Protein AF-A0A7Y6ZA28-F1 (afdb_monomer_lite)

Structure (mmCIF, N/CA/C/O backbone):
data_AF-A0A7Y6ZA28-F1
#
_entry.id   AF-A0A7Y6ZA28-F1
#
loop_
_atom_site.group_PDB
_atom_site.id
_atom_site.type_symbol
_atom_site.label_atom_id
_atom_site.label_alt_id
_atom_site.label_comp_id
_atom_site.label_asym_id
_atom_site.label_entity_id
_atom_site.label_seq_id
_atom_site.pdbx_PDB_ins_code
_atom_site.Cartn_x
_atom_site.Cartn_y
_atom_site.Cartn_z
_atom_site.occupancy
_atom_site.B_iso_or_equiv
_atom_site.auth_seq_id
_atom_site.auth_comp_id
_atom_site.auth_asym_id
_atom_site.auth_atom_id
_atom_site.pdbx_PDB_model_num
ATOM 1 N N . MET A 1 1 ? -12.372 -1.539 38.598 1.00 47.72 1 MET A N 1
ATOM 2 C CA . MET A 1 1 ? -11.957 -2.935 38.362 1.00 47.72 1 MET A CA 1
ATOM 3 C C . MET A 1 1 ? -11.394 -2.991 36.962 1.00 47.72 1 MET A C 1
ATOM 5 O O . MET A 1 1 ? -12.109 -2.664 36.023 1.00 47.72 1 MET A O 1
ATOM 9 N N . THR A 1 2 ? -10.107 -3.279 36.846 1.00 55.38 2 THR A N 1
ATOM 10 C CA . THR A 1 2 ? -9.414 -3.467 35.571 1.00 55.38 2 THR A CA 1
ATOM 11 C C . THR A 1 2 ? -10.000 -4.704 34.899 1.00 55.38 2 THR A C 1
ATOM 13 O O . THR A 1 2 ? -10.110 -5.763 35.515 1.00 55.38 2 THR A O 1
ATOM 16 N N . LYS A 1 3 ? -10.510 -4.549 33.674 1.00 68.94 3 LYS A N 1
ATOM 17 C CA . LYS A 1 3 ? -11.118 -5.669 32.955 1.00 68.94 3 LYS A CA 1
ATOM 18 C C . LYS A 1 3 ? -10.004 -6.614 32.523 1.00 68.94 3 LYS A C 1
ATOM 20 O O . LYS A 1 3 ? -9.107 -6.215 31.789 1.00 68.94 3 LYS A O 1
ATOM 25 N N . ASN A 1 4 ? -10.065 -7.852 32.996 1.00 79.31 4 ASN A N 1
ATOM 26 C CA . ASN A 1 4 ? -9.059 -8.871 32.721 1.00 79.31 4 ASN A CA 1
ATOM 27 C C . ASN A 1 4 ? -9.410 -9.610 31.421 1.00 79.31 4 ASN A C 1
ATOM 29 O O . ASN A 1 4 ? -9.770 -10.785 31.428 1.00 79.31 4 ASN A O 1
ATOM 33 N N . TRP A 1 5 ? -9.410 -8.883 30.305 1.00 87.00 5 TRP A N 1
ATOM 34 C CA . TRP A 1 5 ? -9.676 -9.478 28.997 1.00 87.00 5 TRP A CA 1
ATOM 35 C C . TRP A 1 5 ? -8.461 -10.257 28.499 1.00 87.00 5 TRP A C 1
ATOM 37 O O . TRP A 1 5 ? -7.332 -9.792 28.695 1.00 87.00 5 TRP A O 1
ATOM 47 N N . PRO A 1 6 ? -8.667 -11.419 27.853 1.00 88.88 6 PRO A N 1
ATOM 48 C CA . PRO A 1 6 ? -7.572 -12.123 27.217 1.00 88.88 6 PRO A CA 1
ATOM 49 C C . PRO A 1 6 ? -6.985 -11.243 26.111 1.00 88.88 6 PRO A C 1
ATOM 51 O O . PRO A 1 6 ? -7.699 -10.525 25.406 1.00 88.88 6 PRO A O 1
ATOM 54 N N . ARG A 1 7 ? -5.666 -11.314 25.955 1.00 90.38 7 ARG A N 1
ATOM 55 C CA . ARG A 1 7 ? -4.997 -10.780 24.771 1.00 90.38 7 ARG A CA 1
ATOM 56 C C . ARG A 1 7 ? -5.184 -11.786 23.646 1.00 90.38 7 ARG A C 1
ATOM 58 O O . ARG A 1 7 ? -4.943 -12.973 23.857 1.00 90.38 7 ARG A O 1
ATOM 65 N N . LEU A 1 8 ? -5.595 -11.330 22.472 1.00 94.12 8 LEU A N 1
ATOM 66 C CA . LEU A 1 8 ? -5.726 -12.191 21.303 1.00 94.12 8 LEU A CA 1
ATOM 67 C C . LEU A 1 8 ? -4.525 -11.956 20.393 1.00 94.12 8 LEU A C 1
ATOM 69 O O . LEU A 1 8 ? -4.380 -10.876 19.829 1.00 94.12 8 LEU A O 1
ATOM 73 N N . LEU A 1 9 ? -3.660 -12.953 20.254 1.00 94.81 9 LEU A N 1
ATOM 74 C CA . LEU A 1 9 ? -2.624 -12.953 19.229 1.00 94.81 9 LEU A CA 1
ATOM 75 C C . LEU A 1 9 ? -3.291 -13.020 17.853 1.00 94.81 9 LEU A C 1
ATOM 77 O O . LEU A 1 9 ? -4.151 -13.874 17.642 1.00 94.81 9 LEU A O 1
ATOM 81 N N . VAL A 1 10 ? -2.870 -12.158 16.930 1.00 96.25 10 VAL A N 1
ATOM 82 C CA . VAL A 1 10 ? -3.241 -12.220 15.513 1.00 96.25 10 VAL A CA 1
ATOM 83 C C . VAL A 1 10 ? -2.059 -12.825 14.764 1.00 96.25 10 VAL A C 1
ATOM 85 O O . VAL A 1 10 ? -0.982 -12.231 14.723 1.00 96.25 10 VAL A O 1
ATOM 88 N N . TYR A 1 11 ? -2.242 -14.007 14.184 1.00 95.44 11 TYR A N 1
ATOM 89 C CA . TYR A 1 11 ? -1.186 -14.717 13.460 1.00 95.44 11 TYR A CA 1
ATOM 90 C C . TYR A 1 11 ? -1.617 -15.008 12.026 1.00 95.44 11 TYR A C 1
ATOM 92 O O . TYR A 1 11 ? -2.803 -15.145 11.727 1.00 95.44 11 TYR A O 1
ATOM 100 N N . ARG A 1 12 ? -0.648 -15.117 11.122 1.00 94.62 12 ARG A N 1
ATOM 101 C CA . ARG A 1 12 ? -0.892 -15.505 9.734 1.00 94.62 12 ARG A CA 1
ATOM 102 C C . ARG A 1 12 ? -1.319 -16.968 9.678 1.00 94.62 12 ARG A C 1
ATOM 104 O O . ARG A 1 12 ? -0.635 -17.825 10.229 1.00 94.62 12 ARG A O 1
ATOM 111 N N . LYS A 1 13 ? -2.432 -17.275 9.006 1.00 94.94 13 LYS A N 1
ATOM 112 C CA . LYS A 1 13 ? -2.810 -18.674 8.766 1.00 94.94 13 LYS A CA 1
ATOM 113 C C . LYS A 1 13 ? -1.759 -19.326 7.858 1.00 94.94 13 LYS A C 1
ATOM 115 O O . LYS A 1 13 ? -1.308 -18.671 6.911 1.00 94.94 13 LYS A O 1
ATOM 120 N N . PRO A 1 14 ? -1.365 -20.584 8.124 1.00 93.62 14 PRO A N 1
ATOM 121 C CA . PRO A 1 14 ? -0.619 -21.378 7.159 1.00 93.62 14 PRO A CA 1
ATOM 122 C C . PRO A 1 14 ? -1.397 -21.467 5.849 1.00 93.62 14 PRO A C 1
ATOM 124 O O . PRO A 1 14 ? -2.614 -21.645 5.867 1.00 93.62 14 PRO A O 1
ATOM 127 N N . ARG A 1 15 ? -0.702 -21.367 4.719 1.00 91.19 15 ARG A N 1
ATOM 128 C CA . ARG A 1 15 ? -1.324 -21.475 3.402 1.00 91.19 15 ARG A CA 1
ATOM 129 C C . ARG A 1 15 ? -1.320 -22.912 2.905 1.00 91.19 15 ARG A C 1
ATOM 131 O O . ARG A 1 15 ? -0.279 -23.562 2.907 1.00 91.19 15 ARG A O 1
ATOM 138 N N . ILE A 1 16 ? -2.456 -23.396 2.412 1.00 88.75 16 ILE A N 1
ATOM 139 C CA . ILE A 1 16 ? -2.547 -24.673 1.689 1.00 88.75 16 ILE A CA 1
ATOM 140 C C . ILE A 1 16 ? -3.011 -24.426 0.250 1.00 88.75 16 ILE A C 1
ATOM 142 O O . ILE A 1 16 ? -3.736 -23.474 -0.024 1.00 88.75 16 ILE A O 1
ATOM 146 N N . SER A 1 17 ? -2.575 -25.261 -0.698 1.00 80.94 17 SER A N 1
ATOM 147 C CA . SER A 1 17 ? -2.808 -25.017 -2.132 1.00 80.94 17 SER A CA 1
ATOM 148 C C . SER A 1 17 ? -4.274 -25.055 -2.563 1.00 80.94 17 SER A C 1
ATOM 150 O O . SER A 1 17 ? -4.596 -24.489 -3.597 1.00 80.94 17 SER A O 1
ATOM 152 N N . GLU A 1 18 ? -5.154 -25.716 -1.815 1.00 84.69 18 GLU A N 1
ATOM 153 C CA . GLU A 1 18 ? -6.560 -25.910 -2.206 1.00 84.69 18 GLU A CA 1
ATOM 154 C C . GLU A 1 18 ? -7.524 -24.913 -1.542 1.00 84.69 18 GLU A C 1
ATOM 156 O O . GLU A 1 18 ? -8.709 -24.901 -1.864 1.00 84.69 18 GLU A O 1
ATOM 161 N N . GLU A 1 19 ? -7.041 -24.072 -0.624 1.00 85.50 19 GLU A N 1
ATOM 162 C CA . GLU A 1 19 ? -7.889 -23.137 0.120 1.00 85.50 19 GLU A CA 1
ATOM 163 C C . GLU A 1 19 ? -8.209 -21.881 -0.700 1.00 85.50 19 GLU A C 1
ATOM 165 O O . GLU A 1 19 ? -7.347 -21.324 -1.388 1.00 85.50 19 GLU A O 1
ATOM 170 N N . ASP A 1 20 ? -9.455 -21.409 -0.591 1.00 86.81 20 ASP A N 1
ATOM 171 C CA . ASP A 1 20 ? -9.866 -20.114 -1.130 1.00 86.81 20 ASP A CA 1
ATOM 172 C C . ASP A 1 20 ? -9.310 -18.973 -0.266 1.00 86.81 20 ASP A C 1
ATOM 174 O O . ASP A 1 20 ? -9.959 -18.420 0.624 1.00 86.81 20 ASP A O 1
ATOM 178 N N . TRP A 1 21 ? -8.059 -18.627 -0.551 1.00 87.31 21 TRP A N 1
ATOM 179 C CA . TRP A 1 21 ? -7.316 -17.568 0.123 1.00 87.31 21 TRP A CA 1
ATOM 180 C C . TRP A 1 21 ? -7.980 -16.194 -0.020 1.00 87.31 21 TRP A C 1
ATOM 182 O O . TRP A 1 21 ? -8.008 -15.397 0.922 1.00 87.31 21 TRP A O 1
ATOM 192 N N . ALA A 1 22 ? -8.532 -15.925 -1.208 1.00 87.62 22 ALA A N 1
ATOM 193 C CA . ALA A 1 22 ? -9.233 -14.686 -1.513 1.00 87.62 22 ALA A CA 1
ATOM 194 C C . ALA A 1 22 ? -10.591 -14.618 -0.807 1.00 87.62 22 ALA A C 1
ATOM 196 O O . ALA A 1 22 ? -11.088 -13.517 -0.584 1.00 87.62 22 ALA A O 1
ATOM 197 N N . GLY A 1 23 ? -11.158 -15.768 -0.431 1.00 91.62 23 GLY A N 1
ATOM 198 C CA . GLY A 1 23 ? -12.406 -15.923 0.306 1.00 91.62 23 GLY A CA 1
ATOM 199 C C . GLY A 1 23 ? -12.328 -15.613 1.803 1.00 91.62 23 GLY A C 1
ATOM 200 O O . GLY A 1 23 ? -13.358 -15.239 2.357 1.00 91.62 23 GLY A O 1
ATOM 201 N N . SER A 1 24 ? -11.149 -15.662 2.443 1.00 95.06 24 SER A N 1
ATOM 202 C CA . SER A 1 24 ? -11.007 -15.504 3.908 1.00 95.06 24 SER A CA 1
ATOM 203 C C . SER A 1 24 ? -11.725 -14.273 4.477 1.00 95.06 24 SER A C 1
ATOM 205 O O . SER A 1 24 ? -11.596 -13.173 3.934 1.00 95.06 24 SER A O 1
ATOM 207 N N . ASN A 1 25 ? -12.408 -14.449 5.614 1.00 96.56 25 ASN A N 1
ATOM 208 C CA . ASN A 1 25 ? -13.155 -13.387 6.297 1.00 96.56 25 ASN A CA 1
ATOM 209 C C . ASN A 1 25 ? -12.294 -12.511 7.223 1.00 96.56 25 ASN A C 1
ATOM 211 O O . ASN A 1 25 ? -12.695 -11.400 7.559 1.00 96.56 25 ASN A O 1
ATOM 215 N N . SER A 1 26 ? -11.108 -12.993 7.608 1.00 97.94 26 SER A N 1
ATOM 216 C CA . SER A 1 26 ? -10.146 -12.257 8.435 1.00 97.94 26 SER A CA 1
ATOM 217 C C . SER A 1 26 ? -8.789 -12.203 7.737 1.00 97.94 26 SER A C 1
ATOM 219 O O . SER A 1 26 ? -8.253 -13.255 7.371 1.00 97.94 26 SER A O 1
ATOM 221 N N . TRP A 1 27 ? -8.224 -11.013 7.517 1.00 97.94 27 TRP A N 1
ATOM 222 C CA . TRP A 1 27 ? -6.942 -10.841 6.821 1.00 97.94 27 TRP A CA 1
ATOM 223 C C . TRP A 1 27 ? -6.222 -9.521 7.140 1.00 97.94 27 TRP A C 1
ATOM 225 O O . TRP A 1 27 ? -6.801 -8.575 7.675 1.00 97.94 27 TRP A O 1
ATOM 235 N N . LEU A 1 28 ? -4.942 -9.483 6.770 1.00 96.25 28 LEU A N 1
ATOM 236 C CA . LEU A 1 28 ? -4.070 -8.309 6.721 1.00 96.25 28 LEU A CA 1
ATOM 237 C C . LEU A 1 28 ? -3.801 -7.924 5.257 1.00 96.25 28 LEU A C 1
ATOM 239 O O . LEU A 1 28 ? -3.634 -8.808 4.414 1.00 96.25 28 LEU A O 1
ATOM 243 N N . GLY A 1 29 ? -3.734 -6.626 4.970 1.00 93.88 29 GLY A N 1
ATOM 244 C CA . GLY A 1 29 ? -3.397 -6.042 3.669 1.00 93.88 29 GLY A CA 1
ATOM 245 C C . GLY A 1 29 ? -4.397 -6.321 2.547 1.00 93.88 29 GLY A C 1
ATOM 246 O O . GLY A 1 29 ? -5.520 -6.751 2.778 1.00 93.88 29 GLY A O 1
ATOM 247 N N . GLY A 1 30 ? -4.022 -6.053 1.299 1.00 93.56 30 GLY A N 1
ATOM 248 C CA . GLY A 1 30 ? -4.948 -6.106 0.166 1.00 93.56 30 GLY A CA 1
ATOM 249 C C . GLY A 1 30 ? -6.022 -5.022 0.219 1.00 93.56 30 GLY A C 1
ATOM 250 O O . GLY A 1 30 ? -5.763 -3.896 0.642 1.00 93.56 30 GLY A O 1
ATOM 251 N N . TRP A 1 31 ? -7.223 -5.359 -0.250 1.00 95.50 31 TRP A N 1
ATOM 252 C CA . TRP A 1 31 ? -8.386 -4.476 -0.210 1.00 95.50 31 TRP A CA 1
ATOM 253 C C . TRP A 1 31 ? -9.406 -4.964 0.831 1.00 95.50 31 TRP A C 1
ATOM 255 O O . TRP A 1 31 ? -9.568 -6.177 0.992 1.00 95.50 31 TRP A O 1
ATOM 265 N N . PRO A 1 32 ? -10.081 -4.047 1.545 1.00 97.62 32 PRO A N 1
ATOM 266 C CA . PRO A 1 32 ? -11.199 -4.362 2.425 1.00 97.62 32 PRO A CA 1
ATOM 267 C C . PRO A 1 32 ? -12.423 -4.816 1.624 1.00 97.62 32 PRO A C 1
ATOM 269 O O . PRO A 1 32 ? -12.534 -4.547 0.430 1.00 97.62 32 PRO A O 1
ATOM 272 N N . ARG A 1 33 ? -13.403 -5.402 2.309 1.00 98.12 33 ARG A N 1
ATOM 273 C CA . ARG A 1 33 ? -14.768 -5.589 1.806 1.00 98.12 33 ARG A CA 1
ATOM 274 C C . ARG A 1 33 ? -15.711 -4.695 2.603 1.00 98.12 33 ARG A C 1
ATOM 276 O O . ARG A 1 33 ? -16.109 -5.059 3.712 1.00 98.12 33 ARG A O 1
ATOM 283 N N . LEU A 1 34 ? -16.021 -3.513 2.068 1.00 98.12 34 LEU A N 1
ATOM 284 C CA . LEU A 1 34 ? -16.698 -2.441 2.812 1.00 98.12 34 LEU A CA 1
ATOM 285 C C . LEU A 1 34 ? -18.225 -2.468 2.731 1.00 98.12 34 LEU A C 1
ATOM 287 O O . LEU A 1 34 ? -18.885 -1.783 3.514 1.00 98.12 34 LEU A O 1
ATOM 291 N N . GLY A 1 35 ? -18.796 -3.253 1.816 1.00 96.94 35 GLY A N 1
ATOM 292 C CA . GLY A 1 35 ? -20.238 -3.252 1.597 1.00 96.94 35 GLY A CA 1
ATOM 293 C C . GLY A 1 35 ? -20.732 -1.861 1.204 1.00 96.94 35 GLY A C 1
ATOM 294 O O . GLY A 1 35 ? -20.291 -1.291 0.209 1.00 96.94 35 GLY A O 1
ATOM 295 N N . SER A 1 36 ? -21.641 -1.308 2.009 1.00 96.75 36 SER A N 1
ATOM 296 C CA . SER A 1 36 ? -22.201 0.036 1.809 1.00 96.75 36 SER A CA 1
ATOM 297 C C . SER A 1 36 ? -21.375 1.175 2.428 1.00 96.75 36 SER A C 1
ATOM 299 O O . SER A 1 36 ? -21.711 2.346 2.238 1.00 96.75 36 SER A O 1
ATOM 301 N N . GLN A 1 37 ? -20.309 0.863 3.173 1.00 98.00 37 GLN A N 1
ATOM 302 C CA . GLN A 1 37 ? -19.486 1.864 3.855 1.00 98.00 37 GLN A CA 1
ATOM 303 C C . GLN A 1 37 ? -18.563 2.610 2.881 1.00 98.00 37 GLN A C 1
ATOM 305 O O . GLN A 1 37 ? -18.021 2.035 1.939 1.00 98.00 37 GLN A O 1
ATOM 310 N N . ASN A 1 38 ? -18.338 3.899 3.144 1.00 97.56 38 ASN A N 1
ATOM 311 C CA . ASN A 1 38 ? -17.383 4.699 2.376 1.00 97.56 38 ASN A CA 1
ATOM 312 C C . ASN A 1 38 ? -15.942 4.398 2.804 1.00 97.56 38 ASN A C 1
ATOM 314 O O . ASN A 1 38 ? -15.674 4.173 3.983 1.00 97.56 38 ASN A O 1
ATOM 318 N N . TRP A 1 39 ? -15.009 4.483 1.856 1.00 98.06 39 TRP A N 1
ATOM 319 C CA . TRP A 1 39 ? -13.578 4.402 2.143 1.00 98.06 39 TRP A CA 1
ATOM 320 C C . TRP A 1 39 ? -13.129 5.593 3.015 1.00 98.06 39 TRP A C 1
ATOM 322 O O . TRP A 1 39 ? -13.369 6.736 2.612 1.00 98.06 39 TRP A O 1
ATOM 332 N N . PRO A 1 40 ? -12.470 5.383 4.172 1.00 97.50 40 PRO A N 1
ATOM 333 C CA . PRO A 1 40 ? -12.008 6.486 5.014 1.00 97.50 40 PRO A CA 1
ATOM 334 C C . PRO A 1 40 ? -10.935 7.326 4.319 1.00 97.50 40 PRO A C 1
ATOM 336 O O . PRO A 1 40 ? -9.992 6.787 3.736 1.00 97.50 40 PRO A O 1
ATOM 339 N N . LEU A 1 41 ? -11.060 8.648 4.396 1.00 96.19 41 LEU A N 1
ATOM 340 C CA . LEU A 1 41 ? -10.125 9.587 3.777 1.00 96.19 41 LEU A CA 1
ATOM 341 C C . LEU A 1 41 ? -9.168 10.177 4.824 1.00 96.19 41 LEU A C 1
ATOM 343 O O . LEU A 1 41 ? -9.524 10.276 5.998 1.00 96.19 41 LEU A O 1
ATOM 347 N N . ASP A 1 42 ? -7.962 10.554 4.403 1.00 92.94 42 ASP A N 1
ATOM 348 C CA . ASP A 1 42 ? -7.021 11.331 5.214 1.00 92.94 42 ASP A CA 1
ATOM 349 C C . ASP A 1 42 ? -7.406 12.824 5.280 1.00 92.94 42 ASP A C 1
ATOM 351 O O . ASP A 1 42 ? -8.392 13.265 4.679 1.00 92.94 42 ASP A O 1
ATOM 355 N N . ASP A 1 43 ? -6.623 13.614 6.020 1.00 92.00 43 ASP A N 1
ATOM 356 C CA . ASP A 1 43 ? -6.853 15.056 6.197 1.00 92.00 43 ASP A CA 1
ATOM 357 C C . ASP A 1 43 ? -6.726 15.845 4.876 1.00 92.00 43 ASP A C 1
ATOM 359 O O . ASP A 1 43 ? -7.249 16.955 4.750 1.00 92.00 43 ASP A O 1
ATOM 363 N N . GLU A 1 44 ? -6.068 15.265 3.868 1.00 93.06 44 GLU A N 1
ATOM 364 C CA . GLU A 1 44 ? -5.940 15.808 2.517 1.00 93.06 44 GLU A CA 1
ATOM 365 C C . GLU A 1 44 ? -7.052 15.324 1.562 1.00 93.06 44 GLU A C 1
ATOM 367 O O . GLU A 1 44 ? -7.073 15.701 0.387 1.00 93.06 44 GLU A O 1
ATOM 372 N N . GLY A 1 45 ? -7.999 14.512 2.046 1.00 94.56 45 GLY A N 1
ATOM 373 C CA . GLY A 1 45 ? -9.106 13.961 1.263 1.00 94.56 45 GLY A CA 1
ATOM 374 C C . GLY A 1 45 ? -8.721 12.782 0.364 1.00 94.56 45 GLY A C 1
ATOM 375 O O . GLY A 1 45 ? -9.487 12.424 -0.534 1.00 94.56 45 GLY A O 1
ATOM 376 N N . ARG A 1 46 ? -7.550 12.176 0.571 1.00 94.44 46 ARG A N 1
ATOM 377 C CA . ARG A 1 46 ? -7.077 11.005 -0.177 1.00 94.44 46 ARG A CA 1
ATOM 378 C C . ARG A 1 46 ? -7.510 9.715 0.524 1.00 94.44 46 ARG A C 1
ATOM 380 O O . ARG A 1 46 ? -7.658 9.703 1.743 1.00 94.44 46 ARG A O 1
ATOM 387 N N . PRO A 1 47 ? -7.704 8.608 -0.208 1.00 95.94 47 PRO A N 1
ATOM 388 C CA . PRO A 1 47 ? -7.963 7.303 0.394 1.00 95.94 47 PRO A CA 1
ATOM 389 C C . PRO A 1 47 ? -6.875 6.910 1.399 1.00 95.94 47 PRO A C 1
ATOM 391 O O . PRO A 1 47 ? -5.695 6.857 1.054 1.00 95.94 47 PRO A O 1
ATOM 394 N N . SER A 1 48 ? -7.277 6.607 2.633 1.00 94.81 48 SER A N 1
ATOM 395 C CA . SER A 1 48 ? -6.355 6.125 3.668 1.00 94.81 48 SER A CA 1
ATOM 396 C C . SER A 1 48 ? -5.885 4.690 3.398 1.00 94.81 48 SER A C 1
ATOM 398 O O . SER A 1 48 ? -6.557 3.925 2.698 1.00 94.81 48 SER A O 1
ATOM 400 N N . LEU A 1 49 ? -4.733 4.315 3.965 1.00 92.88 49 LEU A N 1
ATOM 401 C CA . LEU A 1 49 ? -4.197 2.960 3.875 1.00 92.88 49 LEU A CA 1
ATOM 402 C C . LEU A 1 49 ? -5.086 1.994 4.661 1.00 92.88 49 LEU A C 1
ATOM 404 O O . LEU A 1 49 ? -5.370 2.222 5.833 1.00 92.88 49 LEU A O 1
ATOM 408 N N . PHE A 1 50 ? -5.475 0.889 4.033 1.00 95.75 50 PHE A N 1
ATOM 409 C CA . PHE A 1 50 ? -6.118 -0.232 4.706 1.00 95.75 50 PHE A CA 1
ATOM 410 C C . PHE A 1 50 ? -5.071 -1.156 5.334 1.00 95.75 50 PHE A C 1
ATOM 412 O O . PHE A 1 50 ? -4.137 -1.586 4.654 1.00 95.75 50 PHE A O 1
ATOM 419 N N . TYR A 1 51 ? -5.257 -1.508 6.605 1.00 95.44 51 TYR A N 1
ATOM 420 C CA . TYR A 1 51 ? -4.404 -2.481 7.275 1.00 95.44 51 TYR A CA 1
ATOM 421 C C . TYR A 1 51 ? -5.034 -3.862 7.350 1.00 95.44 51 TYR A C 1
ATOM 423 O O . TYR A 1 51 ? -4.410 -4.845 6.979 1.00 95.44 51 TYR A O 1
ATOM 431 N N . ALA A 1 52 ? -6.238 -3.976 7.896 1.00 97.75 52 ALA A N 1
ATOM 432 C CA . ALA A 1 52 ? -6.761 -5.270 8.308 1.00 97.75 52 ALA A CA 1
ATOM 433 C C . ALA A 1 52 ? -8.280 -5.282 8.316 1.00 97.75 52 ALA A C 1
ATOM 435 O O . ALA A 1 52 ? -8.904 -4.260 8.596 1.00 97.75 52 ALA A O 1
ATOM 436 N N . GLN A 1 53 ? -8.872 -6.446 8.079 1.00 98.50 53 GLN A N 1
ATOM 437 C CA . GLN A 1 53 ? -10.295 -6.670 8.299 1.00 98.50 53 GLN A CA 1
ATOM 438 C C . GLN A 1 53 ? -10.479 -7.995 9.015 1.00 98.50 53 GLN A C 1
ATOM 440 O O . GLN A 1 53 ? -9.947 -9.008 8.571 1.00 98.50 53 GLN A O 1
ATOM 445 N N . PHE A 1 54 ? -11.200 -7.971 10.135 1.00 98.62 54 PHE A N 1
ATOM 446 C CA . PHE A 1 54 ? -11.387 -9.127 11.007 1.00 98.62 54 PHE A CA 1
ATOM 447 C C . PHE A 1 54 ? -12.863 -9.446 11.179 1.00 98.62 54 PHE A C 1
ATOM 449 O O . PHE A 1 54 ? -13.639 -8.586 11.605 1.00 98.62 54 PHE A O 1
ATOM 456 N N . ASP A 1 55 ? -13.226 -10.690 10.886 1.00 98.31 55 ASP A N 1
ATOM 457 C CA . ASP A 1 55 ? -14.536 -11.251 11.178 1.00 98.31 55 ASP A CA 1
ATOM 458 C C . ASP A 1 55 ? -14.700 -11.401 12.691 1.00 98.31 55 ASP A C 1
ATOM 460 O O . ASP A 1 55 ? -13.895 -12.023 13.389 1.00 98.31 55 ASP A O 1
ATOM 464 N N . LEU A 1 56 ? -15.754 -10.798 13.222 1.00 98.44 56 LEU A N 1
ATOM 465 C CA . LEU A 1 56 ? -16.014 -10.807 14.651 1.00 98.44 56 LEU A CA 1
ATOM 466 C C . LEU A 1 56 ? -16.550 -12.154 15.147 1.00 98.44 56 LEU A C 1
ATOM 468 O O . LEU A 1 56 ? -16.457 -12.435 16.344 1.00 98.44 56 LEU A O 1
ATOM 472 N N . SER A 1 57 ? -17.060 -13.003 14.252 1.00 98.12 57 SER A N 1
ATOM 473 C CA . SER A 1 57 ? -17.446 -14.371 14.594 1.00 98.12 57 SER A CA 1
ATOM 474 C C . SER A 1 57 ? -16.227 -15.253 14.889 1.00 98.12 57 SER A C 1
ATOM 476 O O . SER A 1 57 ? -16.278 -16.042 15.835 1.00 98.12 57 SER A O 1
ATOM 478 N N . ASP A 1 58 ? -15.099 -15.044 14.193 1.00 97.50 58 ASP A N 1
ATOM 479 C CA . ASP A 1 58 ? -13.824 -15.717 14.491 1.00 97.50 58 ASP A CA 1
ATOM 480 C C . ASP A 1 58 ? -13.356 -15.379 15.916 1.00 97.50 58 ASP A C 1
ATOM 482 O O . ASP A 1 58 ? -12.928 -16.247 16.681 1.00 97.50 58 ASP A O 1
ATOM 486 N N . ILE A 1 59 ? -13.487 -14.108 16.305 1.00 97.12 59 ILE A N 1
ATOM 487 C CA . ILE A 1 59 ? -13.113 -13.634 17.641 1.00 97.12 59 ILE A CA 1
ATOM 488 C C . ILE A 1 59 ? -14.066 -14.189 18.704 1.00 97.12 59 ILE A C 1
ATOM 490 O O . ILE A 1 59 ? -13.610 -14.680 19.737 1.00 97.12 59 ILE A O 1
ATOM 494 N N . ALA A 1 60 ? -15.378 -14.136 18.463 1.00 97.31 60 ALA A N 1
ATOM 495 C CA . ALA A 1 60 ? -16.383 -14.644 19.394 1.00 97.31 60 ALA A CA 1
ATOM 496 C C . ALA A 1 60 ? -16.279 -16.165 19.601 1.00 97.31 60 ALA A C 1
ATOM 498 O O . ALA A 1 60 ? -16.563 -16.649 20.694 1.00 97.31 60 ALA A O 1
ATOM 499 N N . ALA A 1 61 ? -15.828 -16.920 18.594 1.00 97.31 61 ALA A N 1
ATOM 500 C CA . ALA A 1 61 ? -15.578 -18.354 18.723 1.00 97.31 61 ALA A CA 1
ATOM 501 C C . ALA A 1 61 ? -14.443 -18.668 19.717 1.00 97.31 61 ALA A C 1
ATOM 503 O O . ALA A 1 61 ? -14.502 -19.669 20.430 1.00 97.31 61 ALA A O 1
ATOM 504 N N . ILE A 1 62 ? -13.426 -17.805 19.788 1.00 95.88 62 ILE A N 1
ATOM 505 C CA . ILE A 1 62 ? -12.264 -17.970 20.674 1.00 95.88 62 ILE A CA 1
ATOM 506 C C . ILE A 1 62 ? -12.516 -17.348 22.049 1.00 95.88 62 ILE A C 1
ATOM 508 O O . ILE A 1 62 ? -12.089 -17.892 23.068 1.00 95.88 62 ILE A O 1
ATOM 512 N N . TRP A 1 63 ? -13.227 -16.221 22.091 1.00 95.06 63 TRP A N 1
ATOM 513 C CA . TRP A 1 63 ? -13.595 -15.527 23.318 1.00 95.06 63 TRP A CA 1
ATOM 514 C C . TRP A 1 63 ? -15.094 -15.173 23.325 1.00 95.06 63 TRP A C 1
ATOM 516 O O . TRP A 1 63 ? -15.468 -14.037 23.029 1.00 95.06 63 TRP A O 1
ATOM 526 N N . PRO A 1 64 ? -15.971 -16.121 23.714 1.00 95.06 64 PRO A N 1
ATOM 527 C CA . PRO A 1 64 ? -17.426 -15.918 23.702 1.00 95.06 64 PRO A CA 1
ATOM 528 C C . PRO A 1 64 ? -17.923 -14.802 24.628 1.00 95.06 64 PRO A C 1
ATOM 530 O O . PRO A 1 64 ? -19.002 -14.256 24.422 1.00 95.06 64 PRO A O 1
ATOM 533 N N . GLU A 1 65 ? -17.136 -14.450 25.648 1.00 92.81 65 GLU A N 1
ATOM 534 C CA . GLU A 1 65 ? -17.426 -13.361 26.592 1.00 92.81 65 GLU A CA 1
ATOM 535 C C . GLU A 1 65 ? -16.928 -11.991 26.094 1.00 92.81 65 GLU A C 1
ATOM 537 O O . GLU A 1 65 ? -16.836 -11.035 26.872 1.00 92.81 65 GLU A O 1
ATOM 542 N N . THR A 1 66 ? -16.570 -11.890 24.811 1.00 92.81 66 THR A N 1
ATOM 543 C CA . THR A 1 66 ? -16.093 -10.649 24.206 1.00 92.81 66 THR A CA 1
ATOM 544 C C . THR A 1 66 ? -17.107 -9.517 24.329 1.00 92.81 66 THR A C 1
ATOM 546 O O . THR A 1 66 ? -18.321 -9.705 24.263 1.00 92.81 66 THR A O 1
ATOM 549 N N . VAL A 1 67 ? -16.594 -8.298 24.490 1.00 92.06 67 VAL A N 1
ATOM 550 C CA . VAL A 1 67 ? -17.413 -7.078 24.439 1.00 92.06 67 VAL A CA 1
ATOM 551 C C . VAL A 1 67 ? -17.614 -6.547 23.023 1.00 92.06 67 VAL A C 1
ATOM 553 O O . VAL A 1 67 ? -18.388 -5.609 22.823 1.00 92.06 67 VAL A O 1
ATOM 556 N N . LEU A 1 68 ? -16.897 -7.111 22.052 1.00 96.31 68 LEU A N 1
ATOM 557 C CA . LEU A 1 68 ? -17.093 -6.805 20.644 1.00 96.31 68 LEU A CA 1
ATOM 558 C C . LEU A 1 68 ? -18.443 -7.382 20.177 1.00 96.31 68 LEU A C 1
ATOM 560 O O . LEU A 1 68 ? -18.983 -8.293 20.810 1.00 96.31 68 LEU A O 1
ATOM 564 N N . PRO A 1 69 ? -19.028 -6.868 19.081 1.00 97.38 69 PRO A N 1
ATOM 565 C CA . PRO A 1 69 ? -20.104 -7.583 18.404 1.00 97.38 69 PRO A CA 1
ATOM 566 C C . PRO A 1 69 ? -19.669 -9.020 18.077 1.00 97.38 69 PRO A C 1
ATOM 568 O O . PRO A 1 69 ? -18.484 -9.282 17.917 1.00 97.38 69 PRO A O 1
ATOM 571 N N . THR A 1 70 ? -20.620 -9.947 17.990 1.00 97.88 70 THR A N 1
ATOM 572 C CA . THR A 1 70 ? -20.337 -11.365 17.706 1.00 97.88 70 THR A CA 1
ATOM 573 C C . THR A 1 70 ? -20.479 -11.725 16.227 1.00 97.88 70 THR A C 1
ATOM 575 O O . THR A 1 70 ? -20.218 -12.862 15.854 1.00 97.88 70 THR A O 1
ATOM 578 N N . THR A 1 71 ? -20.943 -10.786 15.400 1.00 98.25 71 THR A N 1
ATOM 579 C CA . THR A 1 71 ? -21.095 -10.935 13.947 1.00 98.25 71 THR A CA 1
ATOM 580 C C . THR A 1 71 ? -20.686 -9.643 13.237 1.00 98.25 71 THR A C 1
ATOM 582 O O . THR A 1 71 ? -20.503 -8.607 13.885 1.00 98.25 71 THR A O 1
ATOM 585 N N . GLY A 1 72 ? -20.525 -9.710 11.913 1.00 98.31 72 GLY A N 1
ATOM 586 C CA . GLY A 1 72 ? -19.954 -8.629 11.106 1.00 98.31 72 GLY A CA 1
ATOM 587 C C . GLY A 1 72 ? -18.426 -8.615 11.157 1.00 98.31 72 GLY A C 1
ATOM 588 O O . GLY A 1 72 ? -17.802 -9.559 11.634 1.00 98.31 72 GLY A O 1
ATOM 589 N N . SER A 1 73 ? -17.814 -7.538 10.672 1.00 98.56 73 SER A N 1
ATOM 590 C CA . SER A 1 73 ? -16.354 -7.377 10.691 1.00 98.56 73 SER A CA 1
ATOM 591 C C . SER A 1 73 ? -15.926 -5.963 11.070 1.00 98.56 73 SER A C 1
ATOM 593 O O . SER A 1 73 ? -16.671 -5.009 10.843 1.00 98.56 73 SER A O 1
ATOM 595 N N . LEU A 1 74 ? -14.718 -5.823 11.614 1.00 98.69 74 LEU A N 1
ATOM 596 C CA . LEU A 1 74 ? -14.053 -4.529 11.792 1.00 98.69 74 LEU A CA 1
ATOM 597 C C . LEU A 1 74 ? -12.959 -4.364 10.738 1.00 98.69 74 LEU A C 1
ATOM 599 O O . LEU A 1 74 ? -12.110 -5.244 10.623 1.00 98.69 74 LEU A O 1
ATOM 603 N N . ALA A 1 75 ? -12.970 -3.249 10.006 1.00 98.62 75 ALA A N 1
ATOM 604 C CA . ALA A 1 75 ? -11.918 -2.862 9.066 1.00 98.62 75 ALA A CA 1
ATOM 605 C C . ALA A 1 75 ? -11.111 -1.680 9.619 1.00 98.62 75 ALA A C 1
ATOM 607 O O . ALA A 1 75 ? -11.695 -0.704 10.089 1.00 98.62 75 ALA A O 1
ATOM 608 N N . PHE A 1 76 ? -9.785 -1.776 9.554 1.00 98.25 76 PHE A N 1
ATOM 609 C CA . PHE A 1 76 ? -8.826 -0.861 10.170 1.00 98.25 76 PHE A CA 1
ATOM 610 C C . PHE A 1 76 ? -8.047 -0.093 9.100 1.00 98.25 76 PHE A C 1
ATOM 612 O O . PHE A 1 76 ? -7.500 -0.695 8.174 1.00 98.25 76 PHE A O 1
ATOM 619 N N . PHE A 1 77 ? -7.965 1.225 9.259 1.00 97.06 77 PHE A N 1
ATOM 620 C CA . PHE A 1 77 ? -7.384 2.161 8.300 1.00 97.06 77 PHE A CA 1
ATOM 621 C C . PHE A 1 77 ? -6.409 3.135 8.963 1.00 97.06 77 PHE A C 1
ATOM 623 O O . PHE A 1 77 ? -6.482 3.380 10.161 1.00 97.06 77 PHE A O 1
ATOM 630 N N . SER A 1 78 ? -5.532 3.759 8.178 1.00 94.44 78 SER A N 1
ATOM 631 C CA . SER A 1 78 ? -4.603 4.793 8.649 1.00 94.44 78 SER A CA 1
ATOM 632 C C . SER A 1 78 ? -5.225 6.190 8.792 1.00 94.44 78 SER A C 1
ATOM 634 O O . SER A 1 78 ? -4.491 7.152 9.013 1.00 94.44 78 SER A O 1
ATOM 636 N N . ALA A 1 79 ? -6.540 6.335 8.595 1.00 93.81 79 ALA A N 1
ATOM 637 C CA . ALA A 1 79 ? -7.229 7.620 8.684 1.00 93.81 79 ALA A CA 1
ATOM 638 C C . ALA A 1 79 ? -7.206 8.169 10.119 1.00 93.81 79 ALA A C 1
ATOM 640 O O . ALA A 1 79 ? -7.417 7.437 11.079 1.00 93.81 79 ALA A O 1
ATOM 641 N N . THR A 1 80 ? -7.007 9.475 10.270 1.00 91.12 80 THR A N 1
ATOM 642 C CA . THR A 1 80 ? -7.084 10.174 11.566 1.00 91.12 80 THR A CA 1
ATOM 643 C C . THR A 1 80 ? -8.524 10.270 12.078 1.00 91.12 80 THR A C 1
ATOM 645 O O . THR A 1 80 ? -8.758 10.253 13.285 1.00 91.12 80 THR A O 1
ATOM 648 N N . SER A 1 81 ? -9.503 10.334 11.168 1.00 93.00 81 SER A N 1
ATOM 649 C CA . SER A 1 81 ? -10.933 10.338 11.475 1.00 93.00 81 SER A CA 1
ATOM 650 C C . SER A 1 81 ? -11.604 9.065 10.967 1.00 93.00 81 SER A C 1
ATOM 652 O O . SER A 1 81 ? -11.451 8.693 9.806 1.00 93.00 81 SER A O 1
ATOM 654 N N . GLY A 1 82 ? -12.359 8.392 11.840 1.00 94.25 82 GLY A N 1
ATOM 655 C CA . GLY A 1 82 ? -12.980 7.105 11.521 1.00 94.25 82 GLY A CA 1
ATOM 656 C C . GLY A 1 82 ? -11.987 6.000 11.117 1.00 94.25 82 GLY A C 1
ATOM 657 O O . GLY A 1 82 ? -12.251 5.323 10.124 1.00 94.25 82 GLY A O 1
ATOM 658 N N . PRO A 1 83 ? -10.879 5.773 11.859 1.00 97.00 83 PRO A N 1
ATOM 659 C CA . PRO A 1 83 ? -9.884 4.743 11.527 1.00 97.00 83 PRO A CA 1
ATOM 660 C C . PRO A 1 83 ? -10.434 3.313 11.541 1.00 97.00 83 PRO A C 1
ATOM 662 O O . PRO A 1 83 ? -9.770 2.397 11.059 1.00 97.00 83 PRO A O 1
ATOM 665 N N . VAL A 1 84 ? -11.612 3.092 12.131 1.00 98.44 84 VAL A N 1
ATOM 666 C CA . VAL A 1 84 ? -12.245 1.777 12.206 1.00 98.44 84 VAL A CA 1
ATOM 667 C C . VAL A 1 84 ? -13.678 1.852 11.711 1.00 98.44 84 VAL A C 1
ATOM 669 O O . VAL A 1 84 ? -14.489 2.633 12.212 1.00 98.44 84 VAL A O 1
ATOM 672 N N . LEU A 1 85 ? -13.995 0.978 10.762 1.00 98.50 85 LEU A N 1
ATOM 673 C CA . LEU A 1 85 ? -15.343 0.775 10.252 1.00 98.50 85 LEU A CA 1
ATOM 674 C C . LEU A 1 85 ? -15.892 -0.555 10.754 1.00 98.50 85 LEU A C 1
ATOM 676 O O . LEU A 1 85 ? -15.192 -1.565 10.747 1.00 98.50 85 LEU A O 1
ATOM 680 N N . TYR A 1 86 ? -17.162 -0.563 11.149 1.00 98.50 86 TYR A N 1
ATOM 681 C CA . TYR A 1 86 ? -17.915 -1.795 11.358 1.00 98.50 86 TYR A CA 1
ATOM 682 C C . TYR A 1 86 ? -18.743 -2.092 10.116 1.00 98.50 86 TYR A C 1
ATOM 684 O O . TYR A 1 86 ? -19.559 -1.271 9.699 1.00 98.50 86 TYR A O 1
ATOM 692 N N . ILE A 1 87 ? -18.538 -3.277 9.555 1.00 98.50 87 ILE A N 1
ATOM 693 C CA . ILE A 1 87 ? -19.264 -3.774 8.396 1.00 98.50 87 ILE A CA 1
ATOM 694 C C . ILE A 1 87 ? -20.268 -4.812 8.904 1.00 98.50 87 ILE A C 1
ATOM 696 O O . ILE A 1 87 ? -19.846 -5.810 9.501 1.00 98.50 87 ILE A O 1
ATOM 700 N N . PRO A 1 88 ? -21.582 -4.590 8.716 1.00 98.06 88 PRO A N 1
ATOM 701 C CA . PRO A 1 88 ? -22.602 -5.541 9.132 1.00 98.06 88 PRO A CA 1
ATOM 702 C C . PRO A 1 88 ? -22.418 -6.928 8.510 1.00 98.06 88 PRO A C 1
ATOM 704 O O . PRO A 1 88 ? -21.862 -7.094 7.423 1.00 98.06 88 PRO A O 1
ATOM 707 N N . GLU A 1 89 ? -22.922 -7.939 9.211 1.00 97.75 89 GLU A N 1
ATOM 708 C CA . GLU A 1 89 ? -22.950 -9.312 8.718 1.00 97.75 89 GLU A CA 1
ATOM 709 C C . GLU A 1 89 ? -23.641 -9.395 7.348 1.00 97.75 89 GLU A C 1
ATOM 711 O O . GLU A 1 89 ? -24.716 -8.831 7.144 1.00 97.75 89 GLU A O 1
ATOM 716 N N . GLY A 1 90 ? -23.010 -10.096 6.405 1.00 96.69 90 GLY A N 1
ATOM 717 C CA . GLY A 1 90 ? -23.519 -10.262 5.043 1.00 96.69 90 GLY A CA 1
ATOM 718 C C . GLY A 1 90 ? -23.227 -9.104 4.081 1.00 96.69 90 GLY A C 1
ATOM 719 O O . GLY A 1 90 ? -23.454 -9.274 2.888 1.00 96.69 90 GLY A O 1
ATOM 720 N N . GLU A 1 91 ? -22.690 -7.964 4.538 1.00 97.62 91 GLU A N 1
ATOM 721 C CA . GLU A 1 91 ? -22.306 -6.859 3.638 1.00 97.62 91 GLU A CA 1
ATOM 722 C C . GLU A 1 91 ? -20.883 -7.009 3.066 1.00 97.62 91 GLU A C 1
ATOM 724 O O . GLU A 1 91 ? -20.616 -6.562 1.950 1.00 97.62 91 GLU A O 1
ATOM 729 N N . ALA A 1 92 ? -19.977 -7.677 3.787 1.00 95.62 92 ALA A N 1
ATOM 730 C CA . ALA A 1 92 ? -18.568 -7.867 3.418 1.00 95.62 92 ALA A CA 1
ATOM 731 C C . ALA A 1 92 ? -18.360 -8.948 2.329 1.00 95.62 92 ALA A C 1
ATOM 733 O O . ALA A 1 92 ? -17.687 -9.957 2.555 1.00 95.62 92 ALA A O 1
ATOM 734 N N . THR A 1 93 ? -18.958 -8.757 1.152 1.00 94.62 93 THR A N 1
ATOM 735 C CA . THR A 1 93 ? -19.017 -9.772 0.080 1.00 94.62 93 THR A CA 1
ATOM 736 C C . THR A 1 93 ? -17.920 -9.635 -0.972 1.00 94.62 93 THR A C 1
ATOM 738 O O . THR A 1 93 ? -17.313 -10.637 -1.340 1.00 94.62 93 THR A O 1
ATOM 741 N N . GLU A 1 94 ? -17.622 -8.415 -1.415 1.00 96.12 94 GLU A N 1
ATOM 742 C CA . GLU A 1 94 ? -16.668 -8.148 -2.498 1.00 96.12 94 GLU A CA 1
ATOM 743 C C . GLU A 1 94 ? -15.572 -7.176 -2.061 1.00 96.12 94 GLU A C 1
ATOM 745 O O . GLU A 1 94 ? -15.807 -6.272 -1.252 1.00 96.12 94 GLU A O 1
ATOM 750 N N . ASP A 1 95 ? -14.366 -7.372 -2.603 1.00 96.75 95 ASP A N 1
ATOM 751 C CA . ASP A 1 95 ? -13.248 -6.455 -2.395 1.00 96.75 95 ASP A CA 1
ATOM 752 C C . ASP A 1 95 ? -13.635 -5.072 -2.950 1.00 96.75 95 ASP A C 1
ATOM 754 O O . ASP A 1 95 ? -14.086 -4.925 -4.085 1.00 96.75 95 ASP A O 1
ATOM 758 N N . THR A 1 96 ? -13.468 -4.040 -2.134 1.00 96.81 96 THR A N 1
ATOM 759 C CA . THR A 1 96 ? -13.740 -2.649 -2.486 1.00 96.81 96 THR A CA 1
ATOM 760 C C . THR A 1 96 ? -12.407 -1.997 -2.845 1.00 96.81 96 THR A C 1
ATOM 762 O O . THR A 1 96 ? -11.562 -1.910 -1.965 1.00 96.81 96 THR A O 1
ATOM 765 N N . PRO A 1 97 ? -12.146 -1.562 -4.088 1.00 95.75 97 PRO A N 1
ATOM 766 C CA . PRO A 1 97 ? -10.927 -0.818 -4.398 1.00 95.75 97 PRO A CA 1
ATOM 767 C C . PRO A 1 97 ? -10.990 0.607 -3.816 1.00 95.75 97 PRO A C 1
ATOM 769 O O . PRO A 1 97 ? -12.087 1.153 -3.643 1.00 95.75 97 PRO A O 1
ATOM 772 N N . PRO A 1 98 ? -9.842 1.250 -3.535 1.00 95.81 98 PRO A N 1
ATOM 773 C CA . PRO A 1 98 ? -9.834 2.639 -3.094 1.00 95.81 98 PRO A CA 1
ATOM 774 C C . PRO A 1 98 ? -10.393 3.558 -4.197 1.00 95.81 98 PRO A C 1
ATOM 776 O O . PRO A 1 98 ? -10.130 3.329 -5.380 1.00 95.81 98 PRO A O 1
ATOM 779 N N . PRO A 1 99 ? -11.117 4.643 -3.856 1.00 95.69 99 PRO A N 1
ATOM 780 C CA . PRO A 1 99 ? -11.708 5.546 -4.851 1.00 95.69 99 PRO A CA 1
ATOM 781 C C . PRO A 1 99 ? -10.677 6.445 -5.568 1.00 95.69 99 PRO A C 1
ATOM 783 O O . PRO A 1 99 ? -11.050 7.312 -6.356 1.00 95.69 99 PRO A O 1
ATOM 786 N N . GLY A 1 100 ? -9.385 6.261 -5.294 1.00 92.31 100 GLY A N 1
ATOM 787 C CA . GLY A 1 100 ? -8.267 7.002 -5.868 1.00 92.31 100 GLY A CA 1
ATOM 788 C C . GLY A 1 100 ? -6.916 6.455 -5.383 1.00 92.31 100 GLY A C 1
ATOM 789 O O . GLY A 1 100 ? -6.882 5.444 -4.678 1.00 92.31 100 GLY A O 1
ATOM 790 N N . PRO A 1 101 ? -5.795 7.106 -5.739 1.00 87.62 101 PRO A N 1
ATOM 791 C CA . PRO A 1 101 ? -4.468 6.706 -5.280 1.00 87.62 101 PRO A CA 1
ATOM 792 C C . PRO A 1 101 ? -4.349 6.790 -3.754 1.00 87.62 101 PRO A C 1
ATOM 794 O O . PRO A 1 101 ? -4.630 7.834 -3.168 1.00 87.62 101 PRO A O 1
ATOM 797 N N . VAL A 1 102 ? -3.907 5.701 -3.128 1.00 87.62 102 VAL A N 1
ATOM 798 C CA . VAL A 1 102 ? -3.571 5.665 -1.698 1.00 87.62 102 VAL A CA 1
ATOM 799 C C . VAL A 1 102 ? -2.169 6.240 -1.516 1.00 87.62 102 VAL A C 1
ATOM 801 O O . VAL A 1 102 ? -1.240 5.856 -2.232 1.00 87.62 102 VAL A O 1
ATOM 804 N N . ASP A 1 103 ? -2.005 7.156 -0.563 1.00 84.81 103 ASP A N 1
ATOM 805 C CA . ASP A 1 103 ? -0.680 7.640 -0.182 1.00 84.81 103 ASP A CA 1
ATOM 806 C C . ASP A 1 103 ? 0.005 6.613 0.713 1.00 84.81 103 ASP A C 1
ATOM 808 O O . ASP A 1 103 ? -0.226 6.551 1.922 1.00 84.81 103 ASP A O 1
ATOM 812 N N . TYR A 1 104 ? 0.867 5.806 0.105 1.00 81.75 104 TYR A N 1
ATOM 813 C CA . TYR A 1 104 ? 1.668 4.873 0.870 1.00 81.75 104 TYR A CA 1
ATOM 814 C C . TYR A 1 104 ? 2.794 5.576 1.617 1.00 81.75 104 TYR A C 1
ATOM 816 O O . TYR A 1 104 ? 3.199 5.024 2.608 1.00 81.75 104 TYR A O 1
ATOM 824 N N . SER A 1 105 ? 3.249 6.788 1.274 1.00 72.25 105 SER A N 1
ATOM 825 C CA . SER A 1 105 ? 4.524 7.362 1.759 1.00 72.25 105 SER A CA 1
ATOM 826 C C . SER A 1 105 ? 4.729 7.413 3.281 1.00 72.25 105 SER A C 1
ATOM 828 O O . SER A 1 105 ? 5.874 7.346 3.732 1.00 72.25 105 SER A O 1
ATOM 830 N N . ARG A 1 106 ? 3.654 7.490 4.081 1.00 67.12 106 ARG A N 1
ATOM 831 C CA . ARG A 1 106 ? 3.726 7.404 5.557 1.00 67.12 106 ARG A CA 1
ATOM 832 C C . ARG A 1 106 ? 4.217 6.032 6.044 1.00 67.12 106 ARG A C 1
ATOM 834 O O . ARG A 1 106 ? 4.765 5.911 7.138 1.00 67.12 106 ARG A O 1
ATOM 841 N N . PHE A 1 107 ? 4.090 5.021 5.198 1.00 68.69 107 PHE A N 1
ATOM 842 C CA . PHE A 1 107 ? 4.524 3.653 5.401 1.00 68.69 107 PHE A CA 1
ATOM 843 C C . PHE A 1 107 ? 5.406 3.238 4.226 1.00 68.69 107 PHE A C 1
ATOM 845 O O . PHE A 1 107 ? 5.079 3.423 3.061 1.00 68.69 107 PHE A O 1
ATOM 852 N N . THR A 1 108 ? 6.522 2.578 4.464 1.00 64.81 108 THR A N 1
ATOM 853 C CA . THR A 1 108 ? 7.174 1.861 3.370 1.00 64.81 108 THR A CA 1
ATOM 854 C C . THR A 1 108 ? 6.418 0.554 3.119 1.00 64.81 108 THR A C 1
ATOM 856 O O . THR A 1 108 ? 6.962 -0.524 3.305 1.00 64.81 108 THR A O 1
ATOM 859 N N . VAL A 1 109 ? 5.134 0.670 2.738 1.00 64.81 109 VAL A N 1
ATOM 860 C CA . VAL A 1 109 ? 4.321 -0.404 2.161 1.00 64.81 109 VAL A CA 1
ATOM 861 C C . VAL A 1 109 ? 4.718 -0.507 0.704 1.00 64.81 109 VAL A C 1
ATOM 863 O O . VAL A 1 109 ? 4.328 0.307 -0.133 1.00 64.81 109 VAL A O 1
ATOM 866 N N . ASP A 1 110 ? 5.521 -1.517 0.414 1.00 67.69 110 ASP A N 1
ATOM 867 C CA . ASP A 1 110 ? 5.904 -1.810 -0.955 1.00 67.69 110 ASP A CA 1
ATOM 868 C C . ASP A 1 110 ? 4.812 -2.674 -1.585 1.00 67.69 110 ASP A C 1
ATOM 870 O O . ASP A 1 110 ? 4.644 -3.851 -1.251 1.00 67.69 110 ASP A O 1
ATOM 874 N N . ILE A 1 111 ? 4.073 -2.087 -2.526 1.00 70.06 111 ILE A N 1
ATOM 875 C CA . ILE A 1 111 ? 3.280 -2.879 -3.462 1.00 70.06 111 ILE A CA 1
ATOM 876 C C . ILE A 1 111 ? 4.276 -3.632 -4.348 1.00 70.06 111 ILE A C 1
ATOM 878 O O . ILE A 1 111 ? 5.141 -2.991 -4.958 1.00 70.06 111 ILE A O 1
ATOM 882 N N . PRO A 1 112 ? 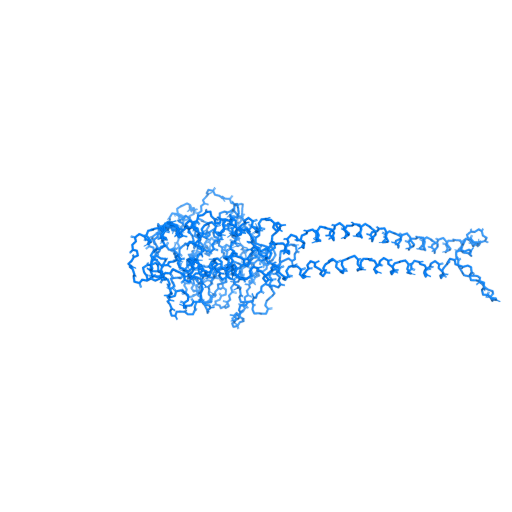4.204 -4.973 -4.417 1.00 69.88 112 PRO A N 1
ATOM 883 C CA . PRO A 1 112 ? 5.105 -5.718 -5.274 1.00 69.88 112 PRO A CA 1
ATOM 884 C C . PRO A 1 112 ? 4.984 -5.268 -6.733 1.00 69.88 112 PRO A C 1
ATOM 886 O O . PRO A 1 112 ? 3.909 -4.898 -7.205 1.00 69.88 112 PRO A O 1
ATOM 889 N N . ILE A 1 113 ? 6.101 -5.305 -7.456 1.00 65.00 113 ILE A N 1
ATOM 890 C CA . ILE A 1 113 ? 6.156 -4.908 -8.867 1.00 65.00 113 ILE A CA 1
ATOM 891 C C . ILE A 1 113 ? 5.110 -5.695 -9.669 1.00 65.00 113 ILE A C 1
ATOM 893 O O . ILE A 1 113 ? 5.045 -6.918 -9.559 1.00 65.00 113 ILE A O 1
ATOM 897 N N . GLY A 1 114 ? 4.311 -4.988 -10.473 1.00 63.28 114 GLY A N 1
ATOM 898 C CA . GLY A 1 114 ? 3.255 -5.585 -11.298 1.00 63.28 114 GLY A CA 1
ATOM 899 C C . GLY A 1 114 ? 1.931 -5.846 -10.572 1.00 63.28 114 GLY A C 1
ATOM 900 O O . GLY A 1 114 ? 1.010 -6.377 -11.187 1.00 63.28 114 GLY A O 1
ATOM 901 N N . HIS A 1 115 ? 1.805 -5.463 -9.298 1.00 69.88 115 HIS A N 1
ATOM 902 C CA . HIS A 1 115 ? 0.547 -5.555 -8.559 1.00 69.88 115 HIS A CA 1
ATOM 903 C C . HIS A 1 115 ? -0.143 -4.194 -8.446 1.00 69.88 115 HIS A C 1
ATOM 905 O O . HIS A 1 115 ? 0.492 -3.156 -8.282 1.00 69.88 115 HIS A O 1
ATOM 911 N N . ASP A 1 116 ? -1.472 -4.214 -8.502 1.00 74.94 116 ASP A N 1
ATOM 912 C CA . ASP A 1 116 ? -2.353 -3.055 -8.322 1.00 74.94 116 ASP A CA 1
ATOM 913 C C . ASP A 1 116 ? -2.813 -2.876 -6.866 1.00 74.94 116 ASP A C 1
ATOM 915 O O . ASP A 1 116 ? -3.448 -1.877 -6.517 1.00 74.94 116 ASP A O 1
ATOM 919 N N . ARG A 1 117 ? -2.489 -3.843 -6.001 1.00 83.12 117 ARG A N 1
ATOM 920 C CA . ARG A 1 117 ? -2.922 -3.883 -4.606 1.00 83.12 117 ARG A CA 1
ATOM 921 C C . ARG A 1 117 ? -1.834 -4.393 -3.663 1.00 83.12 117 ARG A C 1
ATOM 923 O O . ARG A 1 117 ? -1.007 -5.212 -4.071 1.00 83.12 117 ARG A O 1
ATOM 930 N N . PRO A 1 118 ? -1.854 -3.964 -2.388 1.00 86.06 118 PRO A N 1
ATOM 931 C CA . PRO A 1 118 ? -0.987 -4.532 -1.366 1.00 86.06 118 PRO A CA 1
ATOM 932 C C . PRO A 1 118 ? -1.195 -6.042 -1.218 1.00 86.06 118 PRO A C 1
ATOM 934 O O . PRO A 1 118 ? -2.256 -6.585 -1.533 1.00 86.06 118 PRO A O 1
ATOM 937 N N . MET A 1 119 ? -0.190 -6.723 -0.681 1.00 90.38 119 MET A N 1
ATOM 938 C CA . MET A 1 119 ? -0.283 -8.148 -0.377 1.00 90.38 119 MET A CA 1
ATOM 939 C C . MET A 1 119 ? -1.385 -8.439 0.642 1.00 90.38 119 MET A C 1
ATOM 941 O O . MET A 1 119 ? -1.564 -7.682 1.593 1.00 90.38 119 MET A O 1
ATOM 945 N N . ARG A 1 120 ? -2.099 -9.553 0.449 1.00 92.44 120 ARG A N 1
ATOM 946 C CA . ARG A 1 120 ? -3.176 -10.023 1.329 1.00 92.44 120 ARG A CA 1
ATOM 947 C C . ARG A 1 120 ? -2.777 -11.319 2.026 1.00 92.44 120 ARG A C 1
ATOM 949 O O . ARG A 1 120 ? -2.374 -12.275 1.360 1.00 92.44 120 ARG A O 1
ATOM 956 N N . TRP A 1 121 ? -2.977 -11.384 3.342 1.00 94.81 121 TRP A N 1
ATOM 957 C CA . TRP A 1 121 ? -2.741 -12.599 4.124 1.00 94.81 121 TRP A CA 1
ATOM 958 C C . TRP A 1 121 ? -3.868 -12.883 5.137 1.00 94.81 121 TRP A C 1
ATOM 960 O O . TRP A 1 121 ? -4.043 -12.116 6.083 1.00 94.81 121 TRP A O 1
ATOM 970 N N . PRO A 1 122 ? -4.633 -13.978 4.977 1.00 96.25 122 PRO A N 1
ATOM 971 C CA . PRO A 1 122 ? -5.564 -14.523 5.956 1.00 96.25 122 PRO A CA 1
ATOM 972 C C . PRO A 1 122 ? -4.956 -14.720 7.338 1.00 96.25 122 PRO A C 1
ATOM 974 O O . PRO A 1 122 ? -3.885 -15.304 7.489 1.00 96.25 122 PRO A O 1
ATOM 977 N N . VAL A 1 123 ? -5.677 -14.305 8.371 1.00 97.38 123 VAL A N 1
ATOM 978 C CA . VAL A 1 123 ? -5.216 -14.446 9.755 1.00 97.38 123 VAL A CA 1
ATOM 979 C C . VAL A 1 123 ? -6.123 -15.337 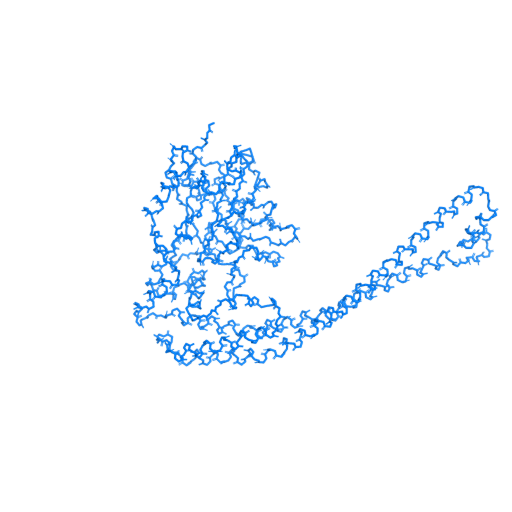10.581 1.00 97.38 123 VAL A C 1
ATOM 981 O O . VAL A 1 123 ? -7.290 -15.566 10.258 1.00 97.38 123 VAL A O 1
ATOM 984 N N . GLY A 1 124 ? -5.540 -15.876 11.645 1.00 96.88 124 GLY A N 1
ATOM 985 C CA . GLY A 1 124 ? -6.228 -16.527 12.741 1.00 96.88 124 GLY A CA 1
ATOM 986 C C . GLY A 1 124 ? -5.984 -15.770 14.041 1.00 96.88 124 GLY A C 1
ATOM 987 O O . GLY A 1 124 ? -5.118 -14.895 14.126 1.00 96.88 124 GLY A O 1
ATOM 988 N N . PHE A 1 125 ? -6.748 -16.142 15.064 1.00 97.12 125 PHE A N 1
ATOM 989 C CA . PHE A 1 125 ? -6.628 -15.563 16.395 1.00 97.12 125 PHE A CA 1
ATOM 990 C C . PHE A 1 125 ? -6.326 -16.652 17.420 1.00 97.12 125 PHE A C 1
ATOM 992 O O . PHE A 1 125 ? -6.724 -17.808 17.258 1.00 97.12 125 PHE A O 1
ATOM 999 N N . MET A 1 126 ? -5.610 -16.291 18.479 1.00 95.94 126 MET A N 1
ATOM 1000 C CA . MET A 1 126 ? -5.340 -17.190 19.596 1.00 95.94 126 MET A CA 1
ATOM 1001 C C . MET A 1 126 ? -5.409 -16.420 20.910 1.00 95.94 126 MET A C 1
ATOM 1003 O O . MET A 1 126 ? -4.728 -15.410 21.075 1.00 95.94 126 MET A O 1
ATOM 1007 N N . ALA A 1 127 ? -6.226 -16.883 21.856 1.00 94.44 127 ALA A N 1
ATOM 1008 C CA . ALA A 1 127 ? -6.296 -16.266 23.173 1.00 94.44 127 ALA A CA 1
ATOM 1009 C C . ALA A 1 127 ? -5.078 -16.656 24.015 1.00 94.44 127 ALA A C 1
ATOM 1011 O O . ALA A 1 127 ? -4.867 -17.829 24.321 1.00 94.44 127 ALA A O 1
ATOM 1012 N N . SER A 1 128 ? -4.306 -15.656 24.430 1.00 90.12 128 SER A N 1
ATOM 1013 C CA . SER A 1 128 ? -3.299 -15.824 25.470 1.00 90.12 128 SER A CA 1
ATOM 1014 C C . SER A 1 128 ? -3.980 -16.068 26.814 1.00 90.12 128 SER A C 1
ATOM 1016 O O . SER A 1 128 ? -4.978 -15.404 27.117 1.00 90.12 128 SER A O 1
ATOM 1018 N N . PRO A 1 129 ? -3.404 -16.923 27.678 1.00 85.88 129 PRO A N 1
ATOM 1019 C CA . PRO A 1 129 ? -3.808 -17.012 29.070 1.00 85.88 129 PRO A CA 1
ATOM 1020 C C . PRO A 1 129 ? -3.832 -15.621 29.708 1.00 85.88 129 PRO A C 1
ATOM 1022 O O . PRO A 1 129 ? -2.858 -14.867 29.615 1.00 85.88 129 PRO A O 1
ATOM 1025 N N . THR A 1 130 ? -4.948 -15.267 30.345 1.00 77.75 130 THR A N 1
ATOM 1026 C CA . THR A 1 130 ? -5.054 -14.007 31.081 1.00 77.75 130 THR A CA 1
ATOM 1027 C C . THR A 1 130 ? -4.149 -14.079 32.300 1.00 77.75 130 THR A C 1
ATOM 1029 O O . THR A 1 130 ? -4.350 -14.905 33.193 1.00 77.75 130 THR A O 1
ATOM 1032 N N . VAL A 1 131 ? -3.161 -13.191 32.368 1.00 70.62 131 VAL A N 1
ATOM 1033 C CA . VAL A 1 131 ? -2.312 -13.075 33.548 1.00 70.62 131 VAL A CA 1
ATOM 1034 C C . VAL A 1 131 ? -2.878 -11.985 34.444 1.00 70.62 131 VAL A C 1
ATOM 1036 O O . VAL A 1 131 ? -2.850 -10.811 34.094 1.00 70.62 131 VAL A O 1
ATOM 1039 N N . ALA A 1 132 ? -3.376 -12.366 35.620 1.00 73.38 132 ALA A N 1
ATOM 1040 C CA . ALA A 1 132 ? -3.699 -11.414 36.677 1.00 73.38 132 ALA A CA 1
ATOM 1041 C C . ALA A 1 132 ? -2.398 -10.899 37.315 1.00 73.38 132 ALA A C 1
ATOM 1043 O O . ALA A 1 132 ? -2.001 -11.352 38.385 1.00 73.38 132 ALA A O 1
ATOM 1044 N N . THR A 1 133 ? -1.703 -10.002 36.620 1.00 75.81 133 THR A N 1
ATOM 1045 C CA . THR A 1 133 ? -0.561 -9.262 37.157 1.00 75.81 133 THR A CA 1
ATOM 1046 C C . THR A 1 133 ? -0.721 -7.780 36.836 1.00 75.81 133 THR A C 1
ATOM 1048 O O . THR A 1 133 ? -1.208 -7.413 35.763 1.00 75.81 133 THR A O 1
ATOM 1051 N N . ASP A 1 134 ? -0.343 -6.930 37.786 1.00 77.75 134 ASP A N 1
ATOM 1052 C CA . ASP A 1 134 ? -0.225 -5.487 37.556 1.00 77.75 134 ASP A CA 1
ATOM 1053 C C . ASP A 1 134 ? 1.151 -5.108 36.988 1.00 77.75 134 ASP A C 1
ATOM 1055 O O . ASP A 1 134 ? 1.341 -3.970 36.571 1.00 77.75 134 ASP A O 1
ATOM 1059 N N . ASP A 1 135 ? 2.080 -6.065 36.923 1.00 83.56 135 ASP A N 1
ATOM 1060 C CA . ASP A 1 135 ? 3.403 -5.907 36.327 1.00 83.56 135 ASP A CA 1
ATOM 1061 C C . ASP A 1 135 ? 3.338 -6.125 34.805 1.00 83.56 135 ASP A C 1
ATOM 1063 O O . ASP A 1 135 ? 3.124 -7.240 34.316 1.00 83.56 135 ASP A O 1
ATOM 1067 N N . THR A 1 136 ? 3.491 -5.040 34.045 1.00 78.75 136 THR A N 1
ATOM 1068 C CA . THR A 1 136 ? 3.428 -5.053 32.578 1.00 78.75 136 THR A CA 1
ATOM 1069 C C . THR A 1 136 ? 4.554 -5.857 31.943 1.00 78.75 136 THR A C 1
ATOM 1071 O O . THR A 1 136 ? 4.308 -6.514 30.933 1.00 78.75 136 THR A O 1
ATOM 1074 N N . ASP A 1 137 ? 5.744 -5.866 32.543 1.00 81.44 137 ASP A N 1
ATOM 1075 C CA . ASP A 1 137 ? 6.912 -6.560 31.998 1.00 81.44 137 ASP A CA 1
ATOM 1076 C C . ASP A 1 137 ? 6.776 -8.068 32.210 1.00 81.44 137 ASP A C 1
ATOM 1078 O O . ASP A 1 137 ? 7.008 -8.867 31.304 1.00 81.44 137 ASP A O 1
ATOM 1082 N N . GLN A 1 138 ? 6.245 -8.488 33.359 1.00 83.31 138 GLN A N 1
ATOM 1083 C CA . GLN A 1 138 ? 5.905 -9.895 33.555 1.00 83.31 138 GLN A CA 1
ATOM 1084 C C . GLN A 1 138 ? 4.775 -10.358 32.614 1.00 83.31 138 GLN A C 1
ATOM 1086 O O . GLN A 1 138 ? 4.767 -11.503 32.150 1.00 83.31 138 GLN A O 1
ATOM 1091 N N . ALA A 1 139 ? 3.791 -9.497 32.332 1.00 81.62 139 ALA A N 1
ATOM 1092 C CA . ALA A 1 139 ? 2.745 -9.795 31.352 1.00 81.62 139 ALA A CA 1
ATOM 1093 C C . ALA A 1 139 ? 3.288 -9.855 29.911 1.00 81.62 139 ALA A C 1
ATOM 1095 O O . ALA A 1 139 ? 2.718 -10.573 29.080 1.00 81.62 139 ALA A O 1
ATOM 1096 N N . ALA A 1 140 ? 4.367 -9.118 29.628 1.00 82.12 140 ALA A N 1
ATOM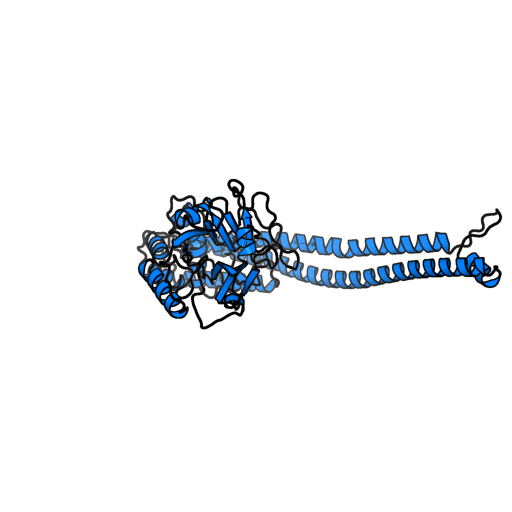 1097 C CA . ALA A 1 140 ? 5.150 -9.182 28.398 1.00 82.12 140 ALA A CA 1
ATOM 1098 C C . ALA A 1 140 ? 5.757 -10.553 28.185 1.00 82.12 140 ALA A C 1
ATOM 1100 O O . ALA A 1 140 ? 5.476 -11.230 27.199 1.00 82.12 140 ALA A O 1
ATOM 1101 N N . GLU A 1 141 ? 6.572 -10.943 29.160 1.00 84.50 141 GLU A N 1
ATOM 1102 C CA . GLU A 1 141 ? 7.428 -12.111 29.112 1.00 84.50 141 GLU A CA 1
ATOM 1103 C C . GLU A 1 141 ? 6.568 -13.359 28.971 1.00 84.50 141 GLU A C 1
ATOM 1105 O O . GLU A 1 141 ? 6.774 -14.162 28.070 1.00 84.50 141 GLU A O 1
ATOM 1110 N N . ARG A 1 142 ? 5.485 -13.446 29.751 1.00 85.69 142 ARG A N 1
ATOM 1111 C CA . ARG A 1 142 ? 4.535 -14.561 29.656 1.00 85.69 142 ARG A CA 1
ATOM 1112 C C . ARG A 1 142 ? 3.817 -14.632 28.315 1.00 85.69 142 ARG A C 1
ATOM 1114 O O . ARG A 1 142 ? 3.484 -15.727 27.871 1.00 85.69 142 ARG A O 1
ATOM 1121 N N . PHE A 1 143 ? 3.538 -13.494 27.681 1.00 86.31 143 PHE A N 1
ATOM 1122 C CA . PHE A 1 143 ? 2.953 -13.502 26.344 1.00 86.31 143 PHE A CA 1
ATOM 1123 C C . PHE A 1 143 ? 3.977 -13.910 25.292 1.00 86.31 143 PHE A C 1
ATOM 1125 O O . PHE A 1 143 ? 3.650 -14.710 24.425 1.00 86.31 143 PHE A O 1
ATOM 1132 N N . ALA A 1 144 ? 5.215 -13.428 25.392 1.00 85.50 144 ALA A N 1
ATOM 1133 C CA . ALA A 1 144 ? 6.300 -13.870 24.527 1.00 85.50 144 ALA A CA 1
ATOM 1134 C C . ALA A 1 144 ? 6.549 -15.382 24.675 1.00 85.50 144 ALA A C 1
ATOM 1136 O O . ALA A 1 144 ? 6.654 -16.080 23.671 1.00 85.50 144 ALA A O 1
ATOM 1137 N N . ASP A 1 145 ? 6.554 -15.911 25.899 1.00 88.62 145 ASP A N 1
ATOM 1138 C CA . ASP A 1 145 ? 6.661 -17.347 26.176 1.00 88.62 145 ASP A CA 1
ATOM 1139 C C . ASP A 1 145 ? 5.475 -18.129 25.614 1.00 88.62 145 ASP A C 1
ATOM 1141 O O . ASP A 1 145 ? 5.650 -19.195 25.026 1.00 88.62 145 ASP A O 1
ATOM 1145 N N . PHE A 1 146 ? 4.261 -17.588 25.745 1.00 90.38 146 PHE A N 1
ATOM 1146 C CA . PHE A 1 146 ? 3.073 -18.156 25.119 1.00 90.38 146 PHE A CA 1
ATOM 1147 C C . PHE A 1 146 ? 3.229 -18.234 23.597 1.00 90.38 146 PHE A C 1
ATOM 1149 O O . PHE A 1 146 ? 2.964 -19.287 23.021 1.00 90.38 146 PHE A O 1
ATOM 1156 N N . VAL A 1 147 ? 3.706 -17.171 22.946 1.00 89.56 147 VAL A N 1
ATOM 1157 C CA . VAL A 1 147 ? 3.959 -17.172 21.499 1.00 89.56 147 VAL A CA 1
ATOM 1158 C C . VAL A 1 147 ? 5.040 -18.201 21.141 1.00 89.56 147 VAL A C 1
ATOM 1160 O O . VAL A 1 147 ? 4.810 -19.032 20.265 1.00 89.56 147 VAL A O 1
ATOM 1163 N N . LYS A 1 148 ? 6.161 -18.240 21.873 1.00 88.81 148 LYS A N 1
ATOM 1164 C CA . LYS A 1 148 ? 7.248 -19.227 21.699 1.00 88.81 148 LYS A CA 1
ATOM 1165 C C . LYS A 1 148 ? 6.796 -20.675 21.876 1.00 88.81 148 LYS A C 1
ATOM 1167 O O . LYS A 1 148 ? 7.345 -21.567 21.241 1.00 88.81 148 LYS A O 1
ATOM 1172 N N . ALA A 1 149 ? 5.803 -20.923 22.726 1.00 90.44 149 ALA A N 1
ATOM 1173 C CA . ALA A 1 149 ? 5.258 -22.260 22.937 1.00 90.44 149 ALA A CA 1
ATOM 1174 C C . ALA A 1 149 ? 4.370 -22.746 21.777 1.00 90.44 149 ALA A C 1
ATOM 1176 O O . ALA A 1 149 ? 4.179 -23.952 21.634 1.00 90.44 149 ALA A O 1
ATOM 1177 N N . HIS A 1 150 ? 3.821 -21.832 20.970 1.00 91.25 150 HIS A N 1
ATOM 1178 C CA . HIS A 1 150 ? 2.887 -22.159 19.884 1.00 91.25 150 HIS A CA 1
ATOM 1179 C C . HIS A 1 150 ? 3.483 -21.970 18.486 1.00 91.25 150 HIS A C 1
ATOM 1181 O O . HIS A 1 150 ? 2.972 -22.548 17.529 1.00 91.25 150 HIS A O 1
ATOM 1187 N N . PHE A 1 151 ? 4.550 -21.183 18.360 1.00 89.06 151 PHE A N 1
ATOM 1188 C CA . PHE A 1 151 ? 5.170 -20.828 17.089 1.00 89.06 151 PHE A CA 1
ATOM 1189 C C . PHE A 1 151 ? 6.690 -20.961 17.170 1.00 89.06 151 PHE A C 1
ATOM 1191 O O . PHE A 1 151 ? 7.298 -20.731 18.215 1.00 89.06 151 PHE A O 1
ATOM 1198 N N . HIS A 1 152 ? 7.321 -21.276 16.041 1.00 79.00 152 HIS A N 1
ATOM 1199 C CA . HIS A 1 152 ? 8.768 -21.157 15.908 1.00 79.00 152 HIS A CA 1
ATOM 1200 C C . HIS A 1 152 ? 9.130 -19.669 15.814 1.00 79.00 152 HIS A C 1
ATOM 1202 O O . HIS A 1 152 ? 8.942 -19.045 14.776 1.00 79.00 152 HIS A O 1
ATOM 1208 N N . VAL A 1 153 ? 9.574 -19.094 16.937 1.00 69.19 153 VAL A N 1
ATOM 1209 C CA . VAL A 1 153 ? 9.847 -17.647 17.063 1.00 69.19 153 VAL A CA 1
ATOM 1210 C C . VAL A 1 153 ? 11.202 -17.247 16.498 1.00 69.19 153 VAL A C 1
ATOM 1212 O O . VAL A 1 153 ? 11.389 -16.075 16.202 1.00 69.19 153 VAL A O 1
ATOM 1215 N N . GLU A 1 154 ? 12.107 -18.198 16.252 1.00 70.75 154 GLU A N 1
ATOM 1216 C CA . GLU A 1 154 ? 13.186 -17.973 15.288 1.00 70.75 154 GLU A CA 1
ATOM 1217 C C . GLU A 1 154 ? 12.523 -17.805 13.918 1.00 70.75 154 GLU A C 1
ATOM 1219 O O . GLU A 1 154 ? 12.341 -18.771 13.181 1.00 70.75 154 GLU A O 1
ATOM 1224 N N . THR A 1 155 ? 12.051 -16.593 13.630 1.00 63.47 155 THR A N 1
ATOM 1225 C CA . THR A 1 155 ? 11.513 -16.214 12.335 1.00 63.47 155 THR A CA 1
ATOM 1226 C C . THR A 1 155 ? 12.730 -15.856 11.493 1.00 63.47 155 THR A C 1
ATOM 1228 O O . THR A 1 155 ? 13.209 -14.722 11.605 1.00 63.47 155 THR A O 1
ATOM 1231 N N . PRO A 1 156 ? 13.294 -16.794 10.701 1.00 71.75 156 PRO A N 1
ATOM 1232 C CA . PRO A 1 156 ? 14.350 -16.435 9.778 1.00 71.75 156 PRO A CA 1
ATOM 1233 C C . PRO A 1 156 ? 13.807 -15.308 8.911 1.00 71.75 156 PRO A C 1
ATOM 1235 O O . PRO A 1 156 ? 12.611 -15.280 8.590 1.00 71.75 156 PRO A O 1
ATOM 1238 N N . SER A 1 157 ? 14.664 -14.374 8.513 1.00 79.00 157 SER A N 1
ATOM 1239 C CA . SER A 1 157 ? 14.228 -13.457 7.473 1.00 79.00 157 SER A CA 1
ATOM 1240 C C . SER A 1 157 ? 13.817 -14.286 6.249 1.00 79.00 157 SER A C 1
ATOM 1242 O O . SER A 1 157 ? 14.312 -15.395 6.015 1.00 79.00 157 SER A O 1
ATOM 1244 N N . ILE A 1 158 ? 12.886 -13.776 5.447 1.00 80.12 158 ILE A N 1
ATOM 1245 C CA . ILE A 1 158 ? 12.532 -14.449 4.192 1.00 80.12 158 ILE A CA 1
ATOM 1246 C C . ILE A 1 158 ? 13.778 -14.646 3.303 1.00 80.12 158 ILE A C 1
ATOM 1248 O O . ILE A 1 158 ? 13.886 -15.658 2.615 1.00 80.12 158 ILE A O 1
ATOM 1252 N N . HIS A 1 159 ? 14.760 -13.745 3.415 1.00 80.94 159 HIS A N 1
ATOM 1253 C CA . HIS A 1 159 ? 16.082 -13.865 2.814 1.00 80.94 159 HIS A CA 1
ATOM 1254 C C . HIS A 1 159 ? 16.845 -15.107 3.302 1.00 80.94 159 HIS A C 1
ATOM 1256 O O . HIS A 1 159 ? 17.341 -15.891 2.489 1.00 80.94 159 HIS A O 1
ATOM 1262 N N . ASP A 1 160 ? 16.905 -15.333 4.617 1.00 82.75 160 ASP A N 1
ATOM 1263 C CA . ASP A 1 160 ? 17.557 -16.510 5.205 1.00 82.75 160 ASP A CA 1
ATOM 1264 C C . ASP A 1 160 ? 16.855 -17.802 4.780 1.00 82.75 160 ASP A C 1
ATOM 1266 O O . ASP A 1 160 ? 17.512 -18.810 4.499 1.00 82.75 160 ASP A O 1
ATOM 1270 N N . LEU A 1 161 ? 15.521 -17.771 4.685 1.00 81.00 161 LEU A N 1
ATOM 1271 C CA . LEU A 1 161 ? 14.725 -18.901 4.216 1.00 81.00 161 LEU A CA 1
ATOM 1272 C C . LEU A 1 161 ? 15.056 -19.229 2.760 1.00 81.00 161 LEU A C 1
ATOM 1274 O O . LEU A 1 161 ? 15.361 -20.381 2.457 1.00 81.00 161 LEU A O 1
ATOM 1278 N N . ILE A 1 162 ? 15.071 -18.231 1.874 1.00 76.81 162 ILE A N 1
ATOM 1279 C CA . ILE A 1 162 ? 15.431 -18.416 0.462 1.00 76.81 162 ILE A CA 1
ATOM 1280 C C . ILE A 1 162 ? 16.857 -18.936 0.331 1.00 76.81 162 ILE A C 1
ATOM 1282 O O . ILE A 1 162 ? 17.085 -19.900 -0.397 1.00 76.81 162 ILE A O 1
ATOM 1286 N N . THR A 1 163 ? 17.807 -18.348 1.053 1.00 79.12 163 THR A N 1
ATOM 1287 C CA . THR A 1 163 ? 19.219 -18.749 1.003 1.00 79.12 163 THR A CA 1
ATOM 1288 C C . THR A 1 163 ? 19.399 -20.191 1.475 1.00 79.12 163 THR A C 1
ATOM 1290 O O . THR A 1 163 ? 20.082 -20.988 0.831 1.00 79.12 163 THR A O 1
ATOM 1293 N N . THR A 1 164 ? 18.730 -20.562 2.569 1.00 80.56 164 THR A N 1
ATOM 1294 C CA . THR A 1 164 ? 18.799 -21.915 3.135 1.00 80.56 164 THR A CA 1
ATOM 1295 C C . THR A 1 164 ? 18.121 -22.948 2.241 1.00 80.56 164 THR A C 1
ATOM 1297 O O . THR A 1 164 ? 18.634 -24.059 2.108 1.00 80.56 164 THR A O 1
ATOM 1300 N N . GLN A 1 165 ? 16.976 -22.612 1.641 1.00 74.44 165 GLN A N 1
ATOM 1301 C CA . GLN A 1 165 ? 16.247 -23.530 0.763 1.00 74.44 165 GLN A CA 1
ATOM 1302 C C . GLN A 1 165 ? 16.923 -23.676 -0.597 1.00 74.44 165 GLN A C 1
ATOM 1304 O O . GLN A 1 165 ? 17.073 -24.799 -1.058 1.00 74.44 165 GLN A O 1
ATOM 1309 N N . SER A 1 166 ? 17.455 -22.598 -1.177 1.00 69.75 166 SER A N 1
ATOM 1310 C CA . SER A 1 166 ? 18.218 -22.656 -2.437 1.00 69.75 166 SER A CA 1
ATOM 1311 C C . SER A 1 166 ? 19.427 -23.597 -2.340 1.00 69.75 166 SER A C 1
ATOM 1313 O O . SER A 1 166 ? 19.823 -24.207 -3.327 1.00 69.75 166 SER A O 1
ATOM 1315 N N . ALA A 1 167 ? 20.013 -23.754 -1.146 1.00 68.38 167 ALA A N 1
ATOM 1316 C CA . ALA A 1 167 ? 21.095 -24.710 -0.901 1.00 68.38 167 ALA A CA 1
ATOM 1317 C C . ALA A 1 167 ? 20.626 -26.177 -0.789 1.00 68.38 167 ALA A C 1
ATOM 1319 O O . ALA A 1 167 ? 21.457 -27.086 -0.817 1.00 68.38 167 ALA A O 1
ATOM 1320 N N . LYS A 1 168 ? 19.320 -26.407 -0.615 1.00 69.56 168 LYS A N 1
ATOM 1321 C CA . LYS A 1 168 ? 18.683 -27.715 -0.385 1.00 69.56 168 LYS A CA 1
ATOM 1322 C C . LYS A 1 168 ? 17.761 -28.162 -1.522 1.00 69.56 168 LYS A C 1
ATOM 1324 O O . LYS A 1 168 ? 17.282 -29.289 -1.462 1.00 69.56 168 LYS A O 1
ATOM 1329 N N . GLU A 1 169 ? 17.475 -27.299 -2.496 1.00 62.19 169 GLU A N 1
ATOM 1330 C CA . GLU A 1 169 ? 16.565 -27.599 -3.603 1.00 62.19 169 GLU A CA 1
ATOM 1331 C C . GLU A 1 169 ? 17.044 -28.838 -4.382 1.00 62.19 169 GLU A C 1
ATOM 1333 O O . GLU A 1 169 ? 18.120 -28.850 -4.981 1.00 62.19 169 GLU A O 1
ATOM 1338 N N . ASP A 1 170 ? 16.223 -29.892 -4.366 1.00 57.47 170 ASP A N 1
ATOM 1339 C CA . ASP A 1 170 ? 16.318 -31.004 -5.311 1.00 57.47 170 ASP A CA 1
ATOM 1340 C C . ASP A 1 170 ? 15.931 -30.502 -6.715 1.00 57.47 170 ASP A C 1
ATOM 1342 O O . ASP A 1 170 ? 15.006 -29.706 -6.865 1.00 57.47 170 ASP A O 1
ATOM 1346 N N . GLN A 1 171 ? 16.580 -31.018 -7.765 1.00 58.09 171 GLN A N 1
ATOM 1347 C CA . GLN A 1 171 ? 16.417 -30.594 -9.176 1.00 58.09 171 GLN A CA 1
ATOM 1348 C C . GLN A 1 171 ? 15.003 -30.783 -9.782 1.00 58.09 171 GLN A C 1
ATOM 1350 O O . GLN A 1 171 ? 14.826 -30.623 -10.988 1.00 58.09 171 GLN A O 1
ATOM 1355 N N . ALA A 1 172 ? 14.008 -31.200 -8.998 1.00 56.41 172 ALA A N 1
ATOM 1356 C CA . ALA A 1 172 ? 12.698 -31.615 -9.496 1.00 56.41 172 ALA A CA 1
ATOM 1357 C C . ALA A 1 172 ? 11.636 -30.500 -9.521 1.00 56.41 172 ALA A C 1
ATOM 1359 O O . ALA A 1 172 ? 10.665 -30.632 -10.267 1.00 56.41 172 ALA A O 1
ATOM 1360 N N . ASP A 1 173 ? 11.811 -29.424 -8.747 1.00 68.62 173 ASP A N 1
ATOM 1361 C CA . ASP A 1 173 ? 10.855 -28.313 -8.669 1.00 68.62 173 ASP A CA 1
ATOM 1362 C C . ASP A 1 173 ? 11.356 -27.081 -9.441 1.00 68.62 173 ASP A C 1
ATOM 1364 O O . ASP A 1 173 ? 12.556 -26.882 -9.622 1.00 68.62 173 ASP A O 1
ATOM 1368 N N . VAL A 1 174 ? 10.424 -26.235 -9.895 1.00 68.38 174 VAL A N 1
ATOM 1369 C CA . VAL A 1 174 ? 10.755 -24.953 -10.535 1.00 68.38 174 VAL A CA 1
ATOM 1370 C C . VAL A 1 174 ? 11.312 -24.005 -9.470 1.00 68.38 174 VAL A C 1
ATOM 1372 O O . VAL A 1 174 ? 10.588 -23.668 -8.528 1.00 68.38 174 VAL A O 1
ATOM 1375 N N . PRO A 1 175 ? 12.561 -23.533 -9.594 1.00 76.56 175 PRO A N 1
ATOM 1376 C CA . PRO A 1 175 ? 13.138 -22.668 -8.581 1.00 76.56 175 PRO A CA 1
ATOM 1377 C C . PRO A 1 175 ? 12.483 -21.281 -8.568 1.00 76.56 175 PRO A C 1
ATOM 1379 O O . PRO A 1 175 ? 12.021 -20.769 -9.593 1.00 76.56 175 PRO A O 1
ATOM 1382 N N . ILE A 1 176 ? 12.532 -20.609 -7.416 1.00 77.56 176 ILE A N 1
ATOM 1383 C CA . ILE A 1 176 ? 11.974 -19.254 -7.232 1.00 77.56 176 ILE A CA 1
ATOM 1384 C C . ILE A 1 176 ? 12.552 -18.261 -8.249 1.00 77.56 176 ILE A C 1
ATOM 1386 O O . ILE A 1 176 ? 11.838 -17.388 -8.745 1.00 77.56 176 ILE A O 1
ATOM 1390 N N . TRP A 1 177 ? 13.827 -18.425 -8.607 1.00 78.00 177 TRP A N 1
ATOM 1391 C CA . TRP A 1 177 ? 14.496 -17.544 -9.557 1.00 78.00 177 TRP A CA 1
ATOM 1392 C C . TRP A 1 177 ? 13.787 -17.513 -10.917 1.00 78.00 177 TRP A C 1
ATOM 1394 O O . TRP A 1 177 ? 13.710 -16.454 -11.537 1.00 78.00 177 TRP A O 1
ATOM 1404 N N . TRP A 1 178 ? 13.216 -18.632 -11.378 1.00 80.81 178 TRP A N 1
ATOM 1405 C CA . TRP A 1 178 ? 12.538 -18.682 -12.675 1.00 80.81 178 TRP A CA 1
ATOM 1406 C C . TRP A 1 178 ? 11.290 -17.808 -12.668 1.00 80.81 178 TRP A C 1
ATOM 1408 O O . TRP A 1 178 ? 11.054 -17.027 -13.592 1.00 80.81 178 TRP A O 1
ATOM 1418 N N . HIS A 1 179 ? 10.524 -17.881 -11.580 1.00 80.69 179 HIS A N 1
ATOM 1419 C CA . HIS A 1 179 ? 9.386 -17.001 -11.367 1.00 80.69 179 HIS A CA 1
ATOM 1420 C C . HIS A 1 179 ? 9.807 -15.533 -11.301 1.00 80.69 179 HIS A C 1
ATOM 1422 O O . HIS A 1 179 ? 9.085 -14.684 -11.822 1.00 80.69 179 HIS A O 1
ATOM 1428 N N . ALA A 1 180 ? 10.978 -15.235 -10.733 1.00 80.00 180 ALA A N 1
ATOM 1429 C CA . ALA A 1 180 ? 11.478 -13.870 -10.632 1.00 80.00 180 ALA A CA 1
ATOM 1430 C C . ALA A 1 180 ? 11.775 -13.290 -12.010 1.00 80.00 180 ALA A C 1
ATOM 1432 O O . ALA A 1 180 ? 11.322 -12.192 -12.340 1.00 80.00 180 ALA A O 1
ATOM 1433 N N . VAL A 1 181 ? 12.457 -14.067 -12.855 1.00 79.94 181 VAL A N 1
ATOM 1434 C CA . VAL A 1 181 ? 12.751 -13.659 -14.229 1.00 79.94 181 VAL A CA 1
ATOM 1435 C C . VAL A 1 181 ? 11.460 -13.486 -15.035 1.00 79.94 181 VAL A C 1
ATOM 1437 O O . VAL A 1 181 ? 11.324 -12.490 -15.740 1.00 79.94 181 VAL A O 1
ATOM 1440 N N . GLN A 1 182 ? 10.498 -14.404 -14.911 1.00 81.44 182 GLN A N 1
ATOM 1441 C CA . GLN A 1 182 ? 9.208 -14.325 -15.610 1.00 81.44 182 GLN A CA 1
ATOM 1442 C C . GLN A 1 182 ? 8.378 -13.112 -15.186 1.00 81.44 182 GLN A C 1
ATOM 1444 O O . GLN A 1 182 ? 7.893 -12.369 -16.038 1.00 81.44 182 GLN A O 1
ATOM 1449 N N . ASN A 1 183 ? 8.237 -12.890 -13.877 1.00 78.94 183 ASN A N 1
ATOM 1450 C CA . ASN A 1 183 ? 7.506 -11.747 -13.341 1.00 78.94 183 ASN A CA 1
ATOM 1451 C C . ASN A 1 183 ? 8.126 -10.431 -13.826 1.00 78.94 183 ASN A C 1
ATOM 1453 O O . ASN A 1 183 ? 7.436 -9.518 -14.277 1.00 78.94 183 ASN A O 1
ATOM 1457 N N . PHE A 1 184 ? 9.455 -10.366 -13.818 1.00 79.56 184 PHE A N 1
ATOM 1458 C CA . PHE A 1 184 ? 10.158 -9.183 -14.271 1.00 79.56 184 PHE A CA 1
ATOM 1459 C C . PHE A 1 184 ? 10.065 -8.964 -15.781 1.00 79.56 184 PHE A C 1
ATOM 1461 O O . PHE A 1 184 ? 9.873 -7.836 -16.226 1.00 79.56 184 PHE A O 1
ATOM 1468 N N . ALA A 1 185 ? 10.168 -10.029 -16.579 1.00 81.44 185 ALA A N 1
ATOM 1469 C CA . ALA A 1 185 ? 9.969 -9.961 -18.023 1.00 81.44 185 ALA A CA 1
ATOM 1470 C C . ALA A 1 185 ? 8.558 -9.458 -18.357 1.00 81.44 185 ALA A C 1
ATOM 1472 O O . ALA A 1 185 ? 8.403 -8.575 -19.202 1.00 81.44 185 ALA A O 1
ATOM 1473 N N . HIS A 1 186 ? 7.549 -9.966 -17.641 1.00 83.81 186 HIS A N 1
ATOM 1474 C CA . HIS A 1 186 ? 6.168 -9.519 -17.764 1.00 83.81 186 HIS A CA 1
ATOM 1475 C C . HIS A 1 186 ? 6.029 -8.027 -17.444 1.00 83.81 186 HIS A C 1
ATOM 1477 O O . HIS A 1 186 ? 5.528 -7.277 -18.275 1.00 83.81 186 HIS A O 1
ATOM 1483 N N . TYR A 1 187 ? 6.547 -7.575 -16.302 1.00 82.75 187 TYR A N 1
ATOM 1484 C CA . TYR A 1 187 ? 6.520 -6.161 -15.930 1.00 82.75 187 TYR A CA 1
ATOM 1485 C C . TYR A 1 187 ? 7.286 -5.272 -16.925 1.00 82.75 187 TYR A C 1
ATOM 1487 O O . TYR A 1 187 ? 6.791 -4.244 -17.376 1.00 82.75 187 TYR A O 1
ATOM 1495 N N . ALA A 1 188 ? 8.476 -5.687 -17.363 1.00 82.12 188 ALA A N 1
ATOM 1496 C CA . ALA A 1 188 ? 9.232 -4.953 -18.374 1.00 82.12 188 ALA A CA 1
ATOM 1497 C C . ALA A 1 188 ? 8.451 -4.811 -19.694 1.00 82.12 188 ALA A C 1
ATOM 1499 O O . ALA A 1 188 ? 8.639 -3.826 -20.411 1.00 82.12 188 ALA A O 1
ATOM 1500 N N . ALA A 1 189 ? 7.580 -5.774 -20.014 1.00 84.19 189 ALA A N 1
ATOM 1501 C CA . ALA A 1 189 ? 6.704 -5.722 -21.177 1.00 84.19 189 ALA A CA 1
ATOM 1502 C C . ALA A 1 189 ? 5.512 -4.758 -21.015 1.00 84.19 189 ALA A C 1
ATOM 1504 O O . ALA A 1 189 ? 5.016 -4.290 -22.039 1.00 84.19 189 ALA A O 1
ATOM 1505 N N . THR A 1 190 ? 5.081 -4.413 -19.791 1.00 84.06 190 THR A N 1
ATOM 1506 C CA . THR A 1 190 ? 4.002 -3.424 -19.552 1.00 84.06 190 THR A CA 1
ATOM 1507 C C . THR A 1 190 ? 4.505 -1.981 -19.561 1.00 84.06 190 THR A C 1
ATOM 1509 O O . THR A 1 190 ? 3.767 -1.071 -19.942 1.00 84.06 190 THR A O 1
ATOM 1512 N N . LEU A 1 191 ? 5.779 -1.754 -19.217 1.00 82.25 191 LEU A N 1
ATOM 1513 C CA . LEU A 1 191 ? 6.376 -0.413 -19.139 1.00 82.25 191 LEU A CA 1
ATOM 1514 C C . LEU A 1 191 ? 6.173 0.461 -20.394 1.00 82.25 191 LEU A C 1
ATOM 1516 O O . LEU A 1 191 ? 5.888 1.649 -20.236 1.00 82.25 191 LEU A O 1
ATOM 1520 N N . PRO A 1 192 ? 6.299 -0.039 -21.642 1.00 84.12 192 PRO A N 1
ATOM 1521 C CA . PRO A 1 192 ? 6.043 0.778 -22.827 1.00 84.12 192 PRO A CA 1
ATOM 1522 C C . PRO A 1 192 ? 4.618 1.341 -22.897 1.00 84.12 192 PRO A C 1
ATOM 1524 O O . PRO A 1 192 ? 4.452 2.481 -23.342 1.00 84.12 192 PRO A O 1
ATOM 1527 N N . ASP A 1 193 ? 3.626 0.568 -22.453 1.00 84.88 193 ASP A N 1
ATOM 1528 C CA . ASP A 1 193 ? 2.213 0.955 -22.465 1.00 84.88 193 ASP A CA 1
ATOM 1529 C C . ASP A 1 193 ? 1.918 1.943 -21.329 1.00 84.88 193 ASP A C 1
ATOM 1531 O O . ASP A 1 193 ? 1.250 2.954 -21.545 1.00 84.88 193 ASP A O 1
ATOM 1535 N N . GLU A 1 194 ? 2.500 1.732 -20.144 1.00 82.69 194 GLU A N 1
ATOM 1536 C CA . GLU A 1 194 ? 2.436 2.694 -19.034 1.00 82.69 194 GLU A CA 1
ATOM 1537 C C . GLU A 1 194 ? 3.066 4.043 -19.423 1.00 82.69 194 GLU A C 1
ATOM 1539 O O . GLU A 1 194 ? 2.509 5.112 -19.154 1.00 82.69 194 GLU A O 1
ATOM 1544 N N . VAL A 1 195 ? 4.216 4.011 -20.111 1.00 82.44 195 VAL A N 1
ATOM 1545 C CA . VAL A 1 195 ? 4.885 5.210 -20.640 1.00 82.44 195 VAL A CA 1
ATOM 1546 C C . VAL A 1 195 ? 3.983 5.925 -21.640 1.00 82.44 195 VAL A C 1
ATOM 1548 O O . VAL A 1 195 ? 3.898 7.154 -21.614 1.00 82.44 195 VAL A O 1
ATOM 1551 N N . GLU A 1 196 ? 3.307 5.185 -22.517 1.00 84.69 196 GLU A N 1
ATOM 1552 C CA . GLU A 1 196 ? 2.382 5.739 -23.505 1.00 84.69 196 GLU A CA 1
ATOM 1553 C C . GLU A 1 196 ? 1.147 6.371 -22.854 1.00 84.69 196 GLU A C 1
ATOM 1555 O O . GLU A 1 196 ? 0.820 7.516 -23.172 1.00 84.69 196 GLU A O 1
ATOM 1560 N N . ALA A 1 197 ? 0.531 5.701 -21.878 1.00 84.69 197 ALA A N 1
ATOM 1561 C CA . ALA A 1 197 ? -0.574 6.254 -21.102 1.00 84.69 197 ALA A CA 1
ATOM 1562 C C . ALA A 1 197 ? -0.166 7.554 -20.389 1.00 84.69 197 ALA A C 1
ATOM 1564 O O . ALA A 1 197 ? -0.894 8.550 -20.428 1.00 84.69 197 ALA A O 1
ATOM 1565 N N . LYS A 1 198 ? 1.041 7.599 -19.807 1.00 82.50 198 LYS A N 1
ATOM 1566 C CA . LYS A 1 198 ? 1.541 8.812 -19.150 1.00 82.50 198 LYS A CA 1
ATOM 1567 C C . LYS A 1 198 ? 1.862 9.932 -20.135 1.00 82.50 198 LYS A C 1
ATOM 1569 O O . LYS A 1 198 ? 1.664 11.106 -19.815 1.00 82.50 198 LYS A O 1
ATOM 1574 N N . CYS A 1 199 ? 2.348 9.588 -21.327 1.00 82.94 199 CYS A N 1
ATOM 1575 C CA . CYS A 1 199 ? 2.522 10.553 -22.408 1.00 82.94 199 CYS A CA 1
ATOM 1576 C C . CYS A 1 199 ? 1.181 11.187 -22.790 1.00 82.94 199 CYS A C 1
ATOM 1578 O O . CYS A 1 199 ? 1.114 12.410 -22.880 1.00 82.94 199 CYS A O 1
ATOM 1580 N N . ALA A 1 200 ? 0.127 10.382 -22.944 1.00 85.38 200 ALA A N 1
ATOM 1581 C CA . ALA A 1 200 ? -1.213 10.865 -23.268 1.00 85.38 200 ALA A CA 1
ATOM 1582 C C . ALA A 1 200 ? -1.782 11.784 -22.169 1.00 85.38 200 ALA A C 1
ATOM 1584 O O . ALA A 1 200 ? -2.295 12.856 -22.476 1.00 85.38 200 ALA A O 1
ATOM 1585 N N . GLU A 1 201 ? -1.617 11.433 -20.887 1.00 85.94 201 GLU A N 1
ATOM 1586 C CA . GLU A 1 201 ? -2.022 12.296 -19.763 1.00 85.94 201 GLU A CA 1
ATOM 1587 C C . GLU A 1 201 ? -1.289 13.648 -19.779 1.00 85.94 201 GLU A C 1
ATOM 1589 O O . GLU A 1 201 ? -1.886 14.696 -19.536 1.00 85.94 201 GLU A O 1
ATOM 1594 N N . LEU A 1 202 ? 0.021 13.650 -20.050 1.00 83.19 202 LEU A N 1
ATOM 1595 C CA . LEU A 1 202 ? 0.792 14.891 -20.134 1.00 83.19 202 LEU A CA 1
ATOM 1596 C C . LEU A 1 202 ? 0.399 15.723 -21.353 1.00 83.19 202 LEU A C 1
ATOM 1598 O O . LEU A 1 202 ? 0.335 16.942 -21.234 1.00 83.19 202 LEU A O 1
ATOM 1602 N N . GLN A 1 203 ? 0.127 15.087 -22.494 1.00 85.75 203 GLN A N 1
ATOM 1603 C CA . GLN A 1 203 ? -0.374 15.766 -23.690 1.00 85.75 203 GLN A CA 1
ATOM 1604 C C . GLN A 1 203 ? -1.711 16.450 -23.409 1.00 85.75 203 GLN A C 1
ATOM 1606 O O . GLN A 1 203 ? -1.823 17.644 -23.658 1.00 85.75 203 GLN A O 1
ATOM 1611 N N . ASP A 1 204 ? -2.659 15.753 -22.780 1.00 86.50 204 ASP A N 1
ATOM 1612 C CA . ASP A 1 204 ? -3.946 16.333 -22.380 1.00 86.50 204 ASP A CA 1
ATOM 1613 C C . ASP A 1 204 ? -3.773 17.541 -21.441 1.00 86.50 204 ASP A C 1
ATOM 1615 O O . ASP A 1 204 ? -4.400 18.585 -21.631 1.00 86.50 204 ASP A O 1
ATOM 1619 N N . LYS A 1 205 ? -2.868 17.439 -20.457 1.00 82.44 205 LYS A N 1
ATOM 1620 C CA . LYS A 1 205 ? -2.551 18.555 -19.549 1.00 82.44 205 LYS A CA 1
ATOM 1621 C C . LYS A 1 205 ? -1.934 19.751 -20.271 1.00 82.44 205 LYS A C 1
ATOM 1623 O O . LYS A 1 205 ? -2.254 20.885 -19.919 1.00 82.44 205 LYS A O 1
ATOM 1628 N N . ILE A 1 206 ? -1.049 19.507 -21.236 1.00 83.75 206 ILE A N 1
ATOM 1629 C CA . ILE A 1 206 ? -0.414 20.550 -22.053 1.00 83.75 206 ILE A CA 1
ATOM 1630 C C . ILE A 1 206 ? -1.470 21.241 -22.917 1.00 83.75 206 ILE A C 1
ATOM 1632 O O . ILE A 1 206 ? -1.555 22.465 -22.908 1.00 83.75 206 ILE A O 1
ATOM 1636 N N . GLU A 1 207 ? -2.298 20.462 -23.614 1.00 87.50 207 GLU A N 1
ATOM 1637 C CA . GLU A 1 207 ? -3.308 20.969 -24.545 1.00 87.50 207 GLU A CA 1
ATOM 1638 C C . GLU A 1 207 ? -4.383 21.794 -23.828 1.00 87.50 207 GLU A C 1
ATOM 1640 O O . GLU A 1 207 ? -4.715 22.890 -24.273 1.00 87.50 207 GLU A O 1
ATOM 1645 N N . HIS A 1 208 ? -4.880 21.325 -22.679 1.00 88.81 208 HIS A N 1
ATOM 1646 C CA . HIS A 1 208 ? -6.046 21.934 -22.033 1.00 88.81 208 HIS A CA 1
ATOM 1647 C C . HIS A 1 208 ? -5.724 22.825 -20.822 1.00 88.81 208 HIS A C 1
ATOM 1649 O O . HIS A 1 208 ? -6.599 23.559 -20.353 1.00 88.81 208 HIS A O 1
ATOM 1655 N N . GLY A 1 209 ? -4.510 22.769 -20.265 1.00 87.19 209 GLY A N 1
ATOM 1656 C CA . GLY A 1 209 ? -4.166 23.470 -19.022 1.00 87.19 209 GLY A CA 1
ATOM 1657 C C . GLY A 1 209 ? -4.213 24.995 -19.152 1.00 87.19 209 GLY A C 1
ATOM 1658 O O . GLY A 1 209 ? -4.861 25.675 -18.352 1.00 87.19 209 GLY A O 1
ATOM 1659 N N . VAL A 1 210 ? -3.559 25.529 -20.187 1.00 89.62 210 VAL A N 1
ATOM 1660 C CA . VAL A 1 210 ? -3.513 26.970 -20.488 1.00 89.62 210 VAL A CA 1
ATOM 1661 C C . VAL A 1 210 ? -4.864 27.464 -21.005 1.00 89.62 210 VAL A C 1
ATOM 1663 O O . VAL A 1 210 ? -5.384 28.459 -20.496 1.00 89.62 210 VAL A O 1
ATOM 1666 N N . GLU A 1 211 ? -5.479 26.724 -21.932 1.00 91.50 211 GLU A N 1
ATOM 1667 C CA . GLU A 1 211 ? -6.755 27.089 -22.560 1.00 91.50 211 GLU A CA 1
ATOM 1668 C C . GLU A 1 211 ? -7.866 27.316 -21.520 1.00 91.50 211 GLU A C 1
ATOM 1670 O O . GLU A 1 211 ? -8.578 28.321 -21.572 1.00 91.50 211 GLU A O 1
ATOM 1675 N N . ARG A 1 212 ? -7.986 26.442 -20.507 1.00 91.25 212 ARG A N 1
ATOM 1676 C CA . ARG A 1 212 ? -9.004 26.586 -19.447 1.00 91.25 212 ARG A CA 1
ATOM 1677 C C . ARG A 1 212 ? -8.878 27.906 -18.681 1.00 91.25 212 ARG A C 1
ATOM 1679 O O . ARG A 1 212 ? -9.893 28.519 -18.350 1.00 91.25 212 ARG A O 1
ATOM 1686 N N . ILE A 1 213 ? -7.651 28.351 -18.403 1.00 89.50 213 ILE A N 1
ATOM 1687 C CA . ILE A 1 213 ? -7.391 29.603 -17.677 1.00 89.50 213 ILE A CA 1
ATOM 1688 C C . ILE A 1 213 ? -7.631 30.810 -18.589 1.00 89.50 213 ILE A C 1
ATOM 1690 O O . ILE A 1 213 ? -8.175 31.820 -18.139 1.00 89.50 213 ILE A O 1
ATOM 1694 N N . GLU A 1 214 ? -7.272 30.714 -19.870 1.00 91.62 214 GLU A N 1
ATOM 1695 C CA . GLU A 1 214 ? -7.545 31.767 -20.853 1.00 91.62 214 GLU A CA 1
ATOM 1696 C C . GLU A 1 214 ? -9.048 31.978 -21.070 1.00 91.62 214 GLU A C 1
ATOM 1698 O O . GLU A 1 214 ? -9.502 33.125 -21.093 1.00 91.62 214 GLU A O 1
ATOM 1703 N N . ILE A 1 215 ? -9.835 30.898 -21.138 1.00 94.00 215 ILE A N 1
ATOM 1704 C CA . ILE A 1 215 ? -11.302 30.958 -21.214 1.00 94.00 215 ILE A CA 1
ATOM 1705 C C . ILE A 1 215 ? -11.882 31.639 -19.966 1.00 94.00 215 ILE A C 1
ATOM 1707 O O . ILE A 1 215 ? -12.700 32.555 -20.091 1.00 94.00 215 ILE A O 1
ATOM 1711 N N . GLU A 1 216 ? -11.443 31.238 -18.765 1.00 92.94 216 GLU A N 1
ATOM 1712 C CA . GLU A 1 216 ? -11.872 31.857 -17.501 1.00 92.94 216 GLU A CA 1
ATOM 1713 C C . GLU A 1 216 ? -11.567 33.363 -17.498 1.00 92.94 216 GLU A C 1
ATOM 1715 O O . GLU A 1 216 ? -12.450 34.188 -17.239 1.00 92.94 216 GLU A O 1
ATOM 1720 N N . LYS A 1 217 ? -10.338 33.739 -17.869 1.00 94.25 217 LYS A N 1
ATOM 1721 C CA . LYS A 1 217 ? -9.898 35.136 -17.946 1.00 94.25 217 LYS A CA 1
ATOM 1722 C C . LYS A 1 217 ? -10.708 35.937 -18.970 1.00 94.25 217 LYS A C 1
ATOM 1724 O O . LYS A 1 217 ? -11.114 37.063 -18.680 1.00 94.25 217 LYS A O 1
ATOM 1729 N N . GLY A 1 218 ? -10.968 35.368 -20.147 1.00 93.88 218 GLY A N 1
ATOM 1730 C CA . GLY A 1 218 ? -11.805 35.973 -21.184 1.00 93.88 218 GLY A CA 1
ATOM 1731 C C . GLY A 1 218 ? -13.227 36.249 -20.691 1.00 93.88 218 GLY A C 1
ATOM 1732 O O . GLY A 1 218 ? -13.748 37.346 -20.898 1.00 93.88 218 GLY A O 1
ATOM 1733 N N . GLY A 1 219 ? -13.817 35.304 -19.950 1.00 94.25 219 GLY A N 1
ATOM 1734 C CA . GLY A 1 219 ? -15.115 35.479 -19.295 1.00 94.25 219 GLY A CA 1
ATOM 1735 C C . GLY A 1 219 ? -15.134 36.655 -18.312 1.00 94.25 219 GLY A C 1
ATOM 1736 O O . GLY A 1 219 ? -16.053 37.473 -18.355 1.00 94.25 219 GLY A O 1
ATOM 1737 N N . LEU A 1 220 ? -14.089 36.803 -17.490 1.00 92.31 220 LEU A N 1
ATOM 1738 C CA . LEU A 1 220 ? -13.957 37.922 -16.546 1.00 92.31 220 LEU A CA 1
ATOM 1739 C C . LEU A 1 220 ? -13.812 39.280 -17.241 1.00 92.31 220 LEU A C 1
ATOM 1741 O O . LEU A 1 220 ? -14.363 40.277 -16.770 1.00 92.31 220 LEU A O 1
ATOM 1745 N N . PHE A 1 221 ? -13.084 39.340 -18.360 1.00 92.75 221 PHE A N 1
ATOM 1746 C CA . PHE A 1 221 ? -12.978 40.567 -19.151 1.00 92.75 221 PHE A CA 1
ATOM 1747 C C . PHE A 1 221 ? -14.322 40.977 -19.747 1.00 92.75 221 PHE A C 1
ATOM 1749 O O . PHE A 1 221 ? -14.689 42.146 -19.635 1.00 92.75 221 PHE A O 1
ATOM 1756 N N . LEU A 1 222 ? -15.063 40.029 -20.326 1.00 93.44 222 LEU A N 1
ATOM 1757 C CA . LEU A 1 222 ? -16.396 40.287 -20.873 1.00 93.44 222 LEU A CA 1
ATOM 1758 C C . LEU A 1 222 ? -17.375 40.724 -19.777 1.00 93.44 222 LEU A C 1
ATOM 1760 O O . LEU A 1 222 ? -18.139 41.666 -19.980 1.00 93.44 222 LEU A O 1
ATOM 1764 N N . GLU A 1 223 ? -17.322 40.096 -18.599 1.00 91.62 223 GLU A N 1
ATOM 1765 C CA . GLU A 1 223 ? -18.121 40.494 -17.436 1.00 91.62 223 GLU A CA 1
ATOM 1766 C C . GLU A 1 223 ? -17.800 41.936 -17.014 1.00 91.62 223 GLU A C 1
ATOM 1768 O O . GLU A 1 223 ? -18.707 42.759 -16.862 1.00 91.62 223 GLU A O 1
ATOM 1773 N N . LYS A 1 224 ? -16.509 42.282 -16.905 1.00 90.50 224 LYS A N 1
ATOM 1774 C CA . LYS A 1 224 ? -16.055 43.642 -16.587 1.00 90.50 224 LYS A CA 1
ATOM 1775 C C . LYS A 1 224 ? -16.497 44.651 -17.646 1.00 90.50 224 LYS A C 1
ATOM 1777 O O . LYS A 1 224 ? -17.002 45.714 -17.287 1.00 90.50 224 LYS A O 1
ATOM 1782 N N . GLU A 1 225 ? -16.323 44.345 -18.930 1.00 88.75 225 GLU A N 1
ATOM 1783 C CA . GLU A 1 225 ? -16.716 45.226 -20.034 1.00 88.75 225 GLU A CA 1
ATOM 1784 C C . GLU A 1 225 ? -18.227 45.454 -20.040 1.00 88.75 225 GLU A C 1
ATOM 1786 O O . GLU A 1 225 ? -18.675 46.597 -20.105 1.00 88.75 225 GLU A O 1
ATOM 1791 N N . GLN A 1 226 ? -19.020 44.393 -19.881 1.00 89.06 226 GLN A N 1
ATOM 1792 C CA . GLN A 1 226 ? -20.472 44.488 -19.806 1.00 89.06 226 GLN A CA 1
ATOM 1793 C C . GLN A 1 226 ? -20.915 45.322 -18.599 1.00 89.06 226 GLN A C 1
ATOM 1795 O O . GLN A 1 226 ? -21.838 46.134 -18.716 1.00 89.06 226 GLN A O 1
ATOM 1800 N N . TYR A 1 227 ? -20.240 45.181 -17.456 1.00 84.75 227 TYR A N 1
ATOM 1801 C CA . TYR A 1 227 ? -20.496 45.992 -16.268 1.00 84.75 227 TYR A CA 1
ATOM 1802 C C . TYR A 1 227 ? -20.170 47.472 -16.520 1.00 84.75 227 TYR A C 1
ATOM 1804 O O . TYR A 1 227 ? -20.996 48.353 -16.274 1.00 84.75 227 TYR A O 1
ATOM 1812 N N . VAL A 1 228 ? -19.002 47.764 -17.099 1.00 81.69 228 VAL A N 1
ATOM 1813 C CA . VAL A 1 228 ? -18.592 49.131 -17.454 1.00 81.69 228 VAL A CA 1
ATOM 1814 C C . VAL A 1 228 ? -19.506 49.731 -18.519 1.00 81.69 228 VAL A C 1
ATOM 1816 O O . VAL A 1 228 ? -19.864 50.895 -18.409 1.00 81.69 228 VAL A O 1
ATOM 1819 N N . LYS A 1 229 ? -19.956 48.971 -19.513 1.00 82.19 229 LYS A N 1
ATOM 1820 C CA . LYS A 1 229 ? -20.890 49.457 -20.533 1.00 82.19 229 LYS A CA 1
ATOM 1821 C C . LYS A 1 229 ? -22.265 49.757 -19.940 1.00 82.19 229 LYS A C 1
ATOM 1823 O O . LYS A 1 229 ? -22.830 50.818 -20.187 1.00 82.19 229 LYS A O 1
ATOM 1828 N N . THR A 1 230 ? -22.777 48.854 -19.104 1.00 82.25 230 THR A N 1
ATOM 1829 C CA . THR A 1 230 ? -24.104 48.983 -18.478 1.00 82.25 230 THR A CA 1
ATOM 1830 C C . THR A 1 230 ? -24.169 50.153 -17.496 1.00 82.25 230 THR A C 1
ATOM 1832 O O . THR A 1 230 ? -25.203 50.812 -17.390 1.00 82.25 230 THR A O 1
ATOM 1835 N N . PHE A 1 231 ? -23.082 50.441 -16.776 1.00 76.50 231 PHE A N 1
ATOM 1836 C CA . PHE A 1 231 ? -23.093 51.447 -15.707 1.00 76.50 231 PHE A CA 1
ATOM 1837 C C . PHE A 1 231 ? -22.239 52.691 -15.999 1.00 76.50 231 PHE A C 1
ATOM 1839 O O . PHE A 1 231 ? -22.459 53.740 -15.385 1.00 76.50 231 PHE A O 1
ATOM 1846 N N . GLY A 1 232 ? -21.269 52.597 -16.906 1.00 63.47 232 GLY A N 1
ATOM 1847 C CA . GLY A 1 232 ? -20.252 53.609 -17.208 1.00 63.47 232 GLY A CA 1
ATOM 1848 C C . GLY A 1 232 ? -20.571 54.521 -18.390 1.00 63.47 232 GLY A C 1
ATOM 1849 O O . GLY A 1 232 ? -20.163 55.684 -18.354 1.00 63.47 232 GLY A O 1
ATOM 1850 N N . GLU A 1 233 ? -21.343 54.073 -19.385 1.00 57.91 233 GLU A N 1
ATOM 1851 C CA . GLU A 1 233 ? -21.818 54.984 -20.429 1.00 57.91 233 GLU A CA 1
ATOM 1852 C C . GLU A 1 233 ? -22.941 55.894 -19.899 1.00 57.91 233 GLU A C 1
ATOM 1854 O O . GLU A 1 233 ? -23.808 55.463 -19.129 1.00 57.91 233 GLU A O 1
ATOM 1859 N N . PRO A 1 234 ? -22.964 57.182 -20.284 1.00 49.97 234 PRO A N 1
ATOM 1860 C CA . PRO A 1 234 ? -24.125 58.017 -20.047 1.00 49.97 234 PRO A CA 1
ATOM 1861 C C . PRO A 1 234 ? -25.272 57.495 -20.918 1.00 49.97 234 PRO A C 1
ATOM 1863 O O . PRO A 1 234 ? -25.283 57.731 -22.123 1.00 49.97 234 PRO A O 1
ATOM 1866 N N . PHE A 1 235 ? -26.267 56.829 -20.324 1.00 42.09 235 PHE A N 1
ATOM 1867 C CA . PHE A 1 235 ? -27.531 56.591 -21.020 1.00 42.09 235 PHE A CA 1
ATOM 1868 C C . PHE A 1 235 ? -28.158 57.947 -21.360 1.00 42.09 235 PHE A C 1
ATOM 1870 O O . PHE A 1 235 ? -28.802 58.588 -20.524 1.00 42.09 235 PHE A O 1
ATOM 1877 N N . VAL A 1 236 ? -27.962 58.397 -22.597 1.00 41.62 236 VAL A N 1
ATOM 1878 C CA . VAL A 1 236 ? -28.772 59.444 -23.213 1.00 41.62 236 VAL A CA 1
ATOM 1879 C C . VAL A 1 236 ? -29.960 58.738 -23.850 1.00 41.62 236 VAL A C 1
ATOM 1881 O O . VAL A 1 236 ? -30.037 58.570 -25.061 1.00 41.62 236 VAL A O 1
ATOM 1884 N N . THR A 1 237 ? -30.895 58.272 -23.024 1.00 39.88 237 THR A N 1
ATOM 1885 C CA . THR A 1 237 ? -32.245 58.028 -23.525 1.00 39.88 237 THR A CA 1
ATOM 1886 C C . THR A 1 237 ? -32.976 59.359 -23.511 1.00 39.88 237 THR A C 1
ATOM 1888 O O . THR A 1 237 ? -32.943 60.118 -22.540 1.00 39.88 237 THR A O 1
ATOM 1891 N N . THR A 1 238 ? -33.635 59.665 -24.620 1.00 43.22 238 THR A N 1
ATOM 1892 C CA . THR A 1 238 ? -34.351 60.914 -24.907 1.00 43.22 238 THR A CA 1
ATOM 1893 C C . THR A 1 238 ? -35.574 61.155 -24.002 1.00 43.22 238 THR A C 1
ATOM 1895 O O . THR A 1 238 ? -36.420 61.986 -24.315 1.00 43.22 238 THR A O 1
ATOM 1898 N N . ILE A 1 239 ? -35.684 60.463 -22.860 1.00 41.81 239 ILE A N 1
ATOM 1899 C CA . ILE A 1 239 ? -36.777 60.583 -21.892 1.00 41.81 239 ILE A CA 1
ATOM 1900 C C . ILE A 1 239 ? -36.197 60.685 -20.465 1.00 41.81 239 ILE A C 1
ATOM 1902 O O . ILE A 1 239 ? -35.978 59.705 -19.763 1.00 41.81 239 ILE A O 1
ATOM 1906 N N . THR A 1 240 ? -35.930 61.926 -20.048 1.00 46.50 240 THR A N 1
ATOM 1907 C CA . THR A 1 240 ? -36.005 62.467 -18.671 1.00 46.50 240 THR A CA 1
ATOM 1908 C C . THR A 1 240 ? -35.592 61.598 -17.468 1.00 46.50 240 THR A C 1
ATOM 1910 O O . THR A 1 240 ? -36.294 61.611 -16.457 1.00 46.50 240 THR A O 1
ATOM 1913 N N . LYS A 1 241 ? -34.435 60.924 -17.499 1.00 46.53 241 LYS A N 1
ATOM 1914 C CA . LYS A 1 241 ? -33.561 60.671 -16.324 1.00 46.53 241 LYS A CA 1
ATOM 1915 C C . LYS A 1 241 ? -32.287 59.950 -16.800 1.00 46.53 241 LYS A C 1
ATOM 1917 O O . LYS A 1 241 ? -32.394 58.800 -17.200 1.00 46.53 241 LYS A O 1
ATOM 1922 N N . PRO A 1 242 ? -31.089 60.561 -16.724 1.00 44.31 242 PRO A N 1
ATOM 1923 C CA . PRO A 1 242 ? -29.862 59.845 -17.078 1.00 44.31 242 PRO A CA 1
ATOM 1924 C C . PRO A 1 242 ? -29.656 58.671 -16.109 1.00 44.31 242 PRO A C 1
ATOM 1926 O O . PRO A 1 242 ? -30.023 58.779 -14.951 1.00 44.31 242 PRO A O 1
ATOM 1929 N N . THR A 1 243 ? -29.071 57.550 -16.490 1.00 53.22 243 THR A N 1
ATOM 1930 C CA . THR A 1 243 ? -28.625 56.505 -15.544 1.00 53.22 243 THR A CA 1
ATOM 1931 C C . THR A 1 243 ? -27.176 56.185 -15.879 1.00 53.22 243 THR A C 1
ATOM 1933 O O . THR A 1 243 ? -26.846 56.072 -17.053 1.00 53.22 243 THR A O 1
ATOM 1936 N N . GLY A 1 244 ? -26.296 56.163 -14.870 1.00 62.78 244 GLY A N 1
ATOM 1937 C CA . GLY A 1 244 ? -24.865 55.874 -15.047 1.00 62.78 244 GLY A CA 1
ATOM 1938 C C . GLY A 1 244 ? -23.920 56.680 -14.144 1.00 62.78 244 GLY A C 1
ATOM 1939 O O . GLY A 1 244 ? -24.336 57.613 -13.443 1.00 62.78 244 GLY A O 1
ATOM 1940 N N . PHE A 1 245 ? -22.629 56.336 -14.187 1.00 63.19 245 PHE A N 1
ATOM 1941 C CA . PHE A 1 245 ? -21.531 56.942 -13.411 1.00 63.19 245 PHE A CA 1
ATOM 1942 C C . PHE A 1 245 ? -21.506 58.472 -13.494 1.00 63.19 245 PHE A C 1
ATOM 1944 O O . PHE A 1 245 ? -21.324 59.149 -12.481 1.00 63.19 245 PHE A O 1
ATOM 1951 N N . ALA A 1 246 ? -21.740 59.038 -14.680 1.00 67.31 246 ALA A N 1
ATOM 1952 C CA . ALA A 1 246 ? -21.774 60.486 -14.875 1.00 67.31 246 ALA A CA 1
ATOM 1953 C C . ALA A 1 246 ? -22.909 61.158 -14.079 1.00 67.31 246 ALA A C 1
ATOM 1955 O O . ALA A 1 246 ? -22.705 62.228 -13.503 1.00 67.31 246 ALA A O 1
ATOM 1956 N N . ARG A 1 247 ? -24.086 60.518 -13.967 1.00 68.25 247 ARG A N 1
ATOM 1957 C CA . ARG A 1 247 ? -25.184 61.029 -13.132 1.00 68.25 247 ARG A CA 1
ATOM 1958 C C . ARG A 1 247 ? -24.891 60.857 -11.656 1.00 68.25 247 ARG A C 1
ATOM 1960 O O . ARG A 1 247 ? -25.180 61.775 -10.903 1.00 68.25 247 ARG A O 1
ATOM 1967 N N . LEU A 1 248 ? -24.340 59.724 -11.235 1.00 67.44 248 LEU A N 1
ATOM 1968 C CA . LEU A 1 248 ? -23.980 59.513 -9.831 1.00 67.44 248 LEU A CA 1
ATOM 1969 C C . LEU A 1 248 ? -22.950 60.555 -9.381 1.00 67.44 248 LEU A C 1
ATOM 1971 O O . LEU A 1 248 ? -23.140 61.201 -8.354 1.00 67.44 248 LEU A O 1
ATOM 1975 N N . LYS A 1 249 ? -21.935 60.825 -10.213 1.00 74.75 249 LYS A N 1
ATOM 1976 C CA . LYS A 1 249 ? -20.981 61.923 -9.999 1.00 74.75 249 LYS A CA 1
ATOM 1977 C C . LYS A 1 249 ? -21.672 63.293 -10.006 1.00 74.75 249 LYS A C 1
ATOM 1979 O O . LYS A 1 249 ? -21.413 64.110 -9.127 1.00 74.75 249 LYS A O 1
ATOM 1984 N N . ALA A 1 250 ? -22.605 63.547 -10.923 1.00 74.56 250 ALA A N 1
ATOM 1985 C CA . ALA A 1 250 ? -23.365 64.799 -10.939 1.00 74.56 250 ALA A CA 1
ATOM 1986 C C . ALA A 1 250 ? -24.284 64.969 -9.710 1.00 74.56 250 ALA A C 1
ATOM 1988 O O . ALA A 1 250 ? -24.394 66.077 -9.187 1.00 74.56 250 ALA A O 1
ATOM 1989 N N . LEU A 1 251 ? -24.913 63.896 -9.216 1.00 71.75 251 LEU A N 1
ATOM 1990 C CA . LEU A 1 251 ? -25.745 63.872 -8.007 1.00 71.75 251 LEU A CA 1
ATOM 1991 C C . LEU A 1 251 ? -24.903 64.042 -6.743 1.00 71.75 251 LEU A C 1
ATOM 1993 O O . LEU A 1 251 ? -25.329 64.745 -5.831 1.00 71.75 251 LEU A O 1
ATOM 1997 N N . LEU A 1 252 ? -23.685 63.498 -6.704 1.00 75.06 252 LEU A N 1
ATOM 1998 C CA . LEU A 1 252 ? -22.729 63.779 -5.631 1.00 75.06 252 LEU A CA 1
ATOM 1999 C C . LEU A 1 252 ? -22.408 65.277 -5.520 1.00 75.06 252 LEU A C 1
ATOM 2001 O O . LEU A 1 252 ? -22.274 65.806 -4.413 1.00 75.06 252 LEU A O 1
ATOM 2005 N N . VAL A 1 253 ? -22.340 65.982 -6.652 1.00 81.94 253 VAL A N 1
ATOM 2006 C CA . VAL A 1 253 ? -22.083 67.428 -6.683 1.00 81.94 253 VAL A CA 1
ATOM 2007 C C . VAL A 1 253 ? -23.358 68.223 -6.375 1.00 81.94 253 VAL A C 1
ATOM 2009 O O . VAL A 1 253 ? -23.355 69.056 -5.466 1.00 81.94 253 VAL A O 1
ATOM 2012 N N . ARG A 1 254 ? -24.462 67.943 -7.083 1.00 83.31 254 ARG A N 1
ATOM 2013 C CA . ARG A 1 254 ? -25.661 68.806 -7.158 1.00 83.31 254 ARG A CA 1
ATOM 2014 C C . ARG A 1 254 ? -26.916 68.269 -6.451 1.00 83.31 254 ARG A C 1
ATOM 2016 O O . ARG A 1 254 ? -27.896 68.998 -6.357 1.00 83.31 254 ARG A O 1
ATOM 2023 N N . GLY A 1 255 ? -26.924 67.019 -5.993 1.00 81.06 255 GLY A N 1
ATOM 2024 C CA . GLY A 1 255 ? -28.083 66.384 -5.351 1.00 81.06 255 GLY A CA 1
ATOM 2025 C C . GLY A 1 255 ? -28.327 66.858 -3.916 1.00 81.06 255 GLY A C 1
ATOM 2026 O O . GLY A 1 255 ? -27.465 67.473 -3.291 1.00 81.06 255 GLY A O 1
ATOM 2027 N N . ASN A 1 256 ? -29.498 66.550 -3.359 1.00 86.31 256 ASN A N 1
ATOM 2028 C CA . ASN A 1 256 ? -29.748 66.751 -1.927 1.00 86.31 256 ASN A CA 1
ATOM 2029 C C . ASN A 1 256 ? -28.975 65.717 -1.071 1.00 86.31 256 ASN A C 1
ATOM 2031 O O . ASN A 1 256 ? -28.387 64.773 -1.597 1.00 86.31 256 ASN A O 1
ATOM 2035 N N . LYS A 1 257 ? -28.952 65.882 0.260 1.00 84.00 257 LYS A N 1
ATOM 2036 C CA . LYS A 1 257 ? -28.168 65.020 1.171 1.00 84.00 257 LYS A CA 1
ATOM 2037 C C . LYS A 1 257 ? -28.468 63.522 0.992 1.00 84.00 257 LYS A C 1
ATOM 2039 O O . LYS A 1 257 ? -27.534 62.725 0.952 1.00 84.00 257 LYS A O 1
ATOM 2044 N N . THR A 1 258 ? -29.739 63.152 0.843 1.00 81.00 258 THR A N 1
ATOM 2045 C CA . THR A 1 258 ? -30.167 61.760 0.632 1.00 81.00 258 THR A CA 1
ATOM 2046 C C . THR A 1 258 ? -29.640 61.216 -0.693 1.00 81.00 258 THR A C 1
ATOM 2048 O O . THR A 1 258 ? -28.955 60.198 -0.708 1.00 81.00 258 THR A O 1
ATOM 2051 N N . GLN A 1 259 ? -29.830 61.960 -1.785 1.00 75.75 259 GLN A N 1
ATOM 2052 C CA . GLN A 1 259 ? -29.339 61.586 -3.115 1.00 75.75 259 GLN A CA 1
ATOM 2053 C C . GLN A 1 259 ? -27.812 61.456 -3.161 1.00 75.75 259 GLN A C 1
ATOM 2055 O O . GLN A 1 259 ? -27.292 60.572 -3.840 1.00 75.75 259 GLN A O 1
ATOM 2060 N N . LYS A 1 260 ? -27.082 62.314 -2.434 1.00 76.56 260 LYS A N 1
ATOM 2061 C CA . LYS A 1 260 ? -25.619 62.224 -2.310 1.00 76.56 260 LYS A CA 1
ATOM 2062 C C . LYS A 1 260 ? -25.191 60.946 -1.588 1.00 76.56 260 LYS A C 1
ATOM 2064 O O . LYS A 1 260 ? -24.252 60.293 -2.035 1.00 76.56 260 LYS A O 1
ATOM 2069 N N . ASN A 1 261 ? -25.872 60.582 -0.503 1.00 75.88 261 ASN A N 1
ATOM 2070 C CA . ASN A 1 261 ? -25.556 59.376 0.262 1.00 75.88 261 ASN A CA 1
ATOM 2071 C C . ASN A 1 261 ? -25.855 58.097 -0.530 1.00 75.88 261 ASN A C 1
ATOM 2073 O O . ASN A 1 261 ? -24.994 57.225 -0.606 1.00 75.88 261 ASN A O 1
ATOM 2077 N N . GLU A 1 262 ? -27.018 58.016 -1.179 1.00 74.06 262 GLU A N 1
ATOM 2078 C CA . GLU A 1 262 ? -27.381 56.888 -2.049 1.00 74.06 262 GLU A CA 1
ATOM 2079 C C . GLU A 1 262 ? -26.407 56.753 -3.227 1.00 74.06 262 GLU A C 1
ATOM 2081 O O . GLU A 1 262 ? -25.908 55.663 -3.504 1.00 74.06 262 GLU A O 1
ATOM 2086 N N . SER A 1 263 ? -26.053 57.875 -3.870 1.00 75.12 263 SER A N 1
ATOM 2087 C CA . SER A 1 263 ? -25.090 57.871 -4.979 1.00 75.12 263 SER A CA 1
ATOM 2088 C C . SER A 1 263 ? -23.696 57.427 -4.533 1.00 75.12 263 SER A C 1
ATOM 2090 O O . SER A 1 263 ? -23.013 56.742 -5.288 1.00 75.12 263 SER A O 1
ATOM 2092 N N . ARG A 1 264 ? -23.269 57.781 -3.310 1.00 77.94 264 ARG A N 1
ATOM 2093 C CA . ARG A 1 264 ? -21.986 57.338 -2.741 1.00 77.94 264 ARG A CA 1
ATOM 2094 C C . ARG A 1 264 ? -21.985 55.838 -2.452 1.00 77.94 264 ARG A C 1
ATOM 2096 O O . ARG A 1 264 ? -21.013 55.176 -2.793 1.00 77.94 264 ARG A O 1
ATOM 2103 N N . GLY A 1 265 ? -23.057 55.312 -1.856 1.00 77.75 265 GLY A N 1
ATOM 2104 C CA . GLY A 1 265 ? -23.184 53.878 -1.584 1.00 77.75 265 GLY A CA 1
ATOM 2105 C C . GLY A 1 265 ? -23.155 53.050 -2.868 1.00 77.75 265 GLY A C 1
ATOM 2106 O O . GLY A 1 265 ? -22.413 52.078 -2.961 1.00 77.75 265 GLY A O 1
ATOM 2107 N N . PHE A 1 266 ? -23.890 53.489 -3.892 1.00 75.81 266 PHE A N 1
ATOM 2108 C CA . PHE A 1 266 ? -23.916 52.799 -5.179 1.00 75.81 266 PHE A CA 1
ATOM 2109 C C . PHE A 1 266 ? -22.580 52.899 -5.936 1.00 75.81 266 PHE A C 1
ATOM 2111 O O . PHE A 1 266 ? -22.122 51.902 -6.482 1.00 75.81 266 PHE A O 1
ATOM 2118 N N . LEU A 1 267 ? -21.904 54.057 -5.924 1.00 77.12 267 LEU A N 1
ATOM 2119 C CA . LEU A 1 267 ? -20.557 54.184 -6.501 1.00 77.12 267 LEU A CA 1
ATOM 2120 C C . LEU A 1 267 ? -19.534 53.298 -5.789 1.00 77.12 267 LEU A C 1
ATOM 2122 O O . LEU A 1 267 ? -18.764 52.624 -6.459 1.00 77.12 267 LEU A O 1
ATOM 2126 N N . SER A 1 268 ? -19.572 53.245 -4.457 1.00 81.88 268 SER A N 1
ATOM 2127 C CA . SER A 1 268 ? -18.691 52.371 -3.679 1.00 81.88 268 SER A CA 1
ATOM 2128 C C . SER A 1 268 ? -18.916 50.893 -4.003 1.00 81.88 268 SER A C 1
ATOM 2130 O O . SER A 1 268 ? -17.949 50.139 -4.066 1.00 81.88 268 SER A O 1
ATOM 2132 N N . LEU A 1 269 ? -20.168 50.474 -4.226 1.00 83.25 269 LEU A N 1
ATOM 2133 C CA . LEU A 1 269 ? -20.480 49.112 -4.657 1.00 83.25 269 LEU A CA 1
ATOM 2134 C C . LEU A 1 269 ? -19.909 48.829 -6.053 1.00 83.25 269 LEU A C 1
ATOM 2136 O O . LEU A 1 269 ? -19.259 47.809 -6.246 1.00 83.25 269 LEU A O 1
ATOM 2140 N N . LEU A 1 270 ? -20.106 49.745 -7.009 1.00 83.38 270 LEU A N 1
ATOM 2141 C CA . LEU A 1 270 ? -19.583 49.612 -8.374 1.00 83.38 270 LEU A CA 1
ATOM 2142 C C . LEU A 1 270 ? -18.049 49.538 -8.399 1.00 83.38 270 LEU A C 1
ATOM 2144 O O . LEU A 1 270 ? -17.491 48.674 -9.071 1.00 83.38 270 LEU A O 1
ATOM 2148 N N . GLU A 1 271 ? -17.377 50.424 -7.663 1.00 86.06 271 GLU A N 1
ATOM 2149 C CA . GLU A 1 271 ? -15.917 50.433 -7.517 1.00 86.06 271 GLU A CA 1
ATOM 2150 C C . GLU A 1 271 ? -15.422 49.133 -6.869 1.00 86.06 271 GLU A C 1
ATOM 2152 O O . GLU A 1 271 ? -14.456 48.544 -7.349 1.00 86.06 271 GLU A O 1
ATOM 2157 N N . GLY A 1 272 ? -16.130 48.627 -5.852 1.00 89.88 272 GLY A N 1
ATOM 2158 C CA . GLY A 1 272 ? -15.840 47.337 -5.225 1.00 89.88 272 GLY A CA 1
ATOM 2159 C C . GLY A 1 272 ? -15.976 46.152 -6.186 1.00 89.88 272 GLY A C 1
ATOM 2160 O O . GLY A 1 272 ? -15.096 45.294 -6.221 1.00 89.88 272 GLY A O 1
ATOM 2161 N N . THR A 1 273 ? -17.029 46.113 -7.009 1.00 89.69 273 THR A N 1
ATOM 2162 C CA . THR A 1 273 ? -17.214 45.056 -8.020 1.00 89.69 273 THR A CA 1
ATOM 2163 C C . THR A 1 273 ? -16.127 45.099 -9.092 1.00 89.69 273 THR A C 1
ATOM 2165 O O . THR A 1 273 ? -15.561 44.060 -9.421 1.00 89.69 273 THR A O 1
ATOM 2168 N N . ILE A 1 274 ? -15.794 46.285 -9.615 1.00 88.94 274 ILE A N 1
ATOM 2169 C CA . ILE A 1 274 ? -14.729 46.436 -10.620 1.00 88.94 274 ILE A CA 1
ATOM 2170 C C . ILE A 1 274 ? -13.380 46.013 -10.031 1.00 88.94 274 ILE A C 1
ATOM 2172 O O . ILE A 1 274 ? -12.667 45.237 -10.661 1.00 88.94 274 ILE A O 1
ATOM 2176 N N . SER A 1 275 ? -13.069 46.457 -8.810 1.00 90.88 275 SER A N 1
ATOM 2177 C CA . SER A 1 275 ? -11.846 46.082 -8.096 1.00 90.88 275 SER A CA 1
ATOM 2178 C C . SER A 1 275 ? -11.758 44.566 -7.862 1.00 90.88 275 SER A C 1
ATOM 2180 O O . SER A 1 275 ? -10.703 43.968 -8.063 1.00 90.88 275 SER A O 1
ATOM 2182 N N . ASN A 1 276 ? -12.876 43.909 -7.524 1.00 92.62 276 ASN A N 1
ATOM 2183 C CA . ASN A 1 276 ? -12.939 42.451 -7.399 1.00 92.62 276 ASN A CA 1
ATOM 2184 C C . ASN A 1 276 ? -12.672 41.735 -8.736 1.00 92.62 276 ASN A C 1
ATOM 2186 O O . ASN A 1 276 ? -11.883 40.792 -8.771 1.00 92.62 276 ASN A O 1
ATOM 2190 N N . LEU A 1 277 ? -13.286 42.190 -9.834 1.00 90.69 277 LEU A N 1
ATOM 2191 C CA . LEU A 1 277 ? -13.053 41.620 -11.165 1.00 90.69 277 LEU A CA 1
ATOM 2192 C C . LEU A 1 277 ? -11.599 41.808 -11.611 1.00 90.69 277 LEU A C 1
ATOM 2194 O O . LEU A 1 277 ? -10.993 40.872 -12.121 1.00 90.69 277 LEU A O 1
ATOM 2198 N N . GLU A 1 278 ? -11.013 42.983 -11.373 1.00 93.38 278 GLU A N 1
ATOM 2199 C CA . GLU A 1 278 ? -9.596 43.250 -11.647 1.00 93.38 278 GLU A CA 1
ATOM 2200 C C . GLU A 1 278 ? -8.676 42.325 -10.854 1.00 93.38 278 GLU A C 1
ATOM 2202 O O . GLU A 1 278 ? -7.762 41.738 -11.428 1.00 93.38 278 GLU A O 1
ATOM 2207 N N . HIS A 1 279 ? -8.963 42.125 -9.568 1.00 93.69 279 HIS A N 1
ATOM 2208 C CA . HIS A 1 279 ? -8.212 41.194 -8.737 1.00 93.69 279 HIS A CA 1
ATOM 2209 C C . HIS A 1 279 ? -8.315 39.745 -9.242 1.00 93.69 279 HIS A C 1
ATOM 2211 O O . HIS A 1 279 ? -7.311 39.036 -9.302 1.00 93.69 279 HIS A O 1
ATOM 2217 N N . ARG A 1 280 ? -9.509 39.298 -9.659 1.00 94.69 280 ARG A N 1
ATOM 2218 C CA . ARG A 1 280 ? -9.709 37.959 -10.245 1.00 94.69 280 ARG A CA 1
ATOM 2219 C C . ARG A 1 280 ? -8.960 37.796 -11.571 1.00 94.69 280 ARG A C 1
ATOM 2221 O O . ARG A 1 280 ? -8.378 36.740 -11.804 1.00 94.69 280 ARG A O 1
ATOM 2228 N N . ILE A 1 281 ? -8.929 38.833 -12.412 1.00 92.56 281 ILE A N 1
ATOM 2229 C CA . ILE A 1 281 ? -8.143 38.847 -13.656 1.00 92.56 281 ILE A CA 1
ATOM 2230 C C . ILE A 1 281 ? -6.643 38.751 -13.344 1.00 92.56 281 ILE A C 1
ATOM 2232 O O . ILE A 1 281 ? -5.957 37.928 -13.944 1.00 92.56 281 ILE A O 1
ATOM 2236 N N . GLU A 1 282 ? -6.141 39.518 -12.370 1.00 95.06 282 GLU A N 1
ATOM 2237 C CA . GLU A 1 282 ? -4.740 39.444 -11.927 1.00 95.06 282 GLU A CA 1
ATOM 2238 C C . GLU A 1 282 ? -4.387 38.044 -11.392 1.00 95.06 282 GLU A C 1
ATOM 2240 O O . GLU A 1 282 ? -3.303 37.515 -11.652 1.00 95.06 282 GLU A O 1
ATOM 2245 N N . LEU A 1 283 ? -5.310 37.402 -10.667 1.00 91.12 283 LEU A N 1
ATOM 2246 C CA . LEU A 1 283 ? -5.136 36.027 -10.202 1.00 91.12 283 LEU A CA 1
ATOM 2247 C C . LEU A 1 283 ? -5.075 35.037 -11.375 1.00 91.12 283 LEU A C 1
ATOM 2249 O O . LEU A 1 283 ? -4.252 34.122 -11.351 1.00 91.12 283 LEU A O 1
ATOM 2253 N N . CYS A 1 284 ? -5.893 35.237 -12.414 1.00 89.75 284 CYS A N 1
ATOM 2254 C CA . CYS A 1 284 ? -5.817 34.453 -13.648 1.00 89.75 284 CYS A CA 1
ATOM 2255 C C . CYS A 1 284 ? -4.474 34.646 -14.358 1.00 89.75 284 CYS A C 1
ATOM 2257 O O . CYS A 1 284 ? -3.909 33.664 -14.816 1.00 89.75 284 CYS A O 1
ATOM 2259 N N . ASP A 1 285 ? -3.907 35.856 -14.387 1.00 91.75 285 ASP A N 1
ATOM 2260 C CA . ASP A 1 285 ? -2.573 36.099 -14.961 1.00 91.75 285 ASP A CA 1
ATOM 2261 C C . ASP A 1 285 ? -1.456 35.360 -14.213 1.00 91.75 285 ASP A C 1
ATOM 2263 O O . ASP A 1 285 ? -0.564 34.761 -14.827 1.00 91.75 285 ASP A O 1
ATOM 2267 N N . LYS A 1 286 ? -1.525 35.343 -12.877 1.00 92.75 286 LYS A N 1
ATOM 2268 C CA . LYS A 1 286 ? -0.594 34.565 -12.044 1.00 92.75 286 LYS A CA 1
ATOM 2269 C C . LYS A 1 286 ? -0.741 33.065 -12.297 1.00 92.75 286 LYS A C 1
ATOM 2271 O O . LYS A 1 286 ? 0.268 32.380 -12.458 1.00 92.75 286 LYS A O 1
ATOM 2276 N N . ARG A 1 287 ? -1.982 32.567 -12.368 1.00 90.38 287 ARG A N 1
ATOM 2277 C CA . ARG A 1 287 ? -2.292 31.164 -12.689 1.00 90.38 287 ARG A CA 1
ATOM 2278 C C . ARG A 1 287 ? -1.834 30.791 -14.097 1.00 90.38 287 ARG A C 1
ATOM 2280 O O . ARG A 1 287 ? -1.246 29.734 -14.256 1.00 90.38 287 ARG A O 1
ATOM 2287 N N . LEU A 1 288 ? -2.014 31.666 -15.083 1.00 88.69 288 LEU A N 1
ATOM 2288 C CA . LEU A 1 288 ? -1.575 31.459 -16.462 1.00 88.69 288 LEU A CA 1
ATOM 2289 C C . LEU A 1 288 ? -0.049 31.348 -16.547 1.00 88.69 288 LEU A C 1
ATOM 2291 O O . LEU A 1 288 ? 0.475 30.411 -17.136 1.00 88.69 288 LEU A O 1
ATOM 2295 N N . SER A 1 289 ? 0.670 32.249 -15.874 1.00 91.00 289 SER A N 1
ATOM 2296 C CA . SER A 1 289 ? 2.138 32.203 -15.805 1.00 91.00 289 SER A CA 1
ATOM 2297 C C . SER A 1 289 ? 2.654 30.952 -15.077 1.00 91.00 289 SER A C 1
ATOM 2299 O O . SER A 1 289 ? 3.736 30.446 -15.376 1.00 91.00 289 SER A O 1
ATOM 2301 N N . ALA A 1 290 ? 1.916 30.449 -14.081 1.00 87.31 290 ALA A N 1
ATOM 2302 C CA . ALA A 1 290 ? 2.216 29.171 -13.438 1.00 87.31 290 ALA A CA 1
ATOM 2303 C C . ALA A 1 290 ? 1.950 27.994 -14.390 1.00 87.31 290 ALA A C 1
ATOM 2305 O O . ALA A 1 290 ? 2.856 27.194 -14.607 1.00 87.31 290 ALA A O 1
ATOM 2306 N N . ALA A 1 291 ? 0.783 27.965 -15.038 1.00 82.75 291 ALA A N 1
ATOM 2307 C CA . ALA A 1 291 ? 0.392 26.931 -15.991 1.00 82.75 291 ALA A CA 1
ATOM 2308 C C . ALA A 1 291 ? 1.350 26.836 -17.187 1.00 82.75 291 ALA A C 1
ATOM 2310 O O . ALA A 1 291 ? 1.726 25.740 -17.564 1.00 82.75 291 ALA A O 1
ATOM 2311 N N . GLN A 1 292 ? 1.844 27.953 -17.728 1.00 88.88 292 GLN A N 1
ATOM 2312 C CA . GLN A 1 292 ? 2.842 27.947 -18.811 1.00 88.88 292 GLN A CA 1
ATOM 2313 C C . GLN A 1 292 ? 4.193 27.347 -18.379 1.00 88.88 292 GLN A C 1
ATOM 2315 O O . GLN A 1 292 ? 4.878 26.678 -19.160 1.00 88.88 292 GLN A O 1
ATOM 2320 N N . ARG A 1 293 ? 4.603 27.569 -17.121 1.00 91.31 293 ARG A N 1
ATOM 2321 C CA . ARG A 1 293 ? 5.810 26.933 -16.562 1.00 91.31 293 ARG A CA 1
ATOM 2322 C C . ARG A 1 293 ? 5.596 25.437 -16.362 1.00 91.31 293 ARG A C 1
ATOM 2324 O O . ARG A 1 293 ? 6.486 24.657 -16.695 1.00 91.31 293 ARG A O 1
ATOM 2331 N N . GLU A 1 294 ? 4.428 25.051 -15.857 1.00 85.88 294 GLU A N 1
ATOM 2332 C CA . GLU A 1 294 ? 4.026 23.649 -15.726 1.00 85.88 294 GLU A CA 1
ATOM 2333 C C . GLU A 1 294 ? 3.941 22.957 -17.090 1.00 85.88 294 GLU A C 1
ATOM 2335 O O . GLU A 1 294 ? 4.454 21.853 -17.232 1.00 85.88 294 GLU A O 1
ATOM 2340 N N . GLU A 1 295 ? 3.402 23.621 -18.112 1.00 87.94 295 GLU A N 1
ATOM 2341 C CA . GLU A 1 295 ? 3.343 23.137 -19.492 1.00 87.94 295 GLU A CA 1
ATOM 2342 C C . GLU A 1 295 ? 4.750 22.896 -20.050 1.00 87.94 295 GLU A C 1
ATOM 2344 O O . GLU A 1 295 ? 5.043 21.815 -20.555 1.00 87.94 295 GLU A O 1
ATOM 2349 N N . THR A 1 296 ? 5.662 23.860 -19.891 1.00 90.75 296 THR A N 1
ATOM 2350 C CA . THR A 1 296 ? 7.062 23.710 -20.328 1.00 90.75 296 THR A CA 1
ATOM 2351 C C . THR A 1 296 ? 7.740 22.526 -19.624 1.00 90.75 296 THR A C 1
ATOM 2353 O O . THR A 1 296 ? 8.449 21.733 -20.252 1.00 90.75 296 THR A O 1
ATOM 2356 N N . ALA A 1 297 ? 7.508 22.368 -18.317 1.00 88.62 297 ALA A N 1
ATOM 2357 C CA . ALA A 1 297 ? 8.019 21.233 -17.552 1.00 88.62 297 ALA A CA 1
ATOM 2358 C C . ALA A 1 297 ? 7.404 19.900 -18.025 1.00 88.62 297 ALA A C 1
ATOM 2360 O O . ALA A 1 297 ? 8.129 18.914 -18.200 1.00 88.62 297 ALA A O 1
ATOM 2361 N N . ALA A 1 298 ? 6.096 19.878 -18.295 1.00 84.75 298 ALA A N 1
ATOM 2362 C CA . ALA A 1 298 ? 5.365 18.728 -18.815 1.00 84.75 298 ALA A CA 1
ATOM 2363 C C . ALA A 1 298 ? 5.852 18.328 -20.214 1.00 84.75 298 ALA A C 1
ATOM 2365 O O . ALA A 1 298 ? 6.084 17.146 -20.450 1.00 84.75 298 ALA A O 1
ATOM 2366 N N . GLN A 1 299 ? 6.111 19.285 -21.110 1.00 87.94 299 GLN A N 1
ATOM 2367 C CA . GLN A 1 299 ? 6.704 19.042 -22.431 1.00 87.94 299 GLN A CA 1
ATOM 2368 C C . GLN A 1 299 ? 8.103 18.422 -22.307 1.00 87.94 299 GLN A C 1
ATOM 2370 O O . GLN A 1 299 ? 8.418 17.429 -22.969 1.00 87.94 299 GLN A O 1
ATOM 2375 N N . GLY A 1 300 ? 8.940 18.955 -21.409 1.00 89.62 300 GLY A N 1
ATOM 2376 C CA . GLY A 1 300 ? 10.255 18.384 -21.117 1.00 89.62 300 GLY A CA 1
ATOM 2377 C C . GLY A 1 300 ? 10.178 16.957 -20.560 1.00 89.62 300 GLY A C 1
ATOM 2378 O O . GLY A 1 300 ? 11.028 16.118 -20.867 1.00 89.62 300 GLY A O 1
ATOM 2379 N N . LYS A 1 301 ? 9.154 16.650 -19.757 1.00 86.88 301 LYS A N 1
ATOM 2380 C CA . LYS A 1 301 ? 8.886 15.300 -19.236 1.00 86.88 301 LYS A CA 1
ATOM 2381 C C . LYS A 1 301 ? 8.371 14.353 -20.321 1.00 86.88 301 LYS A C 1
ATOM 2383 O O . LYS A 1 301 ? 8.899 13.252 -20.453 1.00 86.88 301 LYS A O 1
ATOM 2388 N N . LEU A 1 302 ? 7.424 14.799 -21.142 1.00 85.50 302 LEU A N 1
ATOM 2389 C CA . LEU A 1 302 ? 6.886 14.056 -22.280 1.00 85.50 302 LEU A CA 1
ATOM 2390 C C . LEU A 1 302 ? 8.004 13.628 -23.238 1.00 85.50 302 LEU A C 1
ATOM 2392 O O . LEU A 1 302 ? 8.101 12.458 -23.594 1.00 85.50 302 LEU A O 1
ATOM 2396 N N . LEU A 1 303 ? 8.908 14.547 -23.587 1.00 89.44 303 LEU A N 1
ATOM 2397 C CA . LEU A 1 303 ? 10.037 14.239 -24.465 1.00 89.44 303 LEU A CA 1
ATOM 2398 C C . LEU A 1 303 ? 10.988 13.194 -23.854 1.00 89.44 303 LEU A C 1
ATOM 2400 O O . LEU A 1 303 ? 11.507 12.340 -24.575 1.00 89.44 303 LEU A O 1
ATOM 2404 N N . ARG A 1 304 ? 11.227 13.243 -22.535 1.00 88.31 304 ARG A N 1
ATOM 2405 C CA . ARG A 1 304 ? 12.030 12.232 -21.822 1.00 88.31 304 ARG A CA 1
ATOM 2406 C C . ARG A 1 304 ? 11.358 10.857 -21.859 1.00 88.31 304 ARG A C 1
ATOM 2408 O O . ARG A 1 304 ? 12.018 9.881 -22.206 1.00 88.31 304 ARG A O 1
ATOM 2415 N N . LEU A 1 305 ? 10.056 10.795 -21.585 1.00 84.94 305 LEU A N 1
ATOM 2416 C CA . LEU A 1 305 ? 9.258 9.565 -21.634 1.00 84.94 305 LEU A CA 1
ATOM 2417 C C . LEU A 1 305 ? 9.244 8.940 -23.034 1.00 84.94 305 LEU A C 1
ATOM 2419 O O . LEU A 1 305 ? 9.562 7.763 -23.196 1.00 84.94 305 LEU A O 1
ATOM 2423 N N . GLN A 1 306 ? 8.984 9.743 -24.066 1.00 86.50 306 GLN A N 1
ATOM 2424 C CA . GLN A 1 306 ? 8.998 9.286 -25.457 1.00 86.50 306 GLN A CA 1
ATOM 2425 C C . GLN A 1 306 ? 10.359 8.704 -25.865 1.00 86.50 306 GLN A C 1
ATOM 2427 O O . GLN A 1 306 ? 10.418 7.694 -26.567 1.00 86.50 306 GLN A O 1
ATOM 2432 N N . ARG A 1 307 ? 11.465 9.300 -25.397 1.00 90.44 307 ARG A N 1
ATOM 2433 C CA . ARG A 1 307 ? 12.823 8.785 -25.644 1.00 90.44 307 ARG A CA 1
ATOM 2434 C C . ARG A 1 307 ? 13.105 7.468 -24.918 1.00 90.44 307 ARG A C 1
ATOM 2436 O O . ARG A 1 307 ? 13.875 6.666 -25.439 1.00 90.44 307 ARG A O 1
ATOM 2443 N N . ALA A 1 308 ? 12.492 7.234 -23.760 1.00 87.75 308 ALA A N 1
ATOM 2444 C CA . ALA A 1 308 ? 12.686 6.020 -22.967 1.00 87.75 308 ALA A CA 1
ATOM 2445 C C . ALA A 1 308 ? 11.897 4.803 -23.482 1.00 87.75 308 ALA A C 1
ATOM 2447 O O . ALA A 1 308 ? 12.304 3.669 -23.229 1.00 87.75 308 ALA A O 1
ATOM 2448 N N . LYS A 1 309 ? 10.827 5.009 -24.268 1.00 87.06 309 LYS A N 1
ATOM 2449 C CA . LYS A 1 309 ? 10.009 3.916 -24.832 1.00 87.06 309 LYS A CA 1
ATOM 2450 C C . LYS A 1 309 ? 10.846 2.892 -25.611 1.00 87.06 309 LYS A C 1
ATOM 2452 O O . LYS A 1 309 ? 10.702 1.689 -25.414 1.00 87.06 309 LYS A O 1
ATOM 2457 N N . GLY A 1 310 ? 11.744 3.361 -26.480 1.00 90.44 310 GLY A N 1
ATOM 2458 C CA . GLY A 1 310 ? 12.622 2.495 -27.277 1.00 90.44 310 GLY A CA 1
ATOM 2459 C C . GLY A 1 310 ? 13.521 1.591 -26.419 1.00 90.44 310 GLY A C 1
ATOM 2460 O O . GLY A 1 310 ? 13.477 0.371 -26.595 1.00 90.44 310 GLY A O 1
ATOM 2461 N N . PRO A 1 311 ? 14.310 2.157 -25.486 1.00 91.75 311 PRO A N 1
ATOM 2462 C CA . PRO A 1 311 ? 15.078 1.392 -24.508 1.00 91.75 311 PRO A CA 1
ATOM 2463 C C . PRO A 1 311 ? 14.259 0.355 -23.727 1.00 91.75 311 PRO A C 1
ATOM 2465 O O . PRO A 1 311 ? 14.680 -0.798 -23.671 1.00 91.75 311 PRO A O 1
ATOM 2468 N N . PHE A 1 312 ? 13.071 0.695 -23.207 1.00 87.19 312 PHE A N 1
ATOM 2469 C CA . PHE A 1 312 ? 12.233 -0.279 -22.488 1.00 87.19 312 PHE A CA 1
ATOM 2470 C C . PHE A 1 312 ? 11.825 -1.470 -23.364 1.00 87.19 312 PHE A C 1
ATOM 2472 O O . PHE A 1 312 ? 11.972 -2.615 -22.944 1.00 87.19 312 PHE A O 1
ATOM 2479 N N . VAL A 1 313 ? 11.424 -1.234 -24.619 1.00 89.19 313 VAL A N 1
ATOM 2480 C CA . VAL A 1 313 ? 11.110 -2.319 -25.570 1.00 89.19 313 VAL A CA 1
ATOM 2481 C C . VAL A 1 313 ? 12.330 -3.210 -25.838 1.00 89.19 313 VAL A C 1
ATOM 2483 O O . VAL A 1 313 ? 12.201 -4.427 -25.977 1.00 89.19 313 VAL A O 1
ATOM 2486 N N . GLN A 1 314 ? 13.529 -2.630 -25.931 1.00 92.06 314 GLN A N 1
ATOM 2487 C CA . GLN A 1 314 ? 14.757 -3.405 -26.137 1.00 92.06 314 GLN A CA 1
ATOM 2488 C C . GLN A 1 314 ? 15.102 -4.268 -24.921 1.00 92.06 314 GLN A C 1
ATOM 2490 O O . GLN A 1 314 ? 15.487 -5.426 -25.100 1.00 92.06 314 GLN A O 1
ATOM 2495 N N . ILE A 1 315 ? 14.944 -3.712 -23.718 1.00 90.75 315 ILE A N 1
ATOM 2496 C CA . ILE A 1 315 ? 15.172 -4.396 -22.443 1.00 90.75 315 ILE A CA 1
ATOM 2497 C C . ILE A 1 315 ? 14.173 -5.544 -22.270 1.00 90.75 315 ILE A C 1
ATOM 2499 O O . ILE A 1 315 ? 14.599 -6.673 -22.049 1.00 90.75 315 ILE A O 1
ATOM 2503 N N . SER A 1 316 ? 12.876 -5.297 -22.476 1.00 88.44 316 SER A N 1
ATOM 2504 C CA . SER A 1 316 ? 11.826 -6.326 -22.431 1.00 88.44 316 SER A CA 1
ATOM 2505 C C . SER A 1 316 ? 12.145 -7.502 -23.364 1.00 88.44 316 SER A C 1
ATOM 2507 O O . SER A 1 316 ? 12.269 -8.639 -22.916 1.00 88.44 316 SER A O 1
ATOM 2509 N N . ARG A 1 317 ? 12.466 -7.233 -24.638 1.00 90.62 317 ARG A N 1
ATOM 2510 C CA . ARG A 1 317 ? 12.874 -8.288 -25.586 1.00 90.62 317 ARG A CA 1
ATOM 2511 C C . ARG A 1 317 ? 14.153 -9.019 -25.179 1.00 90.62 317 ARG A C 1
ATOM 2513 O O . ARG A 1 317 ? 14.397 -10.130 -25.646 1.00 90.62 317 ARG A O 1
ATOM 2520 N N . ALA A 1 318 ? 15.047 -8.369 -24.435 1.00 91.56 318 ALA A N 1
ATOM 2521 C CA . ALA A 1 318 ? 16.256 -9.010 -23.935 1.00 91.56 318 ALA A CA 1
ATOM 2522 C C . ALA A 1 318 ? 15.941 -9.970 -22.782 1.00 91.56 318 ALA A C 1
ATOM 2524 O O . ALA A 1 318 ? 16.513 -11.060 -22.767 1.00 91.56 318 ALA A O 1
ATOM 2525 N N . PHE A 1 319 ? 14.995 -9.619 -21.905 1.00 88.06 319 PHE A N 1
ATOM 2526 C CA . PHE A 1 319 ? 14.448 -10.546 -20.916 1.00 88.06 319 PHE A CA 1
ATOM 2527 C C . PHE A 1 319 ? 13.753 -11.734 -21.578 1.00 88.06 319 PHE A C 1
ATOM 2529 O O . PHE A 1 319 ? 14.075 -12.863 -21.230 1.00 88.06 319 PHE A O 1
ATOM 2536 N N . ASP A 1 320 ? 12.922 -11.519 -22.603 1.00 87.00 320 ASP A N 1
ATOM 2537 C CA . ASP A 1 320 ? 12.270 -12.624 -23.327 1.00 87.00 320 ASP A CA 1
ATOM 2538 C C . ASP A 1 320 ? 13.283 -13.627 -23.893 1.00 87.00 320 ASP A C 1
ATOM 2540 O O . ASP A 1 320 ? 13.074 -14.837 -23.845 1.00 87.00 320 ASP A O 1
ATOM 2544 N N . ARG A 1 321 ? 14.409 -13.135 -24.428 1.00 90.75 321 ARG A N 1
ATOM 2545 C CA . ARG A 1 321 ? 15.482 -13.999 -24.943 1.00 90.75 321 ARG A CA 1
ATOM 2546 C C . ARG A 1 321 ? 16.203 -14.755 -23.834 1.00 90.75 321 ARG A C 1
ATOM 2548 O O . ARG A 1 321 ? 16.526 -15.921 -24.041 1.00 90.75 321 ARG A O 1
ATOM 2555 N N . LEU A 1 322 ? 16.465 -14.100 -22.701 1.00 87.06 322 LEU A N 1
ATOM 2556 C CA . LEU A 1 322 ? 17.057 -14.745 -21.528 1.00 87.06 322 LEU A CA 1
ATOM 2557 C C . LEU A 1 322 ? 16.139 -15.873 -21.037 1.00 87.06 322 LEU A C 1
ATOM 2559 O O . LEU A 1 322 ? 16.577 -17.009 -20.902 1.00 87.06 322 LEU A O 1
ATOM 2563 N N . VAL A 1 323 ? 14.847 -15.580 -20.884 1.00 84.12 323 VAL A N 1
ATOM 2564 C CA . VAL A 1 323 ? 13.810 -16.538 -20.489 1.00 84.12 323 VAL A CA 1
ATOM 2565 C C . VAL A 1 323 ? 13.720 -17.708 -21.468 1.00 84.12 323 VAL A C 1
ATOM 2567 O O . VAL A 1 323 ? 13.818 -18.857 -21.057 1.00 84.12 323 VAL A O 1
ATOM 2570 N N . ALA A 1 324 ? 13.570 -17.442 -22.767 1.00 86.25 324 ALA A N 1
ATOM 2571 C CA . ALA A 1 324 ? 13.384 -18.487 -23.775 1.00 86.25 324 ALA A CA 1
ATOM 2572 C C . ALA A 1 324 ? 14.602 -19.413 -23.936 1.00 86.25 324 ALA A C 1
ATOM 2574 O O . ALA A 1 324 ? 14.457 -20.535 -24.419 1.00 86.25 324 ALA A O 1
ATOM 2575 N N . GLY A 1 325 ? 15.798 -18.934 -23.579 1.00 82.62 325 GLY A N 1
ATOM 2576 C CA . GLY A 1 325 ? 17.039 -19.702 -23.636 1.00 82.62 325 GLY A CA 1
ATOM 2577 C C . GLY A 1 325 ? 17.355 -20.502 -22.371 1.00 82.62 325 GLY A C 1
ATOM 2578 O O . GLY A 1 325 ? 18.297 -21.291 -22.402 1.00 82.62 325 GLY A O 1
ATOM 2579 N N . THR A 1 326 ? 16.603 -20.309 -21.283 1.00 80.94 326 THR A N 1
ATOM 2580 C CA . THR A 1 326 ? 16.900 -20.922 -19.984 1.00 80.94 326 THR A CA 1
ATOM 2581 C C . THR A 1 326 ? 15.922 -22.057 -19.693 1.00 80.94 326 THR A C 1
ATOM 2583 O O . THR A 1 326 ? 14.712 -21.902 -19.846 1.00 80.94 326 THR A O 1
ATOM 2586 N N . ASP A 1 327 ? 16.445 -23.208 -19.273 1.00 79.06 327 ASP A N 1
ATOM 2587 C CA . ASP A 1 327 ? 15.625 -24.305 -18.758 1.00 79.06 327 ASP A CA 1
ATOM 2588 C C . ASP A 1 327 ? 15.035 -23.892 -17.394 1.00 79.06 327 ASP A C 1
ATOM 2590 O O . ASP A 1 327 ? 15.811 -23.590 -16.484 1.00 79.06 327 ASP A O 1
ATOM 2594 N N . PRO A 1 328 ? 13.697 -23.884 -17.221 1.00 76.00 328 PRO A N 1
ATOM 2595 C CA . PRO A 1 328 ? 13.049 -23.538 -15.955 1.00 76.00 328 PRO A CA 1
ATOM 2596 C C . PRO A 1 328 ? 13.504 -24.378 -14.757 1.00 76.00 328 PRO A C 1
ATOM 2598 O O . PRO A 1 328 ? 13.292 -23.956 -13.626 1.00 76.00 328 PRO A O 1
ATOM 2601 N N . LEU A 1 329 ? 14.071 -25.566 -14.993 1.00 73.69 329 LEU A N 1
ATOM 2602 C CA . LEU A 1 329 ? 14.539 -26.486 -13.951 1.00 73.69 329 LEU A CA 1
ATOM 2603 C C . LEU A 1 329 ? 16.058 -26.423 -13.723 1.00 73.69 329 LEU A C 1
ATOM 2605 O O . LEU A 1 329 ? 16.557 -26.979 -12.747 1.00 73.69 329 LEU A O 1
ATOM 2609 N N . ALA A 1 330 ? 16.817 -25.762 -14.600 1.00 78.50 330 ALA A N 1
ATOM 2610 C CA . ALA A 1 330 ? 18.259 -25.619 -14.421 1.00 78.50 330 ALA A CA 1
ATOM 2611 C C . ALA A 1 330 ? 18.575 -24.481 -13.444 1.00 78.50 330 ALA A C 1
ATOM 2613 O O . ALA A 1 330 ? 17.918 -23.451 -13.442 1.00 78.50 330 ALA A O 1
ATOM 2614 N N . HIS A 1 331 ? 19.626 -24.597 -12.634 1.00 73.81 331 HIS A N 1
ATOM 2615 C CA . HIS A 1 331 ? 20.097 -23.432 -11.881 1.00 73.81 331 HIS A CA 1
ATOM 2616 C C . HIS A 1 331 ? 20.660 -22.374 -12.838 1.00 73.81 331 HIS A C 1
ATOM 2618 O O . HIS A 1 331 ? 21.425 -22.710 -13.745 1.00 73.81 331 HIS A O 1
ATOM 2624 N N . LEU A 1 332 ? 20.347 -21.096 -12.594 1.00 79.25 332 LEU A N 1
ATOM 2625 C CA . LEU A 1 332 ? 21.029 -19.997 -13.278 1.00 79.25 332 LEU A CA 1
ATOM 2626 C C . LEU A 1 332 ? 22.532 -20.079 -13.030 1.00 79.25 332 LEU A C 1
ATOM 2628 O O . LEU A 1 332 ? 22.984 -20.172 -11.883 1.00 79.25 332 LEU A O 1
ATOM 2632 N N . THR A 1 333 ? 23.310 -19.970 -14.101 1.00 86.19 333 THR A N 1
ATOM 2633 C CA . THR A 1 333 ? 24.752 -19.787 -13.969 1.00 86.19 333 THR A CA 1
ATOM 2634 C C . THR A 1 333 ? 25.052 -18.382 -13.439 1.00 86.19 333 THR A C 1
ATOM 2636 O O . THR A 1 333 ? 24.249 -17.457 -13.570 1.00 86.19 333 THR A O 1
ATOM 2639 N N . GLU A 1 334 ? 26.246 -18.173 -12.881 1.00 85.56 334 GLU A N 1
ATOM 2640 C CA . GLU A 1 334 ? 26.694 -16.823 -12.497 1.00 85.56 334 GLU A CA 1
ATOM 2641 C C . GLU A 1 334 ? 26.714 -15.854 -13.693 1.00 85.56 334 GLU A C 1
ATOM 2643 O O . GLU A 1 334 ? 26.505 -14.653 -13.527 1.00 85.56 334 GLU A O 1
ATOM 2648 N N . ALA A 1 335 ? 26.904 -16.371 -14.913 1.00 88.88 335 ALA A N 1
ATOM 2649 C CA . ALA A 1 335 ? 26.802 -15.577 -16.131 1.00 88.88 335 ALA A CA 1
ATOM 2650 C C . ALA A 1 335 ? 25.356 -15.132 -16.405 1.00 88.88 335 ALA A C 1
ATOM 2652 O O . ALA A 1 335 ? 25.142 -13.963 -16.727 1.00 88.88 335 ALA A O 1
ATOM 2653 N N . ASP A 1 336 ? 24.373 -16.016 -16.216 1.00 86.44 336 ASP A N 1
ATOM 2654 C CA . ASP A 1 336 ? 22.957 -15.680 -16.405 1.00 86.44 336 ASP A CA 1
ATOM 2655 C C . ASP A 1 336 ? 22.481 -14.674 -15.350 1.00 86.44 336 ASP A C 1
ATOM 2657 O O . ASP A 1 336 ? 21.816 -13.694 -15.690 1.00 86.44 336 ASP A O 1
ATOM 2661 N N . LYS A 1 337 ? 22.894 -14.842 -14.082 1.00 86.31 337 LYS A N 1
ATOM 2662 C CA . LYS A 1 337 ? 22.633 -13.862 -13.011 1.00 86.31 337 LYS A CA 1
ATOM 2663 C C . LYS A 1 337 ? 23.241 -12.500 -13.339 1.00 86.31 337 LYS A C 1
ATOM 2665 O O . LYS A 1 337 ? 22.568 -11.477 -13.222 1.00 86.31 337 LYS A O 1
ATOM 2670 N N . ALA A 1 338 ? 24.496 -12.465 -13.792 1.00 89.25 338 ALA A N 1
ATOM 2671 C CA . ALA A 1 338 ? 25.156 -11.223 -14.186 1.00 89.25 338 ALA A CA 1
ATOM 2672 C C . ALA A 1 338 ? 24.457 -10.556 -15.383 1.00 89.25 338 ALA A C 1
ATOM 2674 O O . ALA A 1 338 ? 24.279 -9.337 -15.391 1.00 89.25 338 ALA A O 1
ATOM 2675 N N . GLN A 1 339 ? 24.016 -11.341 -16.372 1.00 90.56 339 GLN A N 1
ATOM 2676 C CA . GLN A 1 339 ? 23.246 -10.836 -17.506 1.00 90.56 339 GLN A CA 1
ATOM 2677 C C . GLN A 1 339 ? 21.895 -10.266 -17.059 1.00 90.56 339 GLN A C 1
ATOM 2679 O O . GLN A 1 339 ? 21.536 -9.165 -17.479 1.00 90.56 339 GLN A O 1
ATOM 2684 N N . PHE A 1 340 ? 21.172 -10.972 -16.188 1.00 89.25 340 PHE A N 1
ATOM 2685 C CA . PHE A 1 340 ? 19.918 -10.504 -15.604 1.00 89.25 340 PHE A CA 1
ATOM 2686 C C . PHE A 1 340 ? 20.110 -9.172 -14.866 1.00 89.25 340 PHE A C 1
ATOM 2688 O O . PHE A 1 340 ? 19.424 -8.195 -15.166 1.00 89.25 340 PHE A O 1
ATOM 2695 N N . MET A 1 341 ? 21.103 -9.088 -13.974 1.00 89.38 341 MET A N 1
ATOM 2696 C CA . MET A 1 341 ? 21.389 -7.865 -13.217 1.00 89.38 341 MET A CA 1
ATOM 2697 C C . MET A 1 341 ? 21.851 -6.708 -14.112 1.00 89.38 341 MET A C 1
ATOM 2699 O O . MET A 1 341 ? 21.546 -5.551 -13.827 1.00 89.38 341 MET A O 1
ATOM 2703 N N . ALA A 1 342 ? 22.534 -6.988 -15.225 1.00 92.50 342 ALA A N 1
ATOM 2704 C CA . ALA A 1 342 ? 22.893 -5.965 -16.205 1.00 92.50 342 ALA A CA 1
ATOM 2705 C C . ALA A 1 342 ? 21.661 -5.412 -16.944 1.00 92.50 342 ALA A C 1
ATOM 2707 O O . ALA A 1 342 ? 21.539 -4.195 -17.106 1.00 92.50 342 ALA A O 1
ATOM 2708 N N . LEU A 1 343 ? 20.732 -6.283 -17.360 1.00 91.44 343 LEU A N 1
ATOM 2709 C CA . LEU A 1 343 ? 19.453 -5.859 -17.944 1.00 91.44 343 LEU A CA 1
ATOM 2710 C C . LEU A 1 343 ? 18.629 -5.059 -16.938 1.00 91.44 343 LEU A C 1
ATOM 2712 O O . LEU A 1 343 ? 18.039 -4.037 -17.290 1.00 91.44 343 LEU A O 1
ATOM 2716 N N . TYR A 1 344 ? 18.651 -5.487 -15.678 1.00 88.50 344 TYR A N 1
ATOM 2717 C CA . TYR A 1 344 ? 17.982 -4.784 -14.607 1.00 88.50 344 TYR A CA 1
ATOM 2718 C C . TYR A 1 344 ? 18.530 -3.375 -14.387 1.00 88.50 344 TYR A C 1
ATOM 2720 O O . TYR A 1 344 ? 17.780 -2.399 -14.405 1.00 88.50 344 TYR A O 1
ATOM 2728 N N . ALA A 1 345 ? 19.849 -3.249 -14.245 1.00 90.12 345 ALA A N 1
ATOM 2729 C CA . ALA A 1 345 ? 20.507 -1.960 -14.085 1.00 90.12 345 ALA A CA 1
ATOM 2730 C C . ALA A 1 345 ? 20.213 -1.027 -15.271 1.00 90.12 345 ALA A C 1
ATOM 2732 O O . ALA A 1 345 ? 19.916 0.149 -15.068 1.00 90.12 345 ALA A O 1
ATOM 2733 N N . ALA A 1 346 ? 20.211 -1.547 -16.504 1.00 91.56 346 ALA A N 1
ATOM 2734 C CA . ALA A 1 346 ? 19.830 -0.772 -17.686 1.00 91.56 346 ALA A CA 1
ATOM 2735 C C . ALA A 1 346 ? 18.378 -0.270 -17.612 1.00 91.56 346 ALA A C 1
ATOM 2737 O O . ALA A 1 346 ? 18.088 0.859 -18.021 1.00 91.56 346 ALA A O 1
ATOM 2738 N N . MET A 1 347 ? 17.472 -1.079 -17.058 1.00 87.56 347 MET A N 1
ATOM 2739 C CA . MET A 1 347 ? 16.087 -0.683 -16.826 1.00 87.56 347 MET A CA 1
ATOM 2740 C C . MET A 1 347 ? 15.983 0.424 -15.781 1.00 87.56 347 MET A C 1
ATOM 2742 O O . MET A 1 347 ? 15.328 1.429 -16.042 1.00 87.56 347 MET A O 1
ATOM 2746 N N . ILE A 1 348 ? 16.674 0.283 -14.646 1.00 86.50 348 ILE A N 1
ATOM 2747 C CA . ILE A 1 348 ? 16.737 1.302 -13.592 1.00 86.50 348 ILE A CA 1
ATOM 2748 C C . ILE A 1 348 ? 17.281 2.624 -14.127 1.00 86.50 348 ILE A C 1
ATOM 2750 O O . ILE A 1 348 ? 16.715 3.675 -13.846 1.00 86.50 348 ILE A O 1
ATOM 2754 N N . GLU A 1 349 ? 18.356 2.602 -14.911 1.00 88.69 349 GLU A N 1
ATOM 2755 C CA . GLU A 1 349 ? 18.924 3.827 -15.478 1.00 88.69 349 GLU A CA 1
ATOM 2756 C C . GLU A 1 349 ? 17.985 4.467 -16.510 1.00 88.69 349 GLU A C 1
ATOM 2758 O O . GLU A 1 349 ? 17.801 5.686 -16.509 1.00 88.69 349 GLU A O 1
ATOM 2763 N N . THR A 1 350 ? 17.306 3.656 -17.329 1.00 87.50 350 THR A N 1
ATOM 2764 C CA . THR A 1 350 ? 16.262 4.138 -18.252 1.00 87.50 350 THR A CA 1
ATOM 2765 C C . THR A 1 350 ? 15.115 4.794 -17.481 1.00 87.50 350 THR A C 1
ATOM 2767 O O . THR A 1 350 ? 14.696 5.905 -17.802 1.00 87.50 350 THR A O 1
ATOM 2770 N N . ALA A 1 351 ? 14.654 4.143 -16.417 1.00 83.06 351 ALA A N 1
ATOM 2771 C CA . ALA A 1 351 ? 13.631 4.635 -15.512 1.00 83.06 351 ALA A CA 1
ATOM 2772 C C . ALA A 1 351 ? 14.038 5.944 -14.815 1.00 83.06 351 ALA A C 1
ATOM 2774 O O . ALA A 1 351 ? 13.308 6.934 -14.883 1.00 83.06 351 ALA A O 1
ATOM 2775 N N . LYS A 1 352 ? 15.233 6.012 -14.219 1.00 83.81 352 LYS A N 1
ATOM 2776 C CA . LYS A 1 352 ? 15.771 7.236 -13.604 1.00 83.81 352 LYS A CA 1
ATOM 2777 C C . LYS A 1 352 ? 15.855 8.386 -14.602 1.00 83.81 352 LYS A C 1
ATOM 2779 O O . LYS A 1 352 ? 15.549 9.516 -14.241 1.00 83.81 352 LYS A O 1
ATOM 2784 N N . ALA A 1 353 ? 16.206 8.123 -15.862 1.00 81.81 353 ALA A N 1
ATOM 2785 C CA . ALA A 1 353 ? 16.245 9.155 -16.898 1.00 81.81 353 ALA A CA 1
ATOM 2786 C C . ALA A 1 353 ? 14.854 9.740 -17.224 1.00 81.81 353 ALA A C 1
ATOM 2788 O O . ALA A 1 353 ? 14.758 10.880 -17.691 1.00 81.81 353 ALA A O 1
ATOM 2789 N N . THR A 1 354 ? 13.774 9.003 -16.939 1.00 77.50 354 THR A N 1
ATOM 2790 C CA . THR A 1 354 ? 12.396 9.511 -17.056 1.00 77.50 354 THR A CA 1
ATOM 2791 C C . THR A 1 354 ? 11.937 10.350 -15.859 1.00 77.50 354 THR A C 1
ATOM 2793 O O . THR A 1 354 ? 10.963 11.082 -16.013 1.00 77.50 354 THR A O 1
ATOM 2796 N N . ALA A 1 355 ? 12.683 10.301 -14.740 1.00 54.16 355 ALA A N 1
ATOM 2797 C CA . ALA A 1 355 ? 12.591 11.101 -13.509 1.00 54.16 355 ALA A CA 1
ATOM 2798 C C . ALA A 1 355 ? 11.235 11.780 -13.259 1.00 54.16 355 ALA A C 1
ATOM 2800 O O . ALA A 1 355 ? 11.025 12.924 -13.672 1.00 54.16 355 ALA A O 1
ATOM 2801 N N . ASP A 1 356 ? 10.353 11.017 -12.613 1.00 59.81 356 ASP A N 1
ATOM 2802 C CA . ASP A 1 356 ? 9.436 11.352 -11.510 1.00 59.81 356 ASP A CA 1
ATOM 2803 C C . ASP A 1 356 ? 8.690 10.049 -11.146 1.00 59.81 356 ASP A C 1
ATOM 2805 O O . ASP A 1 356 ? 8.728 9.108 -11.938 1.00 59.81 356 ASP A O 1
ATOM 2809 N N . ASP A 1 357 ? 7.989 10.000 -10.006 1.00 55.97 357 ASP A N 1
ATOM 2810 C CA . ASP A 1 357 ? 7.238 8.866 -9.402 1.00 55.97 357 ASP A CA 1
ATOM 2811 C C . ASP A 1 357 ? 6.240 8.096 -10.307 1.00 55.97 357 ASP A C 1
ATOM 2813 O O . ASP A 1 357 ? 5.501 7.230 -9.847 1.00 55.97 357 ASP A O 1
ATOM 2817 N N . ALA A 1 358 ? 6.205 8.384 -11.607 1.00 51.66 358 ALA A N 1
ATOM 2818 C CA . ALA A 1 358 ? 5.238 7.930 -12.596 1.00 51.66 358 ALA A CA 1
ATOM 2819 C C . ALA A 1 358 ? 5.120 6.406 -12.778 1.00 51.66 358 ALA A C 1
ATOM 2821 O O . ALA A 1 358 ? 4.109 5.987 -13.328 1.00 51.66 358 ALA A O 1
ATOM 2822 N N . PHE A 1 359 ? 6.088 5.596 -12.334 1.00 53.78 359 PHE A N 1
ATOM 2823 C CA . PHE A 1 359 ? 6.072 4.136 -12.552 1.00 53.78 359 PHE A CA 1
ATOM 2824 C C . PHE A 1 359 ? 6.237 3.304 -11.278 1.00 53.78 359 PHE A C 1
ATOM 2826 O O . PHE A 1 359 ? 6.613 2.139 -11.356 1.00 53.78 359 PHE A O 1
ATOM 2833 N N . GLY A 1 360 ? 6.083 3.898 -10.088 1.00 59.69 360 GLY A N 1
ATOM 2834 C CA . GLY A 1 360 ? 6.417 3.172 -8.855 1.00 59.69 360 GLY A CA 1
ATOM 2835 C C . GLY A 1 360 ? 7.896 2.757 -8.803 1.00 59.69 360 GLY A C 1
ATOM 2836 O O . GLY A 1 360 ? 8.254 1.785 -8.143 1.00 59.69 360 GLY A O 1
ATOM 2837 N N . LEU A 1 361 ? 8.778 3.508 -9.485 1.00 62.50 361 LEU A N 1
ATOM 2838 C CA . LEU A 1 361 ? 10.221 3.237 -9.584 1.00 62.50 361 LEU A CA 1
ATOM 2839 C C . LEU A 1 361 ? 10.908 3.115 -8.225 1.00 62.50 361 LEU A C 1
ATOM 2841 O O . LEU A 1 361 ? 11.963 2.492 -8.133 1.00 62.50 361 LEU A O 1
ATOM 2845 N N . GLY A 1 362 ? 10.316 3.689 -7.176 1.00 63.72 362 GLY A N 1
ATOM 2846 C CA . GLY A 1 362 ? 10.768 3.503 -5.803 1.00 63.72 362 GLY A CA 1
ATOM 2847 C C . GLY A 1 362 ? 10.866 2.028 -5.405 1.00 63.72 362 GLY A C 1
ATOM 2848 O O . GLY A 1 362 ? 11.823 1.672 -4.726 1.00 63.72 362 GLY A O 1
ATOM 2849 N N . ALA A 1 363 ? 9.951 1.170 -5.873 1.00 65.25 363 ALA A N 1
ATOM 2850 C CA . ALA A 1 363 ? 9.996 -0.269 -5.610 1.00 65.25 363 ALA A CA 1
ATOM 2851 C C . ALA A 1 363 ? 11.172 -0.940 -6.337 1.00 65.25 363 ALA A C 1
ATOM 2853 O O . ALA A 1 363 ? 11.909 -1.722 -5.745 1.00 65.25 363 ALA A O 1
ATOM 2854 N N . LEU A 1 364 ? 11.415 -0.564 -7.596 1.00 67.38 364 LEU A N 1
ATOM 2855 C CA . LEU A 1 364 ? 12.537 -1.081 -8.379 1.00 67.38 364 LEU A CA 1
ATOM 2856 C C . LEU A 1 364 ? 13.892 -0.637 -7.796 1.00 67.38 364 LEU A C 1
ATOM 2858 O O . LEU A 1 364 ? 14.791 -1.439 -7.564 1.00 67.38 364 LEU A O 1
ATOM 2862 N N . ILE A 1 365 ? 14.065 0.640 -7.464 1.00 68.69 365 ILE A N 1
ATOM 2863 C CA . ILE A 1 365 ? 15.355 1.165 -6.975 1.00 68.69 365 ILE A CA 1
ATOM 2864 C C . ILE A 1 365 ? 15.852 0.445 -5.698 1.00 68.69 365 ILE A C 1
ATOM 2866 O O . ILE A 1 365 ? 17.046 0.490 -5.397 1.00 68.69 365 ILE A O 1
ATOM 2870 N N . ARG A 1 366 ? 14.971 -0.245 -4.963 1.00 72.69 366 ARG A N 1
ATOM 2871 C CA . ARG A 1 366 ? 15.311 -0.988 -3.740 1.00 72.69 366 ARG A CA 1
ATOM 2872 C C . ARG A 1 366 ? 15.999 -2.325 -3.978 1.00 72.69 366 ARG A C 1
ATOM 2874 O O . ARG A 1 366 ? 16.713 -2.766 -3.084 1.00 72.69 366 ARG A O 1
ATOM 2881 N N . ILE A 1 367 ? 15.812 -2.937 -5.143 1.00 79.88 367 ILE A N 1
ATOM 2882 C CA . ILE A 1 367 ? 16.402 -4.237 -5.459 1.00 79.88 367 ILE A CA 1
ATOM 2883 C C . ILE A 1 367 ? 17.874 -4.020 -5.823 1.00 79.88 367 ILE A C 1
ATOM 2885 O O . ILE A 1 367 ? 18.193 -3.388 -6.832 1.00 79.88 367 ILE A O 1
ATOM 2889 N N . LYS A 1 368 ? 18.789 -4.484 -4.972 1.00 84.25 368 LYS A N 1
ATOM 2890 C CA . LYS A 1 368 ? 20.236 -4.239 -5.102 1.00 84.25 368 LYS A CA 1
ATOM 2891 C C . LYS A 1 368 ? 20.973 -5.428 -5.696 1.00 84.25 368 LYS A C 1
ATOM 2893 O O . LYS A 1 368 ? 22.024 -5.250 -6.311 1.00 84.25 368 LYS A O 1
ATOM 2898 N N . ASN A 1 369 ? 20.448 -6.626 -5.487 1.00 84.19 369 ASN A N 1
ATOM 2899 C CA . ASN A 1 369 ? 21.055 -7.884 -5.899 1.00 84.19 369 ASN A CA 1
ATOM 2900 C C . ASN A 1 369 ? 19.977 -8.871 -6.383 1.00 84.19 369 ASN A C 1
ATOM 2902 O O . ASN A 1 369 ? 18.796 -8.535 -6.463 1.00 84.19 369 ASN A O 1
ATOM 2906 N N . PHE A 1 370 ? 20.403 -10.071 -6.769 1.00 82.44 370 PHE A N 1
ATOM 2907 C CA . PHE A 1 370 ? 19.510 -11.102 -7.293 1.00 82.44 370 PHE A CA 1
ATOM 2908 C C . PHE A 1 370 ? 18.663 -11.758 -6.190 1.00 82.44 370 PHE A C 1
ATOM 2910 O O . PHE A 1 370 ? 17.565 -12.251 -6.430 1.00 82.44 370 PHE A O 1
ATOM 2917 N N . GLU A 1 371 ? 19.155 -11.753 -4.959 1.00 84.25 371 GLU A N 1
ATOM 2918 C CA . GLU A 1 371 ? 18.483 -12.324 -3.801 1.00 84.25 371 GLU A CA 1
ATOM 2919 C C . GLU A 1 371 ? 17.249 -11.500 -3.413 1.00 84.25 371 GLU A C 1
ATOM 2921 O O . GLU A 1 371 ? 16.187 -12.076 -3.181 1.00 84.25 371 GLU A O 1
ATOM 2926 N N . ASP A 1 372 ? 17.350 -10.170 -3.459 1.00 83.62 372 ASP A N 1
ATOM 2927 C CA . ASP A 1 372 ? 16.236 -9.237 -3.265 1.00 83.62 372 ASP A CA 1
ATOM 2928 C C . ASP A 1 372 ? 15.092 -9.524 -4.270 1.00 83.62 372 ASP A C 1
ATOM 2930 O O . ASP A 1 372 ? 13.910 -9.450 -3.930 1.00 83.62 372 ASP A O 1
ATOM 2934 N N . PHE A 1 373 ? 15.427 -9.921 -5.506 1.00 81.81 373 PHE A N 1
ATOM 2935 C CA . PHE A 1 373 ? 14.437 -10.338 -6.509 1.00 81.81 373 PHE A CA 1
ATOM 2936 C C . PHE A 1 373 ? 13.719 -11.629 -6.142 1.00 81.81 373 PHE A C 1
ATOM 2938 O O . PHE A 1 373 ? 12.496 -11.725 -6.295 1.00 81.81 373 PHE A O 1
ATOM 2945 N N . ASN A 1 374 ? 14.473 -12.635 -5.703 1.00 84.31 374 ASN A N 1
ATOM 2946 C CA . ASN A 1 374 ? 13.894 -13.902 -5.274 1.00 84.31 374 ASN A CA 1
ATOM 2947 C C . ASN A 1 374 ? 12.962 -13.682 -4.083 1.00 84.31 374 ASN A C 1
ATOM 2949 O O . ASN A 1 374 ? 11.896 -14.289 -4.018 1.00 84.31 374 ASN A O 1
ATOM 2953 N N . GLU A 1 375 ? 13.337 -12.779 -3.179 1.00 86.31 375 GLU A N 1
ATOM 2954 C CA . GLU A 1 375 ? 12.538 -12.390 -2.024 1.00 86.31 375 GLU A CA 1
ATOM 2955 C C . GLU A 1 375 ? 11.182 -11.816 -2.425 1.00 86.31 375 GLU A C 1
ATOM 2957 O O . GLU A 1 375 ? 10.136 -12.298 -1.984 1.00 86.31 375 GLU A O 1
ATOM 2962 N N . ASP A 1 376 ? 11.188 -10.835 -3.320 1.00 84.12 376 ASP A N 1
ATOM 2963 C CA . ASP A 1 376 ? 9.969 -10.188 -3.798 1.00 84.12 376 ASP A CA 1
ATOM 2964 C C . ASP A 1 376 ? 9.087 -11.132 -4.595 1.00 84.12 376 ASP A C 1
ATOM 2966 O O . ASP A 1 376 ? 7.868 -11.151 -4.432 1.00 84.12 376 ASP A O 1
ATOM 2970 N N . THR A 1 377 ? 9.707 -11.976 -5.406 1.00 85.94 377 THR A N 1
ATOM 2971 C CA . THR A 1 377 ? 8.994 -12.993 -6.170 1.00 85.94 377 THR A CA 1
ATOM 2972 C C . THR A 1 377 ? 8.346 -14.013 -5.251 1.00 85.94 377 THR A C 1
ATOM 2974 O O . THR A 1 377 ? 7.176 -14.339 -5.436 1.00 85.94 377 THR A O 1
ATOM 2977 N N . LEU A 1 378 ? 9.064 -14.500 -4.236 1.00 88.56 378 LEU A N 1
ATOM 2978 C CA . LEU A 1 378 ? 8.496 -15.440 -3.280 1.00 88.56 378 LEU A CA 1
ATOM 2979 C C . LEU A 1 378 ? 7.288 -14.814 -2.576 1.00 88.56 378 LEU A C 1
ATOM 2981 O O . LEU A 1 378 ? 6.239 -15.445 -2.519 1.00 88.56 378 LEU A O 1
ATOM 2985 N N . ARG A 1 379 ? 7.380 -13.561 -2.120 1.00 88.94 379 ARG A N 1
ATOM 2986 C CA . ARG A 1 379 ? 6.240 -12.834 -1.531 1.00 88.94 379 ARG A CA 1
ATOM 2987 C C . ARG A 1 379 ? 5.036 -12.746 -2.469 1.00 88.94 379 ARG A C 1
ATOM 2989 O O . ARG A 1 379 ? 3.902 -12.994 -2.048 1.00 88.94 379 ARG A O 1
ATOM 2996 N N . ILE A 1 380 ? 5.282 -12.428 -3.739 1.00 86.56 380 ILE A N 1
ATOM 2997 C CA . ILE A 1 380 ? 4.246 -12.376 -4.773 1.00 86.56 380 ILE A CA 1
ATOM 2998 C C . ILE A 1 380 ? 3.573 -13.737 -4.905 1.00 86.56 380 ILE A C 1
ATOM 3000 O O . ILE A 1 380 ? 2.355 -13.831 -4.773 1.00 86.56 380 ILE A O 1
ATOM 3004 N N . LEU A 1 381 ? 4.339 -14.812 -5.093 1.00 88.56 381 LEU A N 1
ATOM 3005 C CA . LEU A 1 381 ? 3.784 -16.159 -5.238 1.00 88.56 381 LEU A CA 1
ATOM 3006 C C . LEU A 1 381 ? 3.026 -16.598 -3.976 1.00 88.56 381 LEU A C 1
ATOM 3008 O O . LEU A 1 381 ? 1.951 -17.190 -4.070 1.00 88.56 381 LEU A O 1
ATOM 3012 N N . LEU A 1 382 ? 3.546 -16.258 -2.792 1.00 89.81 382 LEU A N 1
ATOM 3013 C CA . LEU A 1 382 ? 2.932 -16.569 -1.501 1.00 89.81 382 LEU A CA 1
ATOM 3014 C C . LEU A 1 382 ? 1.581 -15.883 -1.287 1.00 89.81 382 LEU A C 1
ATOM 3016 O O . LEU A 1 382 ? 0.781 -16.373 -0.491 1.00 89.81 382 LEU A O 1
ATOM 3020 N N . THR A 1 383 ? 1.307 -14.788 -1.994 1.00 88.62 383 THR A N 1
ATOM 3021 C CA . THR A 1 383 ? 0.076 -13.987 -1.862 1.00 88.62 383 THR A CA 1
ATOM 3022 C C . THR A 1 383 ? -0.798 -13.998 -3.121 1.00 88.62 383 THR A C 1
ATOM 3024 O O . THR A 1 383 ? -1.926 -13.511 -3.088 1.00 88.62 383 THR A O 1
ATOM 3027 N N . SER A 1 384 ? -0.318 -14.617 -4.205 1.00 88.50 384 SER A N 1
ATOM 3028 C CA . SER A 1 384 ? -1.031 -14.799 -5.478 1.00 88.50 384 SER A CA 1
ATOM 3029 C C . SER A 1 384 ? -2.134 -15.858 -5.375 1.00 88.50 384 SER A C 1
ATOM 3031 O O . SER A 1 384 ? -2.422 -16.353 -4.290 1.00 88.50 384 SER A O 1
ATOM 3033 N N . ASP A 1 385 ? -2.787 -16.226 -6.477 1.00 87.38 385 ASP A N 1
ATOM 3034 C CA . ASP A 1 385 ? -3.787 -17.300 -6.487 1.00 87.38 385 ASP A CA 1
ATOM 3035 C C . ASP A 1 385 ? -3.198 -18.691 -6.163 1.00 87.38 385 ASP A C 1
ATOM 3037 O O . ASP A 1 385 ? -1.984 -18.894 -6.081 1.00 87.38 385 ASP A O 1
ATOM 3041 N N . SER A 1 386 ? -4.077 -19.672 -5.954 1.00 88.81 386 SER A N 1
ATOM 3042 C CA . SER A 1 386 ? -3.706 -21.040 -5.581 1.00 88.81 386 SER A CA 1
ATOM 3043 C C . SER A 1 386 ? -2.798 -21.746 -6.590 1.00 88.81 386 SER A C 1
ATOM 3045 O O . SER A 1 386 ? -1.977 -22.571 -6.189 1.00 88.81 386 SER A O 1
ATOM 3047 N N . ARG A 1 387 ? -2.895 -21.418 -7.884 1.00 87.12 387 ARG A N 1
ATOM 3048 C CA . ARG A 1 387 ? -2.039 -21.998 -8.925 1.00 87.12 387 ARG A CA 1
ATOM 3049 C C . ARG A 1 387 ? -0.625 -21.430 -8.842 1.00 87.12 387 ARG A C 1
ATOM 3051 O O . ARG A 1 387 ? 0.324 -22.205 -8.905 1.00 87.12 387 ARG A O 1
ATOM 3058 N N . ALA A 1 388 ? -0.487 -20.115 -8.683 1.00 87.12 388 ALA A N 1
ATOM 3059 C CA . ALA A 1 388 ? 0.811 -19.466 -8.488 1.00 87.12 388 ALA A CA 1
ATOM 3060 C C . ALA A 1 388 ? 1.468 -19.889 -7.163 1.00 87.12 388 ALA A C 1
ATOM 3062 O O . ALA A 1 388 ? 2.659 -20.170 -7.120 1.00 87.12 388 ALA A O 1
ATOM 3063 N N . TYR A 1 389 ? 0.693 -20.028 -6.087 1.00 89.94 389 TYR A N 1
ATOM 3064 C CA . TYR A 1 389 ? 1.216 -20.567 -4.833 1.00 89.94 389 TYR A CA 1
ATOM 3065 C C . TYR A 1 389 ? 1.693 -22.018 -4.987 1.00 89.94 389 TYR A C 1
ATOM 3067 O O . TYR A 1 389 ? 2.755 -22.382 -4.490 1.00 89.94 389 TYR A O 1
ATOM 3075 N N . ALA A 1 390 ? 0.933 -22.859 -5.696 1.00 89.44 390 ALA A N 1
ATOM 3076 C CA . ALA A 1 390 ? 1.286 -24.261 -5.908 1.00 89.44 390 ALA A CA 1
ATOM 3077 C C . ALA A 1 390 ? 2.552 -24.467 -6.757 1.00 89.44 390 ALA A C 1
ATOM 3079 O O . ALA A 1 390 ? 3.107 -25.563 -6.714 1.00 89.44 390 ALA A O 1
ATOM 3080 N N . SER A 1 391 ? 3.017 -23.453 -7.498 1.00 87.50 391 SER A N 1
ATOM 3081 C CA . SER A 1 391 ? 4.283 -23.538 -8.232 1.00 87.50 391 SER A CA 1
ATOM 3082 C C . SER A 1 391 ? 5.513 -23.324 -7.350 1.00 87.50 391 SER A C 1
ATOM 3084 O O . SER A 1 391 ? 6.620 -23.599 -7.798 1.00 87.50 391 SER A O 1
ATOM 3086 N N . ILE A 1 392 ? 5.343 -22.859 -6.107 1.00 88.19 392 ILE A N 1
ATOM 3087 C CA . ILE A 1 392 ? 6.441 -22.768 -5.142 1.00 88.19 392 ILE A CA 1
ATOM 3088 C C . ILE A 1 392 ? 6.851 -24.194 -4.722 1.00 88.19 392 ILE A C 1
ATOM 3090 O O . ILE A 1 392 ? 5.964 -24.983 -4.349 1.00 88.19 392 ILE A O 1
ATOM 3094 N N . PRO A 1 393 ? 8.164 -24.509 -4.686 1.00 86.62 393 PRO A N 1
ATOM 3095 C CA . PRO A 1 393 ? 8.664 -25.791 -4.196 1.00 86.62 393 PRO A CA 1
ATOM 3096 C C . PRO A 1 393 ? 8.043 -26.183 -2.853 1.00 86.62 393 PRO A C 1
ATOM 3098 O O . PRO A 1 393 ? 7.872 -25.345 -1.958 1.00 86.62 393 PRO A O 1
ATOM 3101 N N . ALA A 1 394 ? 7.683 -27.458 -2.696 1.00 88.56 394 ALA A N 1
ATOM 3102 C CA . ALA A 1 394 ? 6.931 -27.914 -1.523 1.00 88.56 394 ALA A CA 1
ATOM 3103 C C . ALA A 1 394 ? 7.688 -27.655 -0.207 1.00 88.56 394 ALA A C 1
ATOM 3105 O O . ALA A 1 394 ? 7.091 -27.170 0.755 1.00 88.56 394 ALA A O 1
ATOM 3106 N N . ALA A 1 395 ? 9.004 -27.887 -0.197 1.00 85.56 395 ALA A N 1
ATOM 3107 C CA . ALA A 1 395 ? 9.869 -27.624 0.954 1.00 85.56 395 ALA A CA 1
ATOM 3108 C C . ALA A 1 395 ? 9.895 -26.135 1.343 1.00 85.56 395 ALA A C 1
ATOM 3110 O O . ALA A 1 395 ? 9.843 -25.795 2.525 1.00 85.56 395 ALA A O 1
ATOM 3111 N N . THR A 1 396 ? 9.906 -25.234 0.356 1.00 87.81 396 THR A N 1
ATOM 3112 C CA . THR A 1 396 ? 9.829 -23.786 0.589 1.00 87.81 396 THR A CA 1
ATOM 3113 C C . THR A 1 396 ? 8.477 -23.401 1.183 1.00 87.81 396 THR A C 1
ATOM 3115 O O . THR A 1 396 ? 8.432 -22.653 2.158 1.00 87.81 396 THR A O 1
ATOM 3118 N N . ARG A 1 397 ? 7.368 -23.937 0.652 1.00 90.81 397 ARG A N 1
ATOM 3119 C CA . ARG A 1 397 ? 6.025 -23.695 1.209 1.00 90.81 397 ARG A CA 1
ATOM 3120 C C . ARG A 1 397 ? 5.909 -24.165 2.654 1.00 90.81 397 ARG A C 1
ATOM 3122 O O . ARG A 1 397 ? 5.364 -23.443 3.486 1.00 90.81 397 ARG A O 1
ATOM 3129 N N . GLU A 1 398 ? 6.430 -25.352 2.950 1.00 90.44 398 GLU A N 1
ATOM 3130 C CA . GLU A 1 398 ? 6.457 -25.902 4.303 1.00 90.44 398 GLU A CA 1
ATOM 3131 C C . GLU A 1 398 ? 7.279 -25.019 5.248 1.00 90.44 398 GLU A C 1
ATOM 3133 O O . GLU A 1 398 ? 6.781 -24.643 6.307 1.00 90.44 398 GLU A O 1
ATOM 3138 N N . ALA A 1 399 ? 8.481 -24.603 4.839 1.00 88.88 399 ALA A N 1
ATOM 3139 C CA . ALA A 1 399 ? 9.326 -23.721 5.639 1.00 88.88 399 ALA A CA 1
ATOM 3140 C C . ALA A 1 399 ? 8.646 -22.371 5.932 1.00 88.88 399 ALA A C 1
ATOM 3142 O O . ALA A 1 399 ? 8.668 -21.897 7.067 1.00 88.88 399 ALA A O 1
ATOM 3143 N N . VAL A 1 400 ? 7.986 -21.766 4.937 1.00 89.75 400 VAL A N 1
ATOM 3144 C CA . VAL A 1 400 ? 7.220 -20.522 5.128 1.00 89.75 400 VAL A CA 1
ATOM 3145 C C . VAL A 1 400 ? 6.093 -20.737 6.140 1.00 89.75 400 VAL A C 1
ATOM 3147 O O . VAL A 1 400 ? 5.937 -19.948 7.070 1.00 89.75 400 VAL A O 1
ATOM 3150 N N . ASN A 1 401 ? 5.339 -21.829 6.001 1.00 91.50 401 ASN A N 1
ATOM 3151 C CA . ASN A 1 401 ? 4.245 -22.164 6.910 1.00 91.50 401 ASN A CA 1
ATOM 3152 C C . ASN A 1 401 ? 4.709 -22.542 8.324 1.00 91.50 401 ASN A C 1
ATOM 3154 O O . ASN A 1 401 ? 3.899 -22.509 9.243 1.00 91.50 401 ASN A O 1
ATOM 3158 N N . GLN A 1 402 ? 5.975 -22.909 8.516 1.00 88.12 402 GLN A N 1
ATOM 3159 C CA . GLN A 1 402 ? 6.536 -23.216 9.834 1.00 88.12 402 GLN A CA 1
ATOM 3160 C C . GLN A 1 402 ? 7.114 -21.977 10.520 1.00 88.12 402 GLN A C 1
ATOM 3162 O O . GLN A 1 402 ? 6.939 -21.813 11.727 1.00 88.12 402 GLN A O 1
ATOM 3167 N N . SER A 1 403 ? 7.794 -21.112 9.765 1.00 86.25 403 SER A N 1
ATOM 3168 C CA . SER A 1 403 ? 8.666 -20.085 10.347 1.00 86.25 403 SER A CA 1
ATOM 3169 C C . SER A 1 403 ? 8.226 -18.648 10.073 1.00 86.25 403 SER A C 1
ATOM 3171 O O . SER A 1 403 ? 8.721 -17.729 10.712 1.00 86.25 403 SER A O 1
ATOM 3173 N N . LEU A 1 404 ? 7.284 -18.424 9.152 1.00 87.81 404 LEU A N 1
ATOM 3174 C CA . LEU A 1 404 ? 6.804 -17.090 8.785 1.00 87.81 404 LEU A CA 1
ATOM 3175 C C . LEU A 1 404 ? 5.311 -16.928 9.092 1.00 87.81 404 LEU A C 1
ATOM 3177 O O . LEU A 1 404 ? 4.590 -16.285 8.333 1.00 87.81 404 LEU A O 1
ATOM 3181 N N . LEU A 1 405 ? 4.820 -17.454 10.215 1.00 89.12 405 LEU A N 1
ATOM 3182 C CA . LEU A 1 405 ? 3.435 -17.210 10.657 1.00 89.12 405 LEU A CA 1
ATOM 3183 C C . LEU A 1 405 ? 3.275 -15.954 11.534 1.00 89.12 405 LEU A C 1
ATOM 3185 O O . LEU A 1 405 ? 2.155 -15.504 11.783 1.00 89.12 405 LEU A O 1
ATOM 3189 N N . LEU A 1 406 ? 4.385 -15.374 11.990 1.00 88.06 406 LEU A N 1
ATOM 3190 C CA . LEU A 1 406 ? 4.422 -14.169 12.819 1.00 88.06 406 LEU A CA 1
ATOM 3191 C C . LEU A 1 406 ? 5.071 -13.008 12.053 1.00 88.06 406 LEU A C 1
ATOM 3193 O O . LEU A 1 406 ? 5.945 -13.256 11.219 1.00 88.06 406 LEU A O 1
ATOM 3197 N N . PRO A 1 407 ? 4.656 -11.752 12.297 1.00 79.69 407 PRO A N 1
ATOM 3198 C CA . PRO A 1 407 ? 5.151 -10.601 11.538 1.00 79.69 407 PRO A CA 1
ATOM 3199 C C . PRO A 1 407 ? 6.666 -10.381 11.704 1.00 79.69 407 PRO A C 1
ATOM 3201 O O . PRO A 1 407 ? 7.346 -10.156 10.699 1.00 79.69 407 PRO A O 1
ATOM 3204 N N . CYS A 1 408 ? 7.196 -10.512 12.928 1.00 77.31 408 CYS A N 1
ATOM 3205 C CA . CYS A 1 408 ? 8.629 -10.509 13.246 1.00 77.31 408 CYS A CA 1
ATOM 3206 C C . CYS A 1 408 ? 8.913 -11.169 14.618 1.00 77.31 408 CYS A C 1
ATOM 3208 O O . CYS A 1 408 ? 7.986 -11.574 15.322 1.00 77.31 408 CYS A O 1
ATOM 3210 N N . GLU A 1 409 ? 10.193 -11.294 14.990 1.00 70.12 409 GLU A N 1
ATOM 3211 C CA . GLU A 1 409 ? 10.653 -12.042 16.178 1.00 70.12 409 GLU A CA 1
ATOM 3212 C C . GLU A 1 409 ? 10.220 -11.412 17.517 1.00 70.12 409 GLU A C 1
ATOM 3214 O O . GLU A 1 409 ? 9.917 -12.120 18.481 1.00 70.12 409 GLU A O 1
ATOM 3219 N N . HIS A 1 410 ? 10.197 -10.079 17.596 1.00 74.69 410 HIS A N 1
ATOM 3220 C CA . HIS A 1 410 ? 10.019 -9.352 18.861 1.00 74.69 410 HIS A CA 1
ATOM 3221 C C . HIS A 1 410 ? 8.687 -8.613 18.981 1.00 74.69 410 HIS A C 1
ATOM 3223 O O . HIS A 1 410 ? 8.305 -8.217 20.082 1.00 74.69 410 HIS A O 1
ATOM 3229 N N . TYR A 1 411 ? 7.960 -8.457 17.876 1.00 81.75 411 TYR A N 1
ATOM 3230 C CA . TYR A 1 411 ? 6.700 -7.732 17.856 1.00 81.75 411 TYR A CA 1
ATOM 3231 C C . TYR A 1 411 ? 5.603 -8.599 17.258 1.00 81.75 411 TYR A C 1
ATOM 3233 O O . TYR A 1 411 ? 5.802 -9.325 16.286 1.00 81.75 411 TYR A O 1
ATOM 3241 N N . PHE A 1 412 ? 4.422 -8.526 17.865 1.00 88.31 412 PHE A N 1
ATOM 3242 C CA . PHE A 1 412 ? 3.283 -9.336 17.469 1.00 88.31 412 PHE A CA 1
ATOM 3243 C C . PHE A 1 412 ? 2.067 -8.461 17.219 1.00 88.31 412 PHE A C 1
ATOM 3245 O O . PHE A 1 412 ? 1.709 -7.610 18.044 1.00 88.31 412 PHE A O 1
ATOM 3252 N N . ASN A 1 413 ? 1.370 -8.759 16.128 1.00 92.69 413 ASN A N 1
ATOM 3253 C CA . ASN A 1 413 ? 0.022 -8.264 15.920 1.00 92.69 413 ASN A CA 1
ATOM 3254 C C . ASN A 1 413 ? -0.881 -8.862 17.003 1.00 92.69 413 ASN A C 1
ATOM 3256 O O . ASN A 1 413 ? -0.883 -10.075 17.231 1.00 92.69 413 ASN A O 1
ATOM 3260 N N . HIS A 1 414 ? -1.648 -8.030 17.695 1.00 92.50 414 HIS A N 1
ATOM 3261 C CA . HIS A 1 414 ? -2.572 -8.523 18.710 1.00 92.50 414 HIS A CA 1
ATOM 3262 C C . HIS A 1 414 ? -3.757 -7.586 18.914 1.00 92.50 414 HIS A C 1
ATOM 3264 O O . HIS A 1 414 ? -3.664 -6.374 18.732 1.00 92.50 414 HIS A O 1
ATOM 3270 N N . MET A 1 415 ? -4.879 -8.162 19.328 1.00 94.44 415 MET A N 1
ATOM 3271 C CA . MET A 1 415 ? -6.075 -7.441 19.736 1.00 94.44 415 MET A CA 1
ATOM 3272 C C . MET A 1 415 ? -6.237 -7.507 21.247 1.00 94.44 415 MET A C 1
ATOM 3274 O O . MET A 1 415 ? -5.909 -8.518 21.878 1.00 94.44 415 MET A O 1
ATOM 3278 N N . LEU A 1 416 ? -6.832 -6.453 21.808 1.00 90.94 416 LEU A N 1
ATOM 3279 C CA . LEU A 1 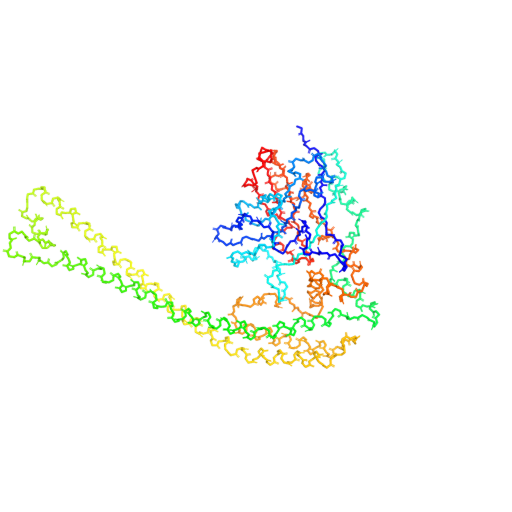416 ? -7.228 -6.399 23.213 1.00 90.94 416 LEU A CA 1
ATOM 3280 C C . LEU A 1 416 ? -6.037 -6.573 24.180 1.00 90.94 416 LEU A C 1
ATOM 3282 O O . LEU A 1 416 ? -4.858 -6.526 23.806 1.00 90.94 416 LEU A O 1
ATOM 3286 N N . GLY A 1 417 ? -6.360 -6.727 25.464 1.00 81.56 417 GLY A N 1
ATOM 3287 C CA . GLY A 1 417 ? -5.387 -6.843 26.546 1.00 81.56 417 GLY A CA 1
ATOM 3288 C C . GLY A 1 417 ? -4.631 -5.542 26.848 1.00 81.56 417 GLY A C 1
ATOM 3289 O O . GLY A 1 417 ? -4.721 -4.551 26.127 1.00 81.56 417 GLY A O 1
ATOM 3290 N N . ARG A 1 418 ? -3.868 -5.557 27.946 1.00 72.00 418 ARG A N 1
ATOM 3291 C CA . ARG A 1 418 ? -2.917 -4.487 28.296 1.00 72.00 418 ARG A CA 1
ATOM 3292 C C . ARG A 1 418 ? -1.705 -4.503 27.361 1.00 72.00 418 ARG A C 1
ATOM 3294 O O . ARG A 1 418 ? -1.475 -5.484 26.645 1.00 72.00 418 ARG A O 1
ATOM 3301 N N . ARG A 1 419 ? -0.909 -3.438 27.352 1.00 68.50 419 ARG A N 1
ATOM 3302 C CA . ARG A 1 419 ? 0.384 -3.387 26.658 1.00 68.50 419 ARG A CA 1
ATOM 3303 C C . ARG A 1 419 ? 1.385 -4.426 27.181 1.00 68.50 419 ARG A C 1
ATOM 3305 O O . ARG A 1 419 ? 1.203 -4.998 28.254 1.00 68.50 419 ARG A O 1
ATOM 3312 N N . LEU A 1 420 ? 2.379 -4.712 26.342 1.00 60.72 420 LEU A N 1
ATOM 3313 C CA . LEU A 1 420 ? 3.442 -5.685 26.556 1.00 60.72 420 LEU A CA 1
ATOM 3314 C C . LEU A 1 420 ? 4.772 -5.080 27.015 1.00 60.72 420 LEU A C 1
ATOM 3316 O O . LEU A 1 420 ? 5.619 -5.857 27.359 1.00 60.72 420 LEU A O 1
ATOM 3320 N N . THR A 1 421 ? 5.057 -3.783 27.017 1.00 57.31 421 THR A N 1
ATOM 3321 C CA . THR A 1 421 ? 6.411 -3.328 27.418 1.00 57.31 421 THR A CA 1
ATOM 3322 C C . THR A 1 421 ? 6.352 -2.003 28.156 1.00 57.31 421 THR A C 1
ATOM 3324 O O . THR A 1 421 ? 5.710 -1.070 27.671 1.00 57.31 421 THR A O 1
ATOM 3327 N N . ALA A 1 422 ? 7.015 -1.910 29.316 1.00 51.16 422 ALA A N 1
ATOM 3328 C CA . ALA A 1 422 ? 7.169 -0.656 30.056 1.00 51.16 422 ALA A CA 1
ATOM 3329 C C . ALA A 1 422 ? 8.105 0.345 29.355 1.00 51.16 422 ALA A C 1
ATOM 3331 O O . ALA A 1 422 ? 7.968 1.550 29.558 1.00 51.16 422 ALA A O 1
ATOM 3332 N N . GLU A 1 423 ? 9.024 -0.132 28.506 1.00 53.31 423 GLU A N 1
ATOM 3333 C CA . GLU A 1 423 ? 10.096 0.688 27.917 1.00 53.31 423 GLU A CA 1
ATOM 3334 C C . GLU A 1 423 ? 9.630 1.798 26.963 1.00 53.31 423 GLU A C 1
ATOM 3336 O O . GLU A 1 423 ? 10.428 2.673 26.645 1.00 53.31 423 GLU A O 1
ATOM 3341 N N . TRP A 1 424 ? 8.357 1.830 26.548 1.00 52.91 424 TRP A N 1
ATOM 3342 C CA . TRP A 1 424 ? 7.889 2.859 25.613 1.00 52.91 424 TRP A CA 1
ATOM 3343 C C . TRP A 1 424 ? 6.548 3.476 25.992 1.00 52.91 424 TRP A C 1
ATOM 3345 O O . TRP A 1 424 ? 5.697 3.670 25.133 1.00 52.91 424 TRP A O 1
ATOM 3355 N N . SER A 1 425 ? 6.332 3.732 27.286 1.00 45.38 425 SER A N 1
ATOM 3356 C CA . SER A 1 425 ? 5.106 4.337 27.819 1.00 45.38 425 SER A CA 1
ATOM 3357 C C . SER A 1 425 ? 4.672 5.585 27.036 1.00 45.38 425 SER A C 1
ATOM 3359 O O . SER A 1 425 ? 5.160 6.688 27.282 1.00 45.38 425 SER A O 1
ATOM 3361 N N . ASP A 1 426 ? 3.702 5.414 26.147 1.00 51.09 426 ASP A N 1
ATOM 3362 C CA . ASP A 1 426 ? 2.883 6.514 25.666 1.00 51.09 426 ASP A CA 1
ATOM 3363 C C . ASP A 1 426 ? 1.903 6.892 26.776 1.00 51.09 426 ASP A C 1
ATOM 3365 O O . ASP A 1 426 ? 1.376 6.030 27.491 1.00 51.09 426 ASP A O 1
ATOM 3369 N N . GLU A 1 427 ? 1.622 8.189 26.900 1.00 55.75 427 GLU A N 1
ATOM 3370 C CA . GLU A 1 427 ? 0.685 8.751 27.881 1.00 55.75 427 GLU A CA 1
ATOM 3371 C C . GLU A 1 427 ? -0.695 8.055 27.845 1.00 55.75 427 GLU A C 1
ATOM 3373 O O . GLU A 1 427 ? -1.364 7.942 28.875 1.00 55.75 427 GLU A O 1
ATOM 3378 N N . HIS A 1 428 ? -1.098 7.494 26.699 1.00 53.78 428 HIS A N 1
ATOM 3379 C CA . HIS A 1 428 ? -2.393 6.834 26.500 1.00 53.78 428 HIS A CA 1
ATOM 3380 C C . HIS A 1 428 ? -2.602 5.540 27.293 1.00 53.78 428 HIS A C 1
ATOM 3382 O O . HIS A 1 428 ? -3.744 5.209 27.606 1.00 53.78 428 HIS A O 1
ATOM 3388 N N . ASP A 1 429 ? -1.543 4.831 27.689 1.00 55.47 429 ASP A N 1
ATOM 3389 C CA . ASP A 1 429 ? -1.691 3.615 28.507 1.00 55.47 429 ASP A CA 1
ATOM 3390 C C . ASP A 1 429 ? -1.946 3.957 29.990 1.00 55.47 429 ASP A C 1
ATOM 3392 O O . ASP A 1 429 ? -2.491 3.159 30.758 1.00 55.47 429 ASP A O 1
ATOM 3396 N N . THR A 1 430 ? -1.608 5.191 30.390 1.00 53.12 430 THR A N 1
ATOM 3397 C CA . THR A 1 430 ? -1.962 5.747 31.705 1.00 53.12 430 THR A CA 1
ATOM 3398 C C . THR A 1 430 ? -3.373 6.336 31.739 1.00 53.12 430 THR A C 1
ATOM 3400 O O . THR A 1 430 ? -3.931 6.530 32.825 1.00 53.12 430 THR A O 1
ATOM 3403 N N . GLU A 1 431 ? -3.998 6.561 30.576 1.00 62.25 431 GLU A N 1
ATOM 3404 C CA . GLU A 1 431 ? -5.386 7.004 30.488 1.00 62.25 431 GLU A CA 1
ATOM 3405 C C . GLU A 1 431 ? -6.330 5.851 30.837 1.00 62.25 431 GLU A C 1
ATOM 3407 O O . GLU A 1 431 ? -6.814 5.078 30.006 1.00 62.25 431 GLU A O 1
ATOM 3412 N N . THR A 1 432 ? -6.620 5.743 32.132 1.00 68.38 432 THR A N 1
ATOM 3413 C CA . THR A 1 432 ? -7.634 4.830 32.649 1.00 68.38 432 THR A CA 1
ATOM 3414 C C . THR A 1 432 ? -8.931 4.969 31.849 1.00 68.38 432 THR A C 1
ATOM 3416 O O . THR A 1 432 ? -9.533 6.042 31.828 1.00 68.38 432 THR A O 1
ATOM 3419 N N . GLY A 1 433 ? -9.399 3.873 31.246 1.00 83.94 433 GLY A N 1
ATOM 3420 C CA . GLY A 1 433 ? -10.694 3.824 30.559 1.00 83.94 433 GLY A CA 1
ATOM 3421 C C . GLY A 1 433 ? -10.639 3.649 29.042 1.00 83.94 433 GLY A C 1
ATOM 3422 O O . GLY A 1 433 ? -11.709 3.591 28.436 1.00 83.94 433 GLY A O 1
ATOM 3423 N N . LYS A 1 434 ? -9.455 3.510 28.436 1.00 89.81 434 LYS A N 1
ATOM 3424 C CA . LYS A 1 434 ? -9.304 3.104 27.031 1.00 89.81 434 LYS A CA 1
ATOM 3425 C C . LYS A 1 434 ? -9.044 1.603 26.882 1.00 89.81 434 LYS A C 1
ATOM 3427 O O . LYS A 1 434 ? -8.523 0.936 27.772 1.00 89.81 434 LYS A O 1
ATOM 3432 N N . THR A 1 435 ? -9.455 1.075 25.737 1.00 90.81 435 THR A N 1
ATOM 3433 C CA . THR A 1 435 ? -9.260 -0.300 25.281 1.00 90.81 435 THR A CA 1
ATOM 3434 C C . THR A 1 435 ? -8.503 -0.263 23.964 1.00 90.81 435 THR A C 1
ATOM 3436 O O . THR A 1 435 ? -8.951 0.408 23.037 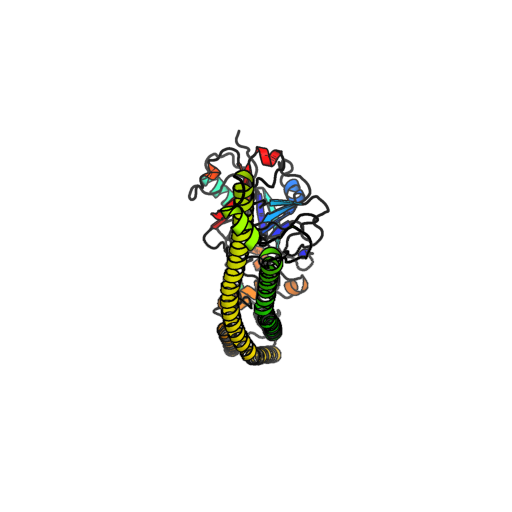1.00 90.81 435 THR A O 1
ATOM 3439 N N . ARG A 1 436 ? -7.433 -1.049 23.829 1.00 92.50 436 ARG A N 1
ATOM 3440 C CA . ARG A 1 436 ? -6.811 -1.286 22.524 1.00 92.50 436 ARG A CA 1
ATOM 3441 C C . ARG A 1 436 ? -7.624 -2.298 21.724 1.00 92.50 436 ARG A C 1
ATOM 3443 O O . ARG A 1 436 ? -7.828 -3.422 22.174 1.00 92.50 436 ARG A O 1
ATOM 3450 N N . LEU A 1 437 ? -8.076 -1.918 20.538 1.00 96.06 437 LEU A N 1
ATOM 3451 C CA . LEU A 1 437 ? -8.755 -2.813 19.604 1.00 96.06 437 LEU A CA 1
ATOM 3452 C C . LEU A 1 437 ? -7.758 -3.664 18.823 1.00 96.06 437 LEU A C 1
ATOM 3454 O O . LEU A 1 437 ? -7.972 -4.864 18.682 1.00 96.06 437 LEU A O 1
ATOM 3458 N N . LEU A 1 438 ? -6.668 -3.057 18.355 1.00 96.31 438 LEU A N 1
ATOM 3459 C CA . LEU A 1 438 ? -5.655 -3.714 17.536 1.00 96.31 438 LEU A CA 1
ATOM 3460 C C . LEU A 1 438 ? -4.310 -3.001 17.683 1.00 96.31 438 LEU A C 1
ATOM 3462 O O . LEU A 1 438 ? -4.270 -1.777 17.763 1.00 96.31 438 LEU A O 1
ATOM 3466 N N . GLN A 1 439 ? -3.230 -3.773 17.698 1.00 93.69 439 GLN A N 1
ATOM 3467 C CA . GLN A 1 439 ? -1.868 -3.329 17.441 1.00 93.69 439 GLN A CA 1
ATOM 3468 C C . GLN A 1 439 ? -1.340 -4.064 16.209 1.00 93.69 439 GLN A C 1
ATOM 3470 O O . GLN A 1 439 ? -1.444 -5.291 16.140 1.00 93.69 439 GLN A O 1
ATOM 3475 N N . ILE A 1 440 ? -0.771 -3.317 15.269 1.00 93.00 440 ILE A N 1
ATOM 3476 C CA . ILE A 1 440 ? -0.125 -3.826 14.060 1.00 93.00 440 ILE A CA 1
ATOM 3477 C C . ILE A 1 440 ? 1.333 -3.417 14.086 1.00 93.00 440 ILE A C 1
ATOM 3479 O O . ILE A 1 440 ? 1.640 -2.256 14.322 1.00 93.00 440 ILE A O 1
ATOM 3483 N N . THR A 1 441 ? 2.224 -4.356 13.828 1.00 91.56 441 THR A N 1
ATOM 3484 C CA . THR A 1 441 ? 3.668 -4.129 13.825 1.00 91.56 441 THR A CA 1
ATOM 3485 C C . THR A 1 441 ? 4.181 -4.102 12.392 1.00 91.56 441 THR A C 1
ATOM 3487 O O . THR A 1 441 ? 3.461 -4.464 11.457 1.00 91.56 441 THR A O 1
ATOM 3490 N N . SER A 1 442 ? 5.444 -3.717 12.207 1.00 88.69 442 SER A N 1
ATOM 3491 C CA . SER A 1 442 ? 6.115 -3.979 10.930 1.00 88.69 442 SER A CA 1
ATOM 3492 C C . SER A 1 442 ? 6.052 -5.477 10.590 1.00 88.69 442 SER A C 1
ATOM 3494 O O . SER A 1 442 ? 6.118 -6.333 11.476 1.00 88.69 442 SER A O 1
ATOM 3496 N N . ASP A 1 443 ? 5.896 -5.787 9.306 1.00 89.44 443 ASP A N 1
ATOM 3497 C CA . ASP A 1 443 ? 5.722 -7.141 8.789 1.00 89.44 443 ASP A CA 1
ATOM 3498 C C . ASP A 1 443 ? 6.577 -7.318 7.529 1.00 89.44 443 ASP A C 1
ATOM 3500 O O . ASP A 1 443 ? 6.297 -6.756 6.466 1.00 89.44 443 ASP A O 1
ATOM 3504 N N . HIS A 1 444 ? 7.626 -8.134 7.639 1.00 85.00 444 HIS A N 1
ATOM 3505 C CA . HIS A 1 444 ? 8.560 -8.368 6.537 1.00 85.00 444 HIS A CA 1
ATOM 3506 C C . HIS A 1 444 ? 7.936 -9.127 5.363 1.00 85.00 444 HIS A C 1
ATOM 3508 O O . HIS A 1 444 ? 8.396 -8.986 4.229 1.00 85.00 444 HIS A O 1
ATOM 3514 N N . LEU A 1 445 ? 6.910 -9.943 5.601 1.00 86.88 445 LEU A N 1
ATOM 3515 C CA . LEU A 1 445 ? 6.267 -10.723 4.548 1.00 86.88 445 LEU A CA 1
ATOM 3516 C C . LEU A 1 445 ? 5.314 -9.849 3.737 1.00 86.88 445 LEU A C 1
ATOM 3518 O O . LEU A 1 445 ? 5.330 -9.916 2.513 1.00 86.88 445 LEU A O 1
ATOM 3522 N N . LEU A 1 446 ? 4.556 -8.986 4.418 1.00 87.44 446 LEU A N 1
ATOM 3523 C CA . LEU A 1 446 ? 3.669 -8.000 3.793 1.00 87.44 446 LEU A CA 1
ATOM 3524 C C . LEU A 1 446 ? 4.400 -6.736 3.321 1.00 87.44 446 LEU A C 1
ATOM 3526 O O . LEU A 1 446 ? 3.764 -5.843 2.763 1.00 87.44 446 LEU A O 1
ATOM 3530 N N . LYS A 1 447 ? 5.721 -6.660 3.541 1.00 85.62 447 LYS A N 1
ATOM 3531 C CA . LYS A 1 447 ? 6.537 -5.454 3.351 1.00 85.62 447 LYS A CA 1
ATOM 3532 C C . LYS A 1 447 ? 5.890 -4.222 3.972 1.00 85.62 447 LYS A C 1
ATOM 3534 O O . LYS A 1 447 ? 5.847 -3.154 3.374 1.00 85.62 447 LYS A O 1
ATOM 3539 N N . TRP A 1 448 ? 5.353 -4.381 5.169 1.00 87.00 448 TRP A N 1
ATOM 3540 C CA . TRP A 1 448 ? 4.939 -3.250 5.971 1.00 87.00 448 TRP A CA 1
ATOM 3541 C C . TRP A 1 448 ? 6.130 -2.823 6.790 1.00 87.00 448 TRP A C 1
ATOM 3543 O O . TRP A 1 448 ? 6.515 -3.503 7.739 1.00 87.00 448 TRP A O 1
ATOM 3553 N N . GLN A 1 449 ? 6.721 -1.705 6.409 1.00 83.75 449 GLN A N 1
ATOM 3554 C CA . GLN A 1 449 ? 7.691 -1.042 7.251 1.00 83.75 449 GLN A CA 1
ATOM 3555 C C . GLN A 1 449 ? 7.094 0.297 7.670 1.00 83.75 449 GLN A C 1
ATOM 3557 O O . GLN A 1 449 ? 6.789 1.179 6.868 1.00 83.75 449 GLN A O 1
ATOM 3562 N N . LEU A 1 450 ? 6.834 0.397 8.962 1.00 81.12 450 LEU A N 1
ATOM 3563 C CA . LEU A 1 450 ? 6.344 1.608 9.588 1.00 81.12 450 LEU A CA 1
ATOM 3564 C C . LEU A 1 450 ? 7.572 2.533 9.717 1.00 81.12 450 LEU A C 1
ATOM 3566 O O . LEU A 1 450 ? 8.621 2.123 10.207 1.00 81.12 450 LEU A O 1
ATOM 3570 N N . SER A 1 451 ? 7.515 3.709 9.085 1.00 62.59 451 SER A N 1
ATOM 3571 C CA . SER A 1 451 ? 8.706 4.444 8.609 1.00 62.59 451 SER A CA 1
ATOM 3572 C C . SER A 1 451 ? 9.642 4.955 9.717 1.00 62.59 451 SER A C 1
ATOM 3574 O O . SER A 1 451 ? 10.834 5.139 9.464 1.00 62.59 451 SER A O 1
ATOM 3576 N N . HIS A 1 452 ? 9.130 5.107 10.937 1.00 63.28 452 HIS A N 1
ATOM 3577 C CA . HIS A 1 452 ? 9.885 5.409 12.163 1.00 63.28 452 HIS A CA 1
ATOM 3578 C C . HIS A 1 452 ? 9.331 4.713 13.409 1.00 63.28 452 HIS A C 1
ATOM 3580 O O . HIS A 1 452 ? 10.018 4.658 14.426 1.00 63.28 452 HIS A O 1
ATOM 3586 N N . ASP A 1 453 ? 8.121 4.184 13.283 1.00 58.94 453 ASP A N 1
ATOM 3587 C CA . ASP A 1 453 ? 7.320 3.626 14.352 1.00 58.94 453 ASP A CA 1
ATOM 3588 C C . ASP A 1 453 ? 7.498 2.101 14.370 1.00 58.94 453 ASP A C 1
ATOM 3590 O O . ASP A 1 453 ? 7.557 1.457 13.324 1.00 58.94 453 ASP A O 1
ATOM 3594 N N . GLU A 1 454 ? 7.584 1.477 15.535 1.00 74.81 454 GLU A N 1
ATOM 3595 C CA . GLU A 1 454 ? 7.651 0.019 15.647 1.00 74.81 454 GLU A CA 1
ATOM 3596 C C . GLU A 1 454 ? 6.268 -0.616 15.412 1.00 74.81 454 GLU A C 1
ATOM 3598 O O . GLU A 1 454 ? 6.164 -1.761 14.942 1.00 74.81 454 GLU A O 1
ATOM 3603 N N . PHE A 1 455 ? 5.192 0.131 15.703 1.00 87.31 455 PHE A N 1
ATOM 3604 C CA . PHE A 1 455 ? 3.810 -0.329 15.565 1.00 87.31 455 PHE A CA 1
ATOM 3605 C C . PHE A 1 455 ? 2.768 0.802 15.464 1.00 87.31 455 PHE A C 1
ATOM 3607 O O . PHE A 1 455 ? 2.969 1.939 15.878 1.00 87.31 455 PHE A O 1
ATOM 3614 N N . VAL A 1 456 ? 1.587 0.451 14.953 1.00 90.94 456 VAL A N 1
ATOM 3615 C CA . VAL A 1 456 ? 0.368 1.269 14.941 1.00 90.94 456 VAL A CA 1
ATOM 3616 C C . VAL A 1 456 ? -0.656 0.639 15.873 1.00 90.94 456 VAL A C 1
ATOM 3618 O O . VAL A 1 456 ? -0.876 -0.571 15.827 1.00 90.94 456 VAL A O 1
ATOM 3621 N N . SER A 1 457 ? -1.315 1.442 16.706 1.00 93.00 457 SER A N 1
ATOM 3622 C CA . SER A 1 457 ? -2.350 0.970 17.630 1.00 93.00 457 SER A CA 1
ATOM 3623 C C . SER A 1 457 ? -3.668 1.721 17.479 1.00 93.00 457 SER A C 1
ATOM 3625 O O . SER A 1 457 ? -3.695 2.922 17.236 1.00 93.00 457 SER A O 1
ATOM 3627 N N . PHE A 1 458 ? -4.769 1.006 17.695 1.00 95.38 458 PHE A N 1
ATOM 3628 C CA . PHE A 1 458 ? -6.137 1.515 17.635 1.00 95.38 458 PHE A CA 1
ATOM 3629 C C . PHE A 1 458 ? -6.766 1.449 19.020 1.00 95.38 458 PHE A C 1
ATOM 3631 O O . PHE A 1 458 ? -6.871 0.363 19.594 1.00 95.38 458 PHE A O 1
ATOM 3638 N N . TRP A 1 459 ? -7.219 2.581 19.546 1.00 95.00 459 TRP A N 1
ATOM 3639 C CA . TRP A 1 459 ? -7.728 2.710 20.910 1.00 95.00 459 TRP A CA 1
ATOM 3640 C C . TRP A 1 459 ? -9.149 3.261 20.929 1.00 95.00 459 TRP A C 1
ATOM 3642 O O . TRP A 1 459 ? -9.500 4.133 20.149 1.00 95.00 459 TRP A O 1
ATOM 3652 N N . ILE A 1 460 ? -9.984 2.768 21.839 1.00 95.25 460 ILE A N 1
ATOM 3653 C CA . ILE A 1 460 ? -11.360 3.239 22.016 1.00 95.25 460 ILE A CA 1
ATOM 3654 C C . ILE A 1 460 ? -11.686 3.391 23.497 1.00 95.25 460 ILE A C 1
ATOM 3656 O O . ILE A 1 460 ? -11.336 2.538 24.314 1.00 95.25 460 ILE A O 1
ATOM 3660 N N . ASN A 1 461 ? -12.393 4.457 23.862 1.00 94.31 461 ASN A N 1
ATOM 3661 C CA . ASN A 1 461 ? -12.881 4.619 25.228 1.00 94.31 461 ASN A CA 1
ATOM 3662 C C . ASN A 1 461 ? -13.932 3.552 25.569 1.00 94.31 461 ASN A C 1
ATOM 3664 O O . ASN A 1 461 ? -14.795 3.210 24.763 1.00 94.31 461 ASN A O 1
ATOM 3668 N N . ASP A 1 462 ? -13.939 3.087 26.816 1.00 91.81 462 ASP A N 1
ATOM 3669 C CA . ASP A 1 462 ? -14.852 2.057 27.322 1.00 91.81 462 ASP A CA 1
ATOM 3670 C C . ASP A 1 462 ? -16.336 2.393 27.105 1.00 91.81 462 ASP A C 1
ATOM 3672 O O . ASP A 1 462 ? -17.170 1.503 26.913 1.00 91.81 462 ASP A O 1
ATOM 3676 N N . LYS A 1 463 ? -16.680 3.683 27.181 1.00 94.81 463 LYS A N 1
ATOM 3677 C CA . LYS A 1 463 ? -18.036 4.180 26.930 1.00 94.81 463 LYS A CA 1
ATOM 3678 C C . LYS A 1 463 ? -18.413 4.020 25.457 1.00 94.81 463 LYS A C 1
ATOM 3680 O O . LYS A 1 463 ? -19.503 3.530 25.171 1.00 94.81 463 LYS A O 1
ATOM 3685 N N . ASP A 1 464 ? -17.517 4.407 24.557 1.00 96.94 464 ASP A N 1
ATOM 3686 C CA . ASP A 1 464 ? -17.723 4.343 23.112 1.00 96.94 464 ASP A CA 1
ATOM 3687 C C . ASP A 1 464 ? -17.720 2.903 22.611 1.00 96.94 464 ASP A C 1
ATOM 3689 O O . ASP A 1 464 ? -18.574 2.541 21.809 1.00 96.94 464 ASP A O 1
ATOM 3693 N N . LEU A 1 465 ? -16.873 2.042 23.176 1.00 95.69 465 LEU A N 1
ATOM 3694 C CA . LEU A 1 465 ? -16.889 0.608 22.904 1.00 95.69 465 LEU A CA 1
ATOM 3695 C C . LEU A 1 465 ? -18.236 -0.026 23.267 1.00 95.69 465 LEU A C 1
ATOM 3697 O O . LEU A 1 465 ? -18.830 -0.732 22.456 1.00 95.69 465 LEU A O 1
ATOM 3701 N N . LYS A 1 466 ? -18.774 0.282 24.456 1.00 94.50 466 LYS A N 1
ATOM 3702 C CA . LYS A 1 466 ? -20.117 -0.174 24.860 1.00 94.50 466 LYS A CA 1
ATOM 3703 C C . LYS A 1 466 ? -21.215 0.366 23.946 1.00 94.50 466 LYS A C 1
ATOM 3705 O O . LYS A 1 466 ? -22.184 -0.339 23.682 1.00 94.50 466 LYS A O 1
ATOM 3710 N N . ALA A 1 467 ? -21.071 1.607 23.487 1.00 97.12 467 ALA A N 1
ATOM 3711 C CA . ALA A 1 467 ? -21.998 2.240 22.556 1.00 97.12 467 ALA A CA 1
ATOM 3712 C C . ALA A 1 467 ? -21.779 1.817 21.092 1.00 97.12 467 ALA A C 1
ATOM 3714 O O . ALA A 1 467 ? -22.580 2.198 20.242 1.00 97.12 467 ALA A O 1
ATOM 3715 N N . ARG A 1 468 ? -20.727 1.036 20.797 1.00 97.25 468 ARG A N 1
ATOM 3716 C CA . ARG A 1 468 ? -20.285 0.665 19.442 1.00 97.25 468 ARG A CA 1
ATOM 3717 C C . ARG A 1 468 ? -20.036 1.887 18.547 1.00 97.25 468 ARG A C 1
ATOM 3719 O O . ARG A 1 468 ? -20.354 1.885 17.362 1.00 97.25 468 ARG A O 1
ATOM 3726 N N . ASN A 1 469 ? -19.483 2.946 19.130 1.00 97.81 469 ASN A N 1
ATOM 3727 C CA . ASN A 1 469 ? -19.126 4.179 18.441 1.00 97.81 469 ASN A CA 1
ATOM 3728 C C . ASN A 1 469 ? -17.716 4.061 17.837 1.00 97.81 469 ASN A C 1
ATOM 3730 O O . ASN A 1 469 ? -16.748 4.596 18.372 1.00 97.81 469 ASN A O 1
ATOM 3734 N N . TRP A 1 470 ? -17.599 3.336 16.725 1.00 97.94 470 TRP A N 1
ATOM 3735 C CA . TRP A 1 470 ? -16.314 3.078 16.058 1.00 97.94 470 TRP A CA 1
ATOM 3736 C C . TRP A 1 470 ? -15.658 4.340 15.481 1.00 97.94 470 TRP A C 1
ATOM 3738 O O . TRP A 1 470 ? -14.439 4.399 15.364 1.00 97.94 470 TRP A O 1
ATOM 3748 N N . SER A 1 471 ? -16.436 5.395 15.214 1.00 96.75 471 SER A N 1
ATOM 3749 C CA . SER A 1 471 ? -15.887 6.697 14.814 1.00 96.75 471 SER A CA 1
ATOM 3750 C C . SER A 1 471 ? -15.098 7.411 15.916 1.00 96.75 471 SER A C 1
ATOM 3752 O O . SER A 1 471 ? -14.383 8.358 15.612 1.00 96.75 471 SER A O 1
ATOM 3754 N N .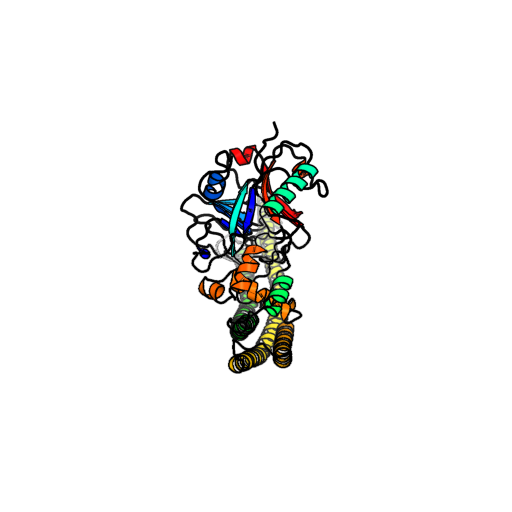 ALA A 1 472 ? -15.217 6.975 17.176 1.00 97.19 472 ALA A N 1
ATOM 3755 C CA . ALA A 1 472 ? -14.425 7.487 18.297 1.00 97.19 472 ALA A CA 1
ATOM 3756 C C . ALA A 1 472 ? -13.130 6.695 18.538 1.00 97.19 472 ALA A C 1
ATOM 3758 O O . ALA A 1 472 ? -12.487 6.887 19.569 1.00 97.19 472 ALA A O 1
ATOM 3759 N N . VAL A 1 473 ? -12.769 5.775 17.637 1.00 97.12 473 VAL A N 1
ATOM 3760 C CA . VAL A 1 473 ? -11.467 5.115 17.704 1.00 97.12 473 VAL A CA 1
ATOM 3761 C C . VAL A 1 473 ? -10.374 6.129 17.379 1.00 97.12 473 VAL A C 1
ATOM 3763 O O . VAL A 1 473 ? -10.464 6.861 16.398 1.00 97.12 473 VAL A O 1
ATOM 3766 N N . GLU A 1 474 ? -9.337 6.134 18.201 1.00 95.38 474 GLU A N 1
ATOM 3767 C CA . GLU A 1 474 ? -8.111 6.895 18.018 1.00 95.38 474 GLU A CA 1
ATOM 3768 C C . GLU A 1 474 ? -7.030 5.974 17.447 1.00 95.38 474 GLU A C 1
ATOM 3770 O O . GLU A 1 474 ? -6.884 4.826 17.880 1.00 95.38 474 GLU A O 1
ATOM 3775 N N . ILE A 1 475 ? -6.269 6.476 16.479 1.00 93.44 475 ILE A N 1
ATOM 3776 C CA . ILE A 1 475 ? -5.083 5.808 15.944 1.00 93.44 475 ILE A CA 1
ATOM 3777 C C . ILE A 1 475 ? -3.831 6.456 16.535 1.00 93.44 475 ILE A C 1
ATOM 3779 O O . ILE A 1 475 ? -3.745 7.680 16.623 1.00 93.44 475 ILE A O 1
ATOM 3783 N N . VAL A 1 476 ? -2.873 5.631 16.947 1.00 90.50 476 VAL A N 1
ATOM 3784 C CA . VAL A 1 476 ? -1.614 6.060 17.559 1.00 90.50 476 VAL A CA 1
ATOM 3785 C C . VAL A 1 476 ? -0.464 5.390 16.815 1.00 90.50 476 VAL A C 1
ATOM 3787 O O . VAL A 1 476 ? -0.480 4.175 16.609 1.00 90.50 476 VAL A O 1
ATOM 3790 N N . PHE A 1 477 ? 0.510 6.196 16.412 1.00 87.12 477 PHE A N 1
ATOM 3791 C CA . PHE A 1 477 ? 1.744 5.798 15.737 1.00 87.12 477 PHE A CA 1
ATOM 3792 C C . PHE A 1 477 ? 2.878 5.874 16.772 1.00 87.12 477 PHE A C 1
ATOM 3794 O O . PHE A 1 477 ? 2.941 6.879 17.478 1.00 87.12 477 PHE A O 1
ATOM 3801 N N . ASN A 1 478 ? 3.642 4.791 16.969 1.00 79.81 478 ASN A N 1
ATOM 3802 C CA . ASN A 1 478 ? 4.611 4.630 18.073 1.00 79.81 478 ASN A CA 1
ATOM 3803 C C . ASN A 1 478 ? 6.015 4.303 17.599 1.00 79.81 478 ASN A C 1
ATOM 3805 O O . ASN A 1 478 ? 6.129 3.230 16.965 1.00 79.81 478 ASN A O 1
#

Sequence (478 aa):
MTKNWPRLLVYRKPRISEEDWAGSNSWLGGWPRLGSQNWPLDDEGRPSLFYAQFDLSDIAAIWPETVLPTTGSLAFFSATSGPVLYIPEGEATEDTPPPGPVDYSRFTVDIPIGHDRPMRWPVGFMASPTVATDDTDQAAERFADFVKAHFHVETPSIHDLITTQSAKEDQADVPIWWHAVQNFAHYAATLPDEVEAKCAELQDKIEHGVERIEIEKGGLFLEKEQYVKTFGEPFVTTITKPTGFARLKALLVRGNKTQKNESRGFLSLLEGTISNLEHRIELCDKRLSAAQREETAAQGKLLRLQRAKGPFVQISRAFDRLVAGTDPLAHLTEADKAQFMALYAAMIETAKATADDAFGLGALIRIKNFEDFNEDTLRILLTSDSRAYASIPAATREAVNQSLLLPCEHYFNHMLGRRLTAEWSDEHDTETGKTRLLQITSDHLLKWQLSHDEFVSFWINDKDLKARNWSAVEIVFN

Foldseek 3Di:
DPDLDFWKFKWFAADDLPDPFVPAQWKFWWFFQAQPDAAAAAPVRFRFGWTIKDALCLVCVQPVVDLFDNGFIWTATPHQFLRIDTGGHPRSDDGDDTPDDYPCPLWLQDDFQPDPIFFMTHIHIHTQPRDPDPDLQVVQVSVLVVCVVVAVLPQPFLLRLLVVVVVVDDLPAQRLLLLLLVSVLVSLVCLLVLLVVLLVVLVCLLVVVLVVLVVVLVVLVVVLVVLCVVAVDFPPDVDPDTGHPVVLVVCCVPNDPVSVVVSVVVVVVSVVVNVVSVVVSVVSVVSNVVSVVVSVVSVVLSVLSVVLSVLSVVLSVQSVVLSVPDDSSDDDDPVSQVSSVVSLVSVLVSVVSSDDCSRVSVSSVPDDGSSSSSSSSLLCLCRDHSVSVVSHPPVSSVCCSRNQRAQHSSDTKIAWDQHNDPPDDDVVSVPPFKIWGIKDAHGSSSNTGSPPARIKIWIAGNVCSSVVVSSRIGIDGD

Radius of gyration: 31.69 Å; chains: 1; bounding box: 64×100×66 Å

Secondary structure (DSSP, 8-state):
----PPPEEEEEPPP-TTS-GGG-SSEEES----TTPPPPB-TTSPBPPEEEEEEHHHHHHH-TT-SS-SSSEEEEES-SSS-EEEE-TTT--S----SS----TTEEE-PPTT-SS--EEEEEEEEPPP---S-HHHHHHHHHHHHHHHS------HHHHHHHHHTT--TTS--HHHHHHHHHHHHHHHHHHHHHHHHHHHHHHHHHHHHHHHHHHHHHHHHHHHHHHHHHS----SSS---SHHHHHHHHHHS-HHHHHHHHHHHHHHHHHHHHHHHHHHHHHHHHHHHHHHHHHHHHHHHHHHHHHHHHHHHHHHHHHHHHHS-TTSPPPHHHHHHHHHHHHHHHHHHHHH-SSTT-HHHHHT--SHHHHHHHHHHHHHHS-HHHHHTS-HHHHHHHHHH-SSS-SS---EESS--S-GGG--HHHHSTTEEEEEEEE-BTTTTEEESS-SEEEEEEEHHHHHHT-GGGPEEEE-

pLDDT: mean 84.12, std 12.39, range [39.88, 98.69]